Protein AF-0000000077528546 (afdb_homodimer)

Sequence (510 aa):
MSSSTVLITGANRGIGRGFAKTFLARPSTTVVVAVRDPEHPTSKALQDLPKADGSKLVTVQLDSTKPEHAAAAVEKLKSEHGISSLDIVIANAGIAQNGGRVREISIDNINLHHQVNAVAPVALFQASIDLLKASKTGNPIFVAISTLIGSIGSMEALTGFPATHSPYGGSKAELNYFVRRLHFEEEWLTSFVFHPGLVETDLAQGAVAGAGLKLSDIGAISVDTSVAGMVGTIDKATRETSGTFQNYDGTTLPWMSSSTVLITGANRGIGRGFAKTFLARPSTTVVVAVRDPEHPTSKALQDLPKADGSKLVTVQLDSTKPEHAAAAVEKLKSEHGISSLDIVIANAGIAQNGGRVREISIDNINLHHQVNAVAPVALFQASIDLLKASKTGNPIFVAISTLIGSIGSMEALTGFPATHSPYGGSKAELNYFVRRLHFEEEWLTSFVFHPGLVETDLAQGAVAGAGLKLSDIGAISVDTSVAGMVGTIDKATRETSGTFQNYDGTTLPW

InterPro domains:
  IPR002347 Short-chain dehydrogenase/reductase SDR [PF00106] (5-206)
  IPR002347 Short-chain dehydrogenase/reductase SDR [PR00081] (5-22)
  IPR002347 Short-chain dehydrogenase/reductase SDR [PR00081] (84-95)
  IPR002347 Short-chain dehydrogenase/reductase SDR [PR00081] (168-187)
  IPR002347 Short-chain dehydrogenase/reductase SDR [PR00081] (187-204)
  IPR036291 NAD(P)-binding domain superfamily [SSF51735] (4-255)
  IPR051468 Fungal Secondary Metabolite SDRs [PTHR43544] (1-255)

Organism: Fusarium solani (NCBI:txid169388)

Nearest PDB structures (foldseek):
  3rku-assembly1_D  TM=8.056E-01  e=1.935E-14  Saccharomyces cerevisiae
  5iz4-assembly1_A  TM=8.330E-01  e=5.254E-13  Paraburkholderia xenovorans LB400
  6i6v-assembly1_A  TM=8.090E-01  e=1.163E-12  Homo sapiens
  4dry-assembly1_A  TM=7.505E-01  e=3.093E-12  Sinorhizobium meliloti 1021
  5d2e-assembly1_A  TM=8.049E-01  e=1.645E-10  Bacillus velezensis FZB42

pLDDT: mean 93.97, std 9.14, range [49.72, 98.94]

Secondary structure (DSSP, 8-state):
---EEEEEESTTSHHHHHHHHHHHTSTTEEEEEEES-TTSHHHHGGGGS---TT-EEEEEE--TT-THHHHHHHHHHHHHH-----SEEEE------S-B-TTT--HHHHHHHIIIIIIHHHHHHHHHHHHHHT-SSS--EEEEE--GGG-GGGGGGGTTS-S--BTHHHHHHHHHHHHHHHHHH-TTSEEEEEE--SB-SHHHHHHHHTTT--GGGGT-B-HHHHHHHHHHHHHH--TTTTT-EEETTSPBPP-/---EEEEEESTTSHHHHHHHHHHHTSTTEEEEEEES-TTSHHHHGGGGS---TT-EEEEEE--TT-THHHHHHHHHHHHHH-----SEEEE------S-B-TTT--HHHHHHHIIIIIIHHHHHHHHHHHHHHT-SSS--EEEEE--GGG-GGGGGGGTTS-S--BTHHHHHHHHHHHHHHHHHH-TTSEEEEEE--SB-SHHHHHHHGGGT--GGGGT-B-HHHHHHHHHHHHHH--TTTTT-EEETTSPBPP-

Foldseek 3Di:
DDAAEEEAEPLLFFLNVLLLLVQQQDANYEYEYEYQDCPDPSNVCSQVRDGDHNYHYHYFYDDLLDLVRLLVRLVCCCPPVVQQAHQEYEAEWAAQADFDAPVDDDPVVLVSRLSRQAVNLVSNCVNRVRRQVVDPPQEREYEYEAAPLLFPVCVVVCVVPDRRSPPRNVSRVNNLVVQLVCLVVPVSYATHYEHLFQEPTPRSCNSCVVVPDDSVVVDHDYSNQSNVLQVVCVVVDDSVNGSFYAYSNGDTDHD/DDAAEEEAEPLLFFLNVLLLLVQQQDANYEYEYEYQDCPDPSNVCSQVRDGDHNYHYHYFYDDLLDLVRLLVRLVCCCPPVVQQAHQEYEAEWAAQADFDAPVDDDPVVLVSRLSRQAVSLVSNCVNRVRRQVVDPPQEREYEYEAAPLLFPVCVVVCVVPDRRSPPRNVSRVNNLVVQLVCLVVPVSYATHYEHLFQEPTPRSCNSCVVVPDDSVVVDHDYSNQSNVLQVVCVVVDDSVNGSFYAYSNGDTDHD

Radius of gyration: 23.84 Å; Cα contacts (8 Å, |Δi|>4): 1169; chains: 2; bounding box: 56×76×51 Å

Solvent-accessible surface area (backbone atoms only — not comparable to full-atom values): 25129 Å² total; per-residue (Å²): 127,81,69,43,30,36,40,32,28,40,24,52,46,55,58,26,30,38,46,52,46,59,51,21,55,34,59,28,14,40,36,34,34,25,24,66,48,63,82,39,68,51,40,50,53,56,74,70,50,67,60,25,66,76,24,47,79,45,79,41,54,33,40,49,85,39,56,68,29,32,44,52,33,46,50,42,35,38,75,73,66,68,44,69,45,27,36,34,37,37,39,46,43,63,71,59,70,87,45,21,47,78,74,69,47,53,67,67,55,40,50,51,30,32,37,26,40,24,46,22,46,52,34,38,47,48,41,38,45,68,26,31,70,52,26,85,79,78,58,21,35,44,37,35,60,49,40,65,70,20,15,60,63,46,46,78,80,45,67,88,47,76,66,45,47,29,39,40,18,29,17,27,21,21,26,52,33,53,40,32,49,42,28,77,73,34,78,78,41,29,17,27,36,29,19,53,65,55,39,71,30,74,58,50,48,60,63,30,55,86,66,74,52,57,58,73,79,68,68,39,41,50,39,66,58,27,39,53,32,40,52,54,45,59,76,66,56,42,72,87,48,28,46,38,40,29,34,19,85,64,48,78,48,70,57,128,82,69,43,29,37,40,31,28,40,22,53,46,58,59,26,29,38,47,52,48,57,50,19,56,33,59,30,14,40,35,34,34,25,25,66,48,63,80,40,69,52,39,51,52,54,74,69,50,67,62,26,64,75,24,48,79,44,79,40,53,32,39,47,84,39,56,69,30,32,45,52,34,46,49,43,35,37,76,73,66,68,44,68,44,26,36,33,37,36,38,45,44,63,70,61,73,88,46,23,46,78,77,67,47,52,68,69,54,40,50,51,29,31,36,27,38,24,47,21,48,50,35,39,47,48,41,40,46,67,26,33,71,51,25,84,80,79,59,20,33,44,37,36,61,48,39,66,71,21,16,58,62,44,47,78,79,44,68,87,47,78,67,42,47,32,39,40,20,28,16,26,23,21,26,50,32,53,39,33,50,41,28,76,74,34,78,77,41,27,17,28,36,28,19,52,66,54,38,71,32,72,59,48,47,61,66,29,56,86,69,74,53,57,58,70,80,69,68,38,40,50,40,65,57,25,38,52,30,39,50,54,46,59,76,66,54,42,73,86,49,28,46,38,40,29,35,19,83,64,47,77,50,70,58

Structure (mmCIF, N/CA/C/O backbone):
data_AF-0000000077528546-model_v1
#
loop_
_entity.id
_entity.type
_entity.pdbx_description
1 polymer 'Uncharacterized protein'
#
loop_
_atom_site.group_PDB
_atom_site.id
_atom_site.type_symbol
_atom_site.label_atom_id
_atom_site.label_alt_id
_atom_site.label_comp_id
_atom_site.label_asym_id
_atom_site.label_entity_id
_atom_site.label_seq_id
_atom_site.pdbx_PDB_ins_code
_atom_site.Cartn_x
_atom_site.Cartn_y
_atom_site.Cartn_z
_atom_site.occupancy
_atom_site.B_iso_or_equiv
_atom_site.auth_seq_id
_atom_site.auth_comp_id
_atom_site.auth_asym_id
_atom_site.auth_atom_id
_atom_site.pdbx_PDB_model_num
ATOM 1 N N . MET A 1 1 ? 5.281 34.781 22.188 1 49.81 1 MET A N 1
ATOM 2 C CA . MET A 1 1 ? 4.93 33.375 21.984 1 49.81 1 MET A CA 1
ATOM 3 C C . MET A 1 1 ? 5.367 32.875 20.609 1 49.81 1 MET A C 1
ATOM 5 O O . MET A 1 1 ? 5.359 33.656 19.641 1 49.81 1 MET A O 1
ATOM 9 N N . SER A 1 2 ? 6.137 31.797 20.516 1 72.62 2 SER A N 1
ATOM 10 C CA . SER A 1 2 ? 6.734 31.453 19.219 1 72.62 2 SER A CA 1
ATOM 11 C C . SER A 1 2 ? 5.668 31.078 18.203 1 72.62 2 SER A C 1
ATOM 13 O O . SER A 1 2 ? 4.66 30.453 18.547 1 72.62 2 SER A O 1
ATOM 15 N N . SER A 1 3 ? 5.645 31.688 17.062 1 88.75 3 SER A N 1
ATOM 16 C CA . SER A 1 3 ? 4.707 31.484 15.969 1 88.75 3 SER A CA 1
ATOM 17 C C . SER A 1 3 ? 4.828 30.062 15.391 1 88.75 3 SER A C 1
ATOM 19 O O . SER A 1 3 ? 5.902 29.469 15.422 1 88.75 3 SER A O 1
ATOM 21 N N . SER A 1 4 ? 3.693 29.469 15.25 1 95.62 4 SER A N 1
ATOM 22 C CA . SER A 1 4 ? 3.637 28.125 14.664 1 95.62 4 SER A CA 1
ATOM 23 C C . SER A 1 4 ? 2.902 28.141 13.328 1 95.62 4 SER A C 1
ATOM 25 O O . SER A 1 4 ? 1.98 28.938 13.133 1 95.62 4 SER A O 1
ATOM 27 N N . THR A 1 5 ? 3.359 27.406 12.359 1 98.56 5 THR A N 1
ATOM 28 C CA . THR A 1 5 ? 2.697 27.281 11.062 1 98.56 5 THR A CA 1
ATOM 29 C C . THR A 1 5 ? 2.314 25.828 10.805 1 98.56 5 THR A C 1
ATOM 31 O O . THR A 1 5 ? 3.166 24.938 10.844 1 98.56 5 THR A O 1
ATOM 34 N N . VAL A 1 6 ? 1.014 25.578 10.555 1 98.81 6 VAL A N 1
ATOM 35 C CA . VAL A 1 6 ? 0.459 24.25 10.328 1 98.81 6 VAL A CA 1
ATOM 36 C C . VAL A 1 6 ? -0.2 24.188 8.953 1 98.81 6 VAL A C 1
ATOM 38 O O . VAL A 1 6 ? -0.993 25.062 8.602 1 98.81 6 VAL A O 1
ATOM 41 N N . LEU A 1 7 ? 0.201 23.234 8.125 1 98.94 7 LEU A N 1
ATOM 42 C CA . LEU A 1 7 ? -0.455 22.984 6.848 1 98.94 7 LEU A CA 1
ATOM 43 C C . LEU A 1 7 ? -1.354 21.75 6.934 1 98.94 7 LEU A C 1
ATOM 45 O O . LEU A 1 7 ? -0.915 20.688 7.371 1 98.94 7 LEU A O 1
ATOM 49 N N . ILE A 1 8 ? -2.609 21.875 6.566 1 98.94 8 ILE A N 1
ATOM 50 C CA . ILE A 1 8 ? -3.598 20.797 6.625 1 98.94 8 ILE A CA 1
ATOM 51 C C . ILE A 1 8 ? -4.238 20.625 5.25 1 98.94 8 ILE A C 1
ATOM 53 O O . ILE A 1 8 ? -4.801 21.562 4.688 1 98.94 8 ILE A O 1
ATOM 57 N N . THR A 1 9 ? -4.141 19.422 4.68 1 98.81 9 THR A N 1
ATOM 58 C CA . THR A 1 9 ? -4.863 19.156 3.441 1 98.81 9 THR A CA 1
ATOM 59 C C . THR A 1 9 ? -6.277 18.672 3.734 1 98.81 9 THR A C 1
ATOM 61 O O . THR A 1 9 ? -6.527 18.062 4.777 1 98.81 9 THR A O 1
ATOM 64 N N . GLY A 1 10 ? -7.207 18.891 2.756 1 97.62 10 GLY A N 1
ATOM 65 C CA . GLY A 1 10 ? -8.586 18.469 2.957 1 97.62 10 GLY A CA 1
ATOM 66 C C . GLY A 1 10 ? -9.227 19.109 4.172 1 97.62 10 GLY A C 1
ATOM 67 O O . GLY A 1 10 ? -9.859 18.422 4.98 1 97.62 10 GLY A O 1
ATOM 68 N N . ALA A 1 11 ? -9.117 20.359 4.367 1 97.44 11 ALA A N 1
ATOM 69 C CA . ALA A 1 11 ? -9.406 21.031 5.633 1 97.44 11 ALA A CA 1
ATOM 70 C C . ALA A 1 11 ? -10.844 21.531 5.668 1 97.44 11 ALA A C 1
ATOM 72 O O . ALA A 1 11 ? -11.32 22.016 6.703 1 97.44 11 ALA A O 1
ATOM 73 N N . ASN A 1 12 ? -11.602 21.406 4.602 1 95.94 12 ASN A N 1
ATOM 74 C CA . ASN A 1 12 ? -12.852 22.156 4.512 1 95.94 12 ASN A CA 1
ATOM 75 C C . ASN A 1 12 ? -14.016 21.375 5.121 1 95.94 12 ASN A C 1
ATOM 77 O O . ASN A 1 12 ? -15.141 21.875 5.168 1 95.94 12 ASN A O 1
ATOM 81 N N . ARG A 1 13 ? -13.82 20.188 5.562 1 94.06 13 ARG A N 1
ATOM 82 C CA . ARG A 1 13 ? -14.875 19.422 6.227 1 94.06 13 ARG A CA 1
ATOM 83 C C . ARG A 1 13 ? -14.289 18.406 7.188 1 94.06 13 ARG A C 1
ATOM 85 O O . ARG A 1 13 ? -13.07 18.203 7.234 1 94.06 13 ARG A O 1
ATOM 92 N N . GLY A 1 14 ? -15.109 17.906 8.008 1 96.12 14 GLY A N 1
ATOM 93 C CA . GLY A 1 14 ? -14.781 16.766 8.844 1 96.12 14 GLY A CA 1
ATOM 94 C C . GLY A 1 14 ? -13.57 17 9.727 1 96.12 14 GLY A C 1
ATOM 95 O O . GLY A 1 14 ? -13.492 18.016 10.43 1 96.12 14 GLY A O 1
ATOM 96 N N . ILE A 1 15 ? -12.703 16.016 9.727 1 98.06 15 ILE A N 1
ATOM 97 C CA . ILE A 1 15 ? -11.523 15.992 10.594 1 98.06 15 ILE A CA 1
ATOM 98 C C . ILE A 1 15 ? -10.602 17.156 10.234 1 98.06 15 ILE A C 1
ATOM 100 O O . ILE A 1 15 ? -10.07 17.828 11.117 1 98.06 15 ILE A O 1
ATOM 104 N N . GLY A 1 16 ? -10.445 17.422 8.922 1 98.56 16 GLY A N 1
ATOM 105 C CA . GLY A 1 16 ? -9.609 18.531 8.484 1 98.56 16 GLY A CA 1
ATOM 106 C C . GLY A 1 16 ? -10.07 19.875 9.016 1 98.56 16 GLY A C 1
ATOM 107 O O . GLY A 1 16 ? -9.258 20.688 9.484 1 98.56 16 GLY A O 1
ATOM 108 N N . ARG A 1 17 ? -11.352 20.094 8.945 1 98.38 17 ARG A N 1
ATOM 109 C CA . ARG A 1 17 ? -11.922 21.328 9.492 1 98.38 17 ARG A CA 1
ATOM 110 C C . ARG A 1 17 ? -11.711 21.391 11 1 98.38 17 ARG A C 1
ATOM 112 O O . ARG A 1 17 ? -11.477 22.469 11.547 1 98.38 17 ARG A O 1
ATOM 119 N N . GLY A 1 18 ? -11.859 20.234 11.648 1 98.56 18 GLY A N 1
ATOM 120 C CA . GLY A 1 18 ? -11.602 20.172 13.078 1 98.56 18 GLY A CA 1
ATOM 121 C C . GLY A 1 18 ? -10.188 20.562 13.453 1 98.56 18 GLY A C 1
ATOM 122 O O . GLY A 1 18 ? -9.969 21.281 14.422 1 98.56 18 GLY A O 1
ATOM 123 N N . PHE A 1 19 ? -9.172 20.078 12.664 1 98.81 19 PHE A N 1
ATOM 124 C CA . PHE A 1 19 ? -7.789 20.484 12.883 1 98.81 19 PHE A CA 1
ATOM 125 C C . PHE A 1 19 ? -7.633 21.984 12.719 1 98.81 19 PHE A C 1
ATOM 127 O O . PHE A 1 19 ? -7.023 22.641 13.562 1 98.81 19 PHE A O 1
ATOM 134 N N . ALA A 1 20 ? -8.219 22.5 11.617 1 98.81 20 ALA A N 1
ATOM 135 C CA . ALA A 1 20 ? -8.109 23.938 11.352 1 98.81 20 ALA A CA 1
ATOM 136 C C . ALA A 1 20 ? -8.664 24.75 12.508 1 98.81 20 ALA A C 1
ATOM 138 O O . ALA A 1 20 ? -8 25.672 13.008 1 98.81 20 ALA A O 1
ATOM 139 N N . LYS A 1 21 ? -9.852 24.375 12.969 1 98.75 21 LYS A N 1
ATOM 140 C CA . LYS A 1 21 ? -10.5 25.047 14.086 1 98.75 21 LYS A CA 1
ATOM 141 C C . LYS A 1 21 ? -9.633 25.016 15.336 1 98.75 21 LYS A C 1
ATOM 143 O O . LYS A 1 21 ? -9.445 26.031 16 1 98.75 21 LYS A O 1
ATOM 148 N N . THR A 1 22 ? -9.109 23.875 15.633 1 98.75 22 THR A N 1
ATOM 149 C CA . THR A 1 22 ? -8.336 23.672 16.859 1 98.75 22 THR A CA 1
ATOM 150 C C . THR A 1 22 ? -7.047 24.484 16.828 1 98.75 22 THR A C 1
ATOM 152 O O . THR A 1 22 ? -6.715 25.156 17.797 1 98.75 22 THR A O 1
ATOM 155 N N . PHE A 1 23 ? -6.297 24.516 15.727 1 98.69 23 PHE A N 1
ATOM 156 C CA . PHE A 1 23 ? -5.016 25.203 15.656 1 98.69 23 PHE A CA 1
ATOM 157 C C . PHE A 1 23 ? -5.211 26.703 15.555 1 98.69 23 PHE A C 1
ATOM 159 O O . PHE A 1 23 ? -4.398 27.484 16.062 1 98.69 23 PHE A O 1
ATOM 166 N N . LEU A 1 24 ? -6.305 27.172 14.938 1 98.5 24 LEU A N 1
ATOM 167 C CA . LEU A 1 24 ? -6.59 28.594 14.828 1 98.5 24 LEU A CA 1
ATOM 168 C C . LEU A 1 24 ? -6.867 29.188 16.203 1 98.5 24 LEU A C 1
ATOM 170 O O . LEU A 1 24 ? -6.738 30.406 16.391 1 98.5 24 LEU A O 1
ATOM 174 N N . ALA A 1 25 ? -7.27 28.328 17.094 1 98.12 25 ALA A N 1
ATOM 175 C CA . ALA A 1 25 ? -7.609 28.781 18.438 1 98.12 25 ALA A CA 1
ATOM 176 C C . ALA A 1 25 ? -6.352 28.984 19.281 1 98.12 25 ALA A C 1
ATOM 178 O O . ALA A 1 25 ? -6.426 29.453 20.406 1 98.12 25 ALA A O 1
ATOM 179 N N . ARG A 1 26 ? -5.211 28.75 18.734 1 97.56 26 ARG A N 1
ATOM 180 C CA . ARG A 1 26 ? -3.93 28.984 19.406 1 97.56 26 ARG A CA 1
ATOM 181 C C . ARG A 1 26 ? -3.33 30.328 19 1 97.56 26 ARG A C 1
ATOM 183 O O . ARG A 1 26 ? -3.312 30.672 17.812 1 97.56 26 ARG A O 1
ATOM 190 N N . PRO A 1 27 ? -2.824 31.078 19.969 1 97.75 27 PRO A N 1
ATOM 191 C CA . PRO A 1 27 ? -2.268 32.375 19.609 1 97.75 27 PRO A CA 1
ATOM 192 C C . PRO A 1 27 ? -1.069 32.281 18.656 1 97.75 27 PRO A C 1
ATOM 194 O O . PRO A 1 27 ? -0.309 31.297 18.734 1 97.75 27 PRO A O 1
ATOM 197 N N . SER A 1 28 ? -0.937 33.219 17.797 1 97.25 28 SER A N 1
ATOM 198 C CA . SER A 1 28 ? 0.205 33.406 16.906 1 97.25 28 SER A CA 1
ATOM 199 C C . SER A 1 28 ? 0.433 32.188 16.047 1 97.25 28 SER A C 1
ATOM 201 O O . SER A 1 28 ? 1.573 31.75 15.859 1 97.25 28 SER A O 1
ATOM 203 N N . THR A 1 29 ? -0.675 31.531 15.609 1 98 29 THR A N 1
ATOM 204 C CA . THR A 1 29 ? -0.602 30.344 14.758 1 98 29 THR A CA 1
ATOM 205 C C . THR A 1 29 ? -1.09 30.672 13.344 1 98 29 THR A C 1
ATOM 207 O O . THR A 1 29 ? -2.168 31.25 13.172 1 98 29 THR A O 1
ATOM 210 N N . THR A 1 30 ? -0.242 30.406 12.352 1 98.44 30 THR A N 1
ATOM 211 C CA . THR A 1 30 ? -0.676 30.438 10.961 1 98.44 30 THR A CA 1
ATOM 212 C C . THR A 1 30 ? -1.157 29.062 10.508 1 98.44 30 THR A C 1
ATOM 214 O O . THR A 1 30 ? -0.394 28.094 10.531 1 98.44 30 THR A O 1
ATOM 217 N N . VAL A 1 31 ? -2.434 28.953 10.156 1 98.81 31 VAL A N 1
ATOM 218 C CA . VAL A 1 31 ? -3.008 27.703 9.656 1 98.81 31 VAL A CA 1
ATOM 219 C C . VAL A 1 31 ? -3.201 27.797 8.148 1 98.81 31 VAL A C 1
ATOM 221 O O . VAL A 1 31 ? -3.994 28.609 7.664 1 98.81 31 VAL A O 1
ATOM 224 N N . VAL A 1 32 ? -2.428 27.016 7.438 1 98.81 32 VAL A N 1
ATOM 225 C CA . VAL A 1 32 ? -2.588 26.891 5.996 1 98.81 32 VAL A CA 1
ATOM 226 C C . VAL A 1 32 ? -3.562 25.75 5.684 1 98.81 32 VAL A C 1
ATOM 228 O O . VAL A 1 32 ? -3.307 24.594 6.023 1 98.81 32 VAL A O 1
ATOM 231 N N . VAL A 1 33 ? -4.699 26.109 5.078 1 98.81 33 VAL A N 1
ATOM 232 C CA . VAL A 1 33 ? -5.664 25.109 4.656 1 98.81 33 VAL A CA 1
ATOM 233 C C . VAL A 1 33 ? -5.562 24.891 3.146 1 98.81 33 VAL A C 1
ATOM 235 O O . VAL A 1 33 ? -5.75 25.828 2.367 1 98.81 33 VAL A O 1
ATOM 238 N N . ALA A 1 34 ? -5.176 23.672 2.762 1 98.56 34 ALA A N 1
ATOM 239 C CA . ALA A 1 34 ? -5.141 23.266 1.359 1 98.56 34 ALA A CA 1
ATOM 240 C C . ALA A 1 34 ? -6.418 22.531 0.968 1 98.56 34 ALA A C 1
ATOM 242 O O . ALA A 1 34 ? -6.75 21.5 1.553 1 98.56 34 ALA A O 1
ATOM 243 N N . VAL A 1 35 ? -7.117 23.062 0.029 1 98.38 35 VAL A N 1
ATOM 244 C CA . VAL A 1 35 ? -8.422 22.547 -0.369 1 98.38 35 VAL A CA 1
ATOM 245 C C . VAL A 1 35 ? -8.484 22.422 -1.89 1 98.38 35 VAL A C 1
ATOM 247 O O . VAL A 1 35 ? -7.773 23.125 -2.609 1 98.38 35 VAL A O 1
ATOM 250 N N . ARG A 1 36 ? -9.273 21.484 -2.377 1 96.44 36 ARG A N 1
ATOM 251 C CA . ARG A 1 36 ? -9.391 21.219 -3.807 1 96.44 36 ARG A CA 1
ATOM 252 C C . ARG A 1 36 ? -9.953 22.422 -4.551 1 96.44 36 ARG A C 1
ATOM 254 O O . ARG A 1 36 ? -9.461 22.781 -5.625 1 96.44 36 ARG A O 1
ATOM 261 N N . ASP A 1 37 ? -10.977 23.047 -3.947 1 97.56 37 ASP A N 1
ATOM 262 C CA . ASP A 1 37 ? -11.648 24.219 -4.531 1 97.56 37 ASP A CA 1
ATOM 263 C C . ASP A 1 37 ? -11.789 25.328 -3.506 1 97.56 37 ASP A C 1
ATOM 265 O O . ASP A 1 37 ? -12.711 25.328 -2.693 1 97.56 37 ASP A O 1
ATOM 269 N N . PRO A 1 38 ? -10.938 26.328 -3.59 1 97.56 38 PRO A N 1
ATOM 270 C CA . PRO A 1 38 ? -10.984 27.438 -2.629 1 97.56 38 PRO A CA 1
ATOM 271 C C . PRO A 1 38 ? -12.297 28.219 -2.695 1 97.56 38 PRO A C 1
ATOM 273 O O . PRO A 1 38 ? -12.656 28.906 -1.737 1 97.56 38 PRO A O 1
ATOM 276 N N . GLU A 1 39 ? -13 28.031 -3.828 1 97.69 39 GLU A N 1
ATOM 277 C CA . GLU A 1 39 ? -14.227 28.812 -4.004 1 97.69 39 GLU A CA 1
ATOM 278 C C . GLU A 1 39 ? -15.445 28.047 -3.496 1 97.69 39 GLU A C 1
ATOM 280 O O . GLU A 1 39 ? -16.547 28.594 -3.4 1 97.69 39 GLU A O 1
ATOM 285 N N . HIS A 1 40 ? -15.258 26.781 -3.244 1 97.5 40 HIS A N 1
ATOM 286 C CA . HIS A 1 40 ? -16.375 26.016 -2.705 1 97.5 40 HIS A CA 1
ATOM 287 C C . HIS A 1 40 ? -16.891 26.609 -1.404 1 97.5 40 HIS A C 1
ATOM 289 O O . HIS A 1 40 ? -16.094 27.094 -0.581 1 97.5 40 HIS A O 1
ATOM 295 N N . PRO A 1 41 ? -18.219 26.516 -1.113 1 97.88 41 PRO A N 1
ATOM 296 C CA . PRO A 1 41 ? -18.797 27.125 0.089 1 97.88 41 PRO A CA 1
ATOM 297 C C . PRO A 1 41 ? -18.141 26.625 1.374 1 97.88 41 PRO A C 1
ATOM 299 O O . PRO A 1 41 ? -17.906 27.406 2.301 1 97.88 41 PRO A O 1
ATOM 302 N N . THR A 1 42 ? -17.812 25.375 1.437 1 97.19 42 THR A N 1
ATOM 303 C CA . THR A 1 42 ? -17.203 24.828 2.645 1 97.19 42 THR A CA 1
ATOM 304 C C . THR A 1 42 ? -15.781 25.344 2.824 1 97.19 42 THR A C 1
ATOM 306 O O . THR A 1 42 ? -15.273 25.406 3.947 1 97.19 42 THR A O 1
ATOM 309 N N . SER A 1 43 ? -15.109 25.609 1.738 1 98.12 43 SER A N 1
ATOM 310 C CA . SER A 1 43 ? -13.781 26.203 1.809 1 98.12 43 SER A CA 1
ATOM 311 C C . SER A 1 43 ? -13.844 27.656 2.299 1 98.12 43 SER A C 1
ATOM 313 O O . SER A 1 43 ? -13.07 28.047 3.168 1 98.12 43 SER A O 1
ATOM 315 N N . LYS A 1 44 ? -14.773 28.406 1.791 1 97.94 44 LYS A N 1
ATOM 316 C CA . LYS A 1 44 ? -14.953 29.812 2.189 1 97.94 44 LYS A CA 1
ATOM 317 C C . LYS A 1 44 ? -15.344 29.906 3.66 1 97.94 44 LYS A C 1
ATOM 319 O O . LYS A 1 44 ? -14.922 30.844 4.355 1 97.94 44 LYS A O 1
ATOM 324 N N . ALA A 1 45 ? -16.109 28.922 4.094 1 98.06 45 ALA A N 1
ATOM 325 C CA . ALA A 1 45 ? -16.625 28.922 5.465 1 98.06 45 ALA A CA 1
ATOM 326 C C . ALA A 1 45 ? -15.484 28.797 6.473 1 98.06 45 ALA A C 1
ATOM 328 O O . ALA A 1 45 ? -15.656 29.141 7.648 1 98.06 45 ALA A O 1
ATOM 329 N N . LEU A 1 46 ? -14.336 28.312 6.031 1 98.38 46 LEU A N 1
ATOM 330 C CA . LEU A 1 46 ? -13.18 28.203 6.918 1 98.38 46 LEU A CA 1
ATOM 331 C C . LEU A 1 46 ? -12.75 29.578 7.422 1 98.38 46 LEU A C 1
ATOM 333 O O . LEU A 1 46 ? -12.211 29.703 8.523 1 98.38 46 LEU A O 1
ATOM 337 N N . GLN A 1 47 ? -12.938 30.641 6.637 1 97.06 47 GLN A N 1
ATOM 338 C CA . GLN A 1 47 ? -12.539 31.984 6.992 1 97.06 47 GLN A CA 1
ATOM 339 C C . GLN A 1 47 ? -13.32 32.5 8.203 1 97.06 47 GLN A C 1
ATOM 341 O O . GLN A 1 47 ? -12.875 33.406 8.898 1 97.06 47 GLN A O 1
ATOM 346 N N . ASP A 1 48 ? -14.43 31.828 8.477 1 97.44 48 ASP A N 1
ATOM 347 C CA . ASP A 1 48 ? -15.312 32.281 9.555 1 97.44 48 ASP A CA 1
ATOM 348 C C . ASP A 1 48 ? -14.914 31.625 10.883 1 97.44 48 ASP A C 1
ATOM 350 O O . ASP A 1 48 ? -15.438 31.984 11.938 1 97.44 48 ASP A O 1
ATOM 354 N N . LEU A 1 49 ? -14 30.703 10.836 1 98.19 49 LEU A N 1
ATOM 355 C CA . LEU A 1 49 ? -13.562 30.078 12.07 1 98.19 49 LEU A CA 1
ATOM 356 C C . LEU A 1 49 ? -12.93 31.094 13.016 1 98.19 49 LEU A C 1
ATOM 358 O O . LEU A 1 49 ? -12.211 31.984 12.57 1 98.19 49 LEU A O 1
ATOM 362 N N . PRO A 1 50 ? -13.227 30.953 14.344 1 98.12 50 PRO A N 1
ATOM 363 C CA . PRO A 1 50 ? -12.586 31.859 15.297 1 98.12 50 PRO A CA 1
ATOM 364 C C . PRO A 1 50 ? -11.062 31.75 15.289 1 98.12 50 PRO A C 1
ATOM 366 O O . PRO A 1 50 ? -10.516 30.656 15.125 1 98.12 50 PRO A O 1
ATOM 369 N N . LYS A 1 51 ? -10.438 32.938 15.492 1 98.19 51 LYS A N 1
ATOM 370 C CA . LYS A 1 51 ? -8.977 33 15.516 1 98.19 51 LYS A CA 1
ATOM 371 C C . LYS A 1 51 ? -8.477 33.625 16.812 1 98.19 51 LYS A C 1
ATOM 373 O O . LYS A 1 51 ? -9.031 34.625 17.281 1 98.19 51 LYS A O 1
ATOM 378 N N . ALA A 1 52 ? -7.52 33 17.375 1 98.12 52 ALA A N 1
ATOM 379 C CA . ALA A 1 52 ? -6.867 33.562 18.547 1 98.12 52 ALA A CA 1
ATOM 380 C C . ALA A 1 52 ? -5.973 34.75 18.156 1 98.12 52 ALA A C 1
ATOM 382 O O . ALA A 1 52 ? -5.789 35.031 16.969 1 98.12 52 ALA A O 1
ATOM 383 N N . ASP A 1 53 ? -5.453 35.406 19.156 1 97.38 53 ASP A N 1
ATOM 384 C CA . ASP A 1 53 ? -4.637 36.594 18.922 1 97.38 53 ASP A CA 1
ATOM 385 C C . ASP A 1 53 ? -3.428 36.25 18.047 1 97.38 53 ASP A C 1
ATOM 387 O O . ASP A 1 53 ? -2.668 35.344 18.344 1 97.38 53 ASP A O 1
ATOM 391 N N . GLY A 1 54 ? -3.359 36.969 16.969 1 97 54 GLY A N 1
ATOM 392 C CA . GLY A 1 54 ? -2.189 36.844 16.109 1 97 54 GLY A CA 1
ATOM 393 C C . GLY A 1 54 ? -2.268 35.656 15.164 1 97 54 GLY A C 1
ATOM 394 O O . GLY A 1 54 ? -1.349 35.438 14.375 1 97 54 GLY A O 1
ATOM 395 N N . SER A 1 55 ? -3.383 34.906 15.281 1 97.88 55 SER A N 1
ATOM 396 C CA . SER A 1 55 ? -3.52 33.75 14.414 1 97.88 55 SER A CA 1
ATOM 397 C C . SER A 1 55 ? -4.211 34.094 13.102 1 97.88 55 SER A C 1
ATOM 399 O O . SER A 1 55 ? -5.016 35.031 13.062 1 97.88 55 SER A O 1
ATOM 401 N N . LYS A 1 56 ? -3.854 33.438 12 1 97.12 56 LYS A N 1
ATOM 402 C CA . LYS A 1 56 ? -4.441 33.75 10.695 1 97.12 56 LYS A CA 1
ATOM 403 C C . LYS A 1 56 ? -4.645 32.469 9.883 1 97.12 56 LYS A C 1
ATOM 405 O O . LYS A 1 56 ? -4.027 31.438 10.172 1 97.12 56 LYS A O 1
ATOM 410 N N . LEU A 1 57 ? -5.488 32.531 8.945 1 98.5 57 LEU A N 1
ATOM 411 C CA . LEU A 1 57 ? -5.809 31.453 8.031 1 98.5 57 LEU A CA 1
ATOM 412 C C . LEU A 1 57 ? -5.375 31.781 6.613 1 98.5 57 LEU A C 1
ATOM 414 O O . LEU A 1 57 ? -5.656 32.875 6.117 1 98.5 57 LEU A O 1
ATOM 418 N N . VAL A 1 58 ? -4.586 30.922 6.02 1 98.44 58 VAL A N 1
ATOM 419 C CA . VAL A 1 58 ? -4.164 31.031 4.625 1 98.44 58 VAL A CA 1
ATOM 420 C C . VAL A 1 58 ? -4.754 29.875 3.816 1 98.44 58 VAL A C 1
ATOM 422 O O . VAL A 1 58 ? -4.656 28.719 4.219 1 98.44 58 VAL A O 1
ATOM 425 N N . THR A 1 59 ? -5.434 30.172 2.715 1 98.31 59 THR A N 1
ATOM 426 C CA . THR A 1 59 ? -6.023 29.141 1.871 1 98.31 59 THR A CA 1
ATOM 427 C C . THR A 1 59 ? -5.207 28.953 0.594 1 98.31 59 THR A C 1
ATOM 429 O O . THR A 1 59 ? -4.84 29.938 -0.061 1 98.31 59 THR A O 1
ATOM 432 N N . VAL A 1 60 ? -4.883 27.719 0.267 1 98.12 60 VAL A N 1
ATOM 433 C CA . VAL A 1 60 ? -4.234 27.406 -1.002 1 98.12 60 VAL A CA 1
ATOM 434 C C . VAL A 1 60 ? -4.965 26.266 -1.692 1 98.12 60 VAL A C 1
ATOM 436 O O . VAL A 1 60 ? -5.625 25.453 -1.035 1 98.12 60 VAL A O 1
ATOM 439 N N . GLN A 1 61 ? -4.863 26.25 -3.018 1 98.31 61 GLN A N 1
ATOM 440 C CA . GLN A 1 61 ? -5.48 25.172 -3.791 1 98.31 61 GLN A CA 1
ATOM 441 C C . GLN A 1 61 ? -4.551 23.969 -3.885 1 98.31 61 GLN A C 1
ATOM 443 O O . GLN A 1 61 ? -3.367 24.109 -4.195 1 98.31 61 GLN A O 1
ATOM 448 N N . LEU A 1 62 ? -5.059 22.844 -3.578 1 98.25 62 LEU A N 1
ATOM 449 C CA . LEU A 1 62 ? -4.355 21.578 -3.738 1 98.25 62 LEU A CA 1
ATOM 450 C C . LEU A 1 62 ? -5.332 20.438 -4.004 1 98.25 62 LEU A C 1
ATOM 452 O O . LEU A 1 62 ? -6.164 20.109 -3.154 1 98.25 62 LEU A O 1
ATOM 456 N N . ASP A 1 63 ? -5.312 19.953 -5.191 1 97.62 63 ASP A N 1
ATOM 457 C CA . ASP A 1 63 ? -6.086 18.781 -5.586 1 97.62 63 ASP A CA 1
ATOM 458 C C . ASP A 1 63 ? -5.262 17.516 -5.438 1 97.62 63 ASP A C 1
ATOM 460 O O . ASP A 1 63 ? -4.336 17.266 -6.215 1 97.62 63 ASP A O 1
ATOM 464 N N . SER A 1 64 ? -5.641 16.641 -4.52 1 96.38 64 SER A N 1
ATOM 465 C CA . SER A 1 64 ? -4.867 15.453 -4.164 1 96.38 64 SER A CA 1
ATOM 466 C C . SER A 1 64 ? -4.871 14.43 -5.293 1 96.38 64 SER A C 1
ATOM 468 O O . SER A 1 64 ? -4.098 13.469 -5.27 1 96.38 64 SER A O 1
ATOM 470 N N . THR A 1 65 ? -5.711 14.602 -6.344 1 96.06 65 THR A N 1
ATOM 471 C CA . THR A 1 65 ? -5.668 13.711 -7.5 1 96.06 65 THR A CA 1
ATOM 472 C C . THR A 1 65 ? -4.566 14.133 -8.469 1 96.06 65 THR A C 1
ATOM 474 O O . THR A 1 65 ? -4.27 13.414 -9.43 1 96.06 65 THR A O 1
ATOM 477 N N . LYS A 1 66 ? -4.031 15.32 -8.219 1 96 66 LYS A N 1
ATOM 478 C CA . LYS A 1 66 ? -2.979 15.883 -9.055 1 96 66 LYS A CA 1
ATOM 479 C C . LYS A 1 66 ? -1.703 16.125 -8.25 1 96 66 LYS A C 1
ATOM 481 O O . LYS A 1 66 ? -1.55 17.172 -7.617 1 96 66 LYS A O 1
ATOM 486 N N . PRO A 1 67 ? -0.783 15.227 -8.43 1 89.69 67 PRO A N 1
ATOM 487 C CA . PRO A 1 67 ? 0.398 15.312 -7.57 1 89.69 67 PRO A CA 1
ATOM 488 C C . PRO A 1 67 ? 1.18 16.609 -7.77 1 89.69 67 PRO A C 1
ATOM 490 O O . PRO A 1 67 ? 1.814 17.094 -6.832 1 89.69 67 PRO A O 1
ATOM 493 N N . GLU A 1 68 ? 1.106 17.203 -8.914 1 92.5 68 GLU A N 1
ATOM 494 C CA . GLU A 1 68 ? 1.843 18.438 -9.211 1 92.5 68 GLU A CA 1
ATOM 495 C C . GLU A 1 68 ? 1.296 19.609 -8.414 1 92.5 68 GLU A C 1
ATOM 497 O O . GLU A 1 68 ? 1.977 20.625 -8.258 1 92.5 68 GLU A O 1
ATOM 502 N N . HIS A 1 69 ? 0.127 19.5 -7.879 1 96.31 69 HIS A N 1
ATOM 503 C CA . HIS A 1 69 ? -0.484 20.594 -7.121 1 96.31 69 HIS A CA 1
ATOM 504 C C . HIS A 1 69 ? 0.246 20.828 -5.805 1 96.31 69 HIS A C 1
ATOM 506 O O . HIS A 1 69 ? 0.24 21.938 -5.273 1 96.31 69 HIS A O 1
ATOM 512 N N . ALA A 1 70 ? 0.855 19.766 -5.227 1 97.94 70 ALA A N 1
ATOM 513 C CA . ALA A 1 70 ? 1.562 19.938 -3.959 1 97.94 70 ALA A CA 1
ATOM 514 C C . ALA A 1 70 ? 2.719 20.922 -4.102 1 97.94 70 ALA A C 1
ATOM 516 O O . ALA A 1 70 ? 2.84 21.859 -3.316 1 97.94 70 ALA A O 1
ATOM 517 N N . ALA A 1 71 ? 3.527 20.734 -5.133 1 97.62 71 ALA A N 1
ATOM 518 C CA . ALA A 1 71 ? 4.66 21.625 -5.375 1 97.62 71 ALA A CA 1
ATOM 519 C C . ALA A 1 71 ? 4.188 23.047 -5.664 1 97.62 71 ALA 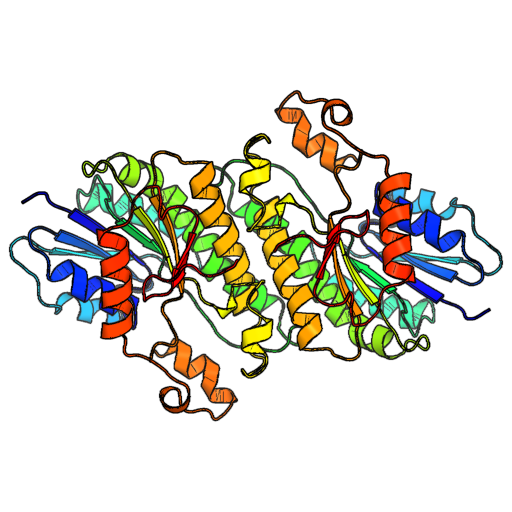A C 1
ATOM 521 O O . ALA A 1 71 ? 4.758 24 -5.152 1 97.62 71 ALA A O 1
ATOM 522 N N . ALA A 1 72 ? 3.16 23.172 -6.441 1 98.06 72 ALA A N 1
ATOM 523 C CA . ALA A 1 72 ? 2.611 24.484 -6.789 1 98.06 72 ALA A CA 1
ATOM 524 C C . ALA A 1 72 ? 2.068 25.188 -5.551 1 98.06 72 ALA A C 1
ATOM 526 O O . ALA A 1 72 ? 2.266 26.406 -5.387 1 98.06 72 ALA A O 1
ATOM 527 N N . ALA A 1 73 ? 1.367 24.438 -4.715 1 98.31 73 ALA A N 1
ATOM 528 C CA . ALA A 1 73 ? 0.799 25 -3.496 1 98.31 73 ALA A CA 1
ATOM 529 C C . ALA A 1 73 ? 1.895 25.516 -2.566 1 98.31 73 ALA A C 1
ATOM 531 O O . ALA A 1 73 ? 1.798 26.625 -2.033 1 98.31 73 ALA A O 1
ATOM 532 N N . VAL A 1 74 ? 2.965 24.734 -2.391 1 98.06 74 VAL A N 1
ATOM 533 C CA . VAL A 1 74 ? 4.059 25.109 -1.496 1 98.06 74 VAL A CA 1
ATOM 534 C C . VAL A 1 74 ? 4.801 26.312 -2.059 1 98.06 74 VAL A C 1
ATOM 536 O O . VAL A 1 74 ? 5.207 27.203 -1.309 1 98.06 74 VAL A O 1
ATOM 539 N N . GLU A 1 75 ? 4.922 26.312 -3.359 1 97.56 75 GLU A N 1
ATOM 540 C CA . GLU A 1 75 ? 5.551 27.469 -3.988 1 97.56 75 GLU A CA 1
ATOM 541 C C . GLU A 1 75 ? 4.734 28.734 -3.742 1 97.56 75 GLU A C 1
ATOM 543 O O . GLU A 1 75 ? 5.301 29.797 -3.514 1 97.56 75 GLU A O 1
ATOM 548 N N . LYS A 1 76 ? 3.471 28.641 -3.824 1 97.62 76 LYS A N 1
ATOM 549 C CA . LYS A 1 76 ? 2.592 29.781 -3.578 1 97.62 76 LYS A CA 1
ATOM 550 C C . LYS A 1 76 ? 2.688 30.234 -2.127 1 97.62 76 LYS A C 1
ATOM 552 O O . LYS A 1 76 ? 2.58 31.438 -1.844 1 97.62 76 LYS A O 1
ATOM 557 N N . LEU A 1 77 ? 2.842 29.281 -1.164 1 98.06 77 LEU A N 1
ATOM 558 C CA . LEU A 1 77 ? 3.021 29.641 0.236 1 98.06 77 LEU A CA 1
ATOM 559 C C . LEU A 1 77 ? 4.227 30.562 0.406 1 98.06 77 LEU A C 1
ATOM 561 O O . LEU A 1 77 ? 4.152 31.562 1.13 1 98.06 77 LEU A O 1
ATOM 565 N N . LYS A 1 78 ? 5.25 30.25 -0.313 1 97 78 LYS A N 1
ATOM 566 C CA . LYS A 1 78 ? 6.48 31.047 -0.23 1 97 78 LYS A CA 1
ATOM 567 C C . LYS A 1 78 ? 6.324 32.375 -0.931 1 97 78 LYS A C 1
ATOM 569 O O . LYS A 1 78 ? 6.547 33.438 -0.325 1 97 78 LYS A O 1
ATOM 574 N N . SER A 1 79 ? 5.844 32.406 -2.137 1 97.38 79 SER A N 1
ATOM 575 C CA . SER A 1 79 ? 5.906 33.562 -3.01 1 97.38 79 SER A CA 1
ATOM 576 C C . SER A 1 79 ? 4.777 34.531 -2.705 1 97.38 79 SER A C 1
ATOM 578 O O . SER A 1 79 ? 4.969 35.75 -2.762 1 97.38 79 SER A O 1
ATOM 580 N N . GLU A 1 80 ? 3.621 33.969 -2.312 1 97.25 80 GLU A N 1
ATOM 581 C CA . GLU A 1 80 ? 2.455 34.844 -2.189 1 97.25 80 GLU A CA 1
ATOM 582 C C . GLU A 1 80 ? 2.117 35.125 -0.724 1 97.25 80 GLU A C 1
ATOM 584 O O . GLU A 1 80 ? 1.52 36.125 -0.395 1 97.25 80 GLU A O 1
ATOM 589 N N . HIS A 1 81 ? 2.498 34.25 0.139 1 96.88 81 HIS A N 1
ATOM 590 C CA . HIS A 1 81 ? 2.021 34.375 1.51 1 96.88 81 HIS A CA 1
ATOM 591 C C . HIS A 1 81 ? 3.184 34.562 2.479 1 96.88 81 HIS A C 1
ATOM 593 O O . HIS A 1 81 ? 2.975 34.688 3.688 1 96.88 81 HIS A O 1
ATOM 599 N N . GLY A 1 82 ? 4.43 34.469 1.952 1 96.69 82 GLY A N 1
ATOM 600 C CA . GLY A 1 82 ? 5.609 34.75 2.76 1 96.69 82 GLY A CA 1
ATOM 601 C C . GLY A 1 82 ? 5.883 33.656 3.797 1 96.69 82 GLY A C 1
ATOM 602 O O . GLY A 1 82 ? 6.484 33.938 4.836 1 96.69 82 GLY A O 1
ATOM 603 N N . ILE A 1 83 ? 5.359 32.5 3.59 1 97.19 83 ILE A N 1
ATOM 604 C CA . ILE A 1 83 ? 5.594 31.406 4.508 1 97.19 83 ILE A CA 1
ATOM 605 C C . ILE A 1 83 ? 6.898 30.703 4.145 1 97.19 83 ILE A C 1
ATOM 607 O O . ILE A 1 83 ? 7.027 30.141 3.047 1 97.19 83 ILE A O 1
ATOM 611 N N . SER A 1 84 ? 7.789 30.703 5.07 1 95.94 84 SER A N 1
ATOM 612 C CA . SER A 1 84 ? 9.117 30.172 4.773 1 95.94 84 SER A CA 1
ATOM 613 C C . SER A 1 84 ? 9.43 28.938 5.613 1 95.94 84 SER A C 1
ATOM 615 O O . SER A 1 84 ? 10.492 28.328 5.465 1 95.94 84 SER A O 1
ATOM 617 N N . SER A 1 85 ? 8.547 28.672 6.52 1 98 85 SER A N 1
ATOM 618 C CA . SER A 1 85 ? 8.719 27.484 7.348 1 98 85 SER A CA 1
ATOM 619 C C . SER A 1 85 ? 7.375 26.844 7.688 1 98 85 SER A C 1
ATOM 621 O O . SER A 1 85 ? 6.348 27.531 7.707 1 98 85 SER A O 1
ATOM 623 N N . LEU A 1 86 ? 7.379 25.578 7.832 1 98.69 86 LEU A N 1
ATOM 624 C CA . LEU A 1 86 ? 6.273 24.797 8.359 1 98.69 86 LEU A CA 1
ATOM 625 C C . LEU A 1 86 ? 6.707 24 9.594 1 98.69 86 LEU A C 1
ATOM 627 O O . LEU A 1 86 ? 7.793 23.422 9.609 1 98.69 86 LEU A O 1
ATOM 631 N N . ASP A 1 87 ? 5.832 24.047 10.602 1 98.75 87 ASP A N 1
ATOM 632 C CA . ASP A 1 87 ? 6.133 23.312 11.828 1 98.75 87 ASP A CA 1
ATOM 633 C C . ASP A 1 87 ? 5.41 21.969 11.844 1 98.75 87 ASP A C 1
ATOM 635 O O . ASP A 1 87 ? 5.938 20.984 12.367 1 98.75 87 ASP A O 1
ATOM 639 N N . ILE A 1 88 ? 4.207 21.938 11.352 1 98.88 88 ILE A N 1
ATOM 640 C CA . ILE A 1 88 ? 3.377 20.75 11.281 1 98.88 88 ILE A CA 1
ATOM 641 C C . ILE A 1 88 ? 2.711 20.656 9.914 1 98.88 88 ILE A C 1
ATOM 643 O O . ILE A 1 88 ? 2.154 21.625 9.422 1 98.88 88 ILE A O 1
ATOM 647 N N . VAL A 1 89 ? 2.881 19.547 9.258 1 98.94 89 VAL A N 1
ATOM 648 C CA . VAL A 1 89 ? 2.131 19.219 8.055 1 98.94 89 VAL A CA 1
ATOM 649 C C . VAL A 1 89 ? 1.24 18 8.312 1 98.94 89 VAL A C 1
ATOM 651 O O . VAL A 1 89 ? 1.721 16.953 8.742 1 98.94 89 VAL A O 1
ATOM 654 N N . ILE A 1 90 ? -0.035 18.188 8.133 1 98.94 90 ILE A N 1
ATOM 655 C CA . ILE A 1 90 ? -1.018 17.125 8.32 1 98.94 90 ILE A CA 1
ATOM 656 C C . ILE A 1 90 ? -1.61 16.719 6.973 1 98.94 90 ILE A C 1
ATOM 658 O O . ILE A 1 90 ? -2.422 17.453 6.398 1 98.94 90 ILE A O 1
ATOM 662 N N . ALA A 1 91 ? -1.163 15.617 6.461 1 98.88 91 ALA A N 1
ATOM 663 C CA . ALA A 1 91 ? -1.796 15.008 5.297 1 98.88 91 ALA A CA 1
ATOM 664 C C . ALA A 1 91 ? -3.119 14.352 5.668 1 98.88 91 ALA A C 1
ATOM 666 O O . ALA A 1 91 ? -3.152 13.172 6.031 1 98.88 91 ALA A O 1
ATOM 667 N N . ASN A 1 92 ? -4.18 15.102 5.52 1 98.62 92 ASN A N 1
ATOM 668 C CA . ASN A 1 92 ? -5.496 14.688 5.992 1 98.62 92 ASN A CA 1
ATOM 669 C C . ASN A 1 92 ? -6.414 14.312 4.836 1 98.62 92 ASN A C 1
ATOM 671 O O . ASN A 1 92 ? -7.293 13.461 4.988 1 98.62 92 ASN A O 1
ATOM 675 N N . ALA A 1 93 ? -6.18 14.961 3.67 1 97.69 93 ALA A N 1
ATOM 676 C CA . ALA A 1 93 ? -7.035 14.688 2.518 1 97.69 93 ALA A CA 1
ATOM 677 C C . ALA A 1 93 ? -7.023 13.203 2.164 1 97.69 93 ALA A C 1
ATOM 679 O O . ALA A 1 93 ? -5.969 12.562 2.195 1 97.69 93 ALA A O 1
ATOM 680 N N . GLY A 1 94 ? -8.141 12.656 1.933 1 96.12 94 GLY A N 1
ATOM 681 C CA . GLY A 1 94 ? -8.273 11.258 1.558 1 96.12 94 GLY A CA 1
ATOM 682 C C . GLY A 1 94 ? -9.664 10.906 1.058 1 96.12 94 GLY A C 1
ATOM 683 O O . GLY A 1 94 ? -10.578 11.727 1.126 1 96.12 94 GLY A O 1
ATOM 684 N N . ILE A 1 95 ? -9.781 9.766 0.512 1 94.75 95 ILE A N 1
ATOM 685 C CA . ILE A 1 95 ? -11.07 9.289 0.031 1 94.75 95 ILE A CA 1
ATOM 686 C C . ILE A 1 95 ? -11.297 7.852 0.489 1 94.75 95 ILE A C 1
ATOM 688 O O . ILE A 1 95 ? -10.344 7.133 0.798 1 94.75 95 ILE A O 1
ATOM 692 N N . ALA A 1 96 ? -12.484 7.473 0.647 1 93.12 96 ALA A N 1
ATOM 693 C CA . ALA A 1 96 ? -13 6.121 0.858 1 93.12 96 ALA A CA 1
ATOM 694 C C . ALA A 1 96 ? -14.336 5.926 0.141 1 93.12 96 ALA A C 1
ATOM 696 O O . ALA A 1 96 ? -15.398 6.062 0.748 1 93.12 96 ALA A O 1
ATOM 697 N N . GLN A 1 97 ? -14.273 5.688 -1.122 1 90.88 97 GLN A N 1
ATOM 698 C CA . GLN A 1 97 ? -15.516 5.637 -1.884 1 90.88 97 GLN A CA 1
ATOM 699 C C . GLN A 1 97 ? -15.602 4.363 -2.717 1 90.88 97 GLN A C 1
ATOM 701 O O . GLN A 1 97 ? -14.578 3.787 -3.09 1 90.88 97 GLN A O 1
ATOM 706 N N . ASN A 1 98 ? -16.844 3.902 -2.92 1 90.31 98 ASN A N 1
ATOM 707 C CA . ASN A 1 98 ? -17.141 2.777 -3.801 1 90.31 98 ASN A CA 1
ATOM 708 C C . ASN A 1 98 ? -16.312 1.547 -3.432 1 90.31 98 ASN A C 1
ATOM 710 O O . ASN A 1 98 ? -15.68 0.939 -4.293 1 90.31 98 ASN A O 1
ATOM 714 N N . GLY A 1 99 ? -16.375 1.25 -2.135 1 89 99 GLY A N 1
ATOM 715 C CA . GLY A 1 99 ? -15.68 0.074 -1.634 1 89 99 GLY A CA 1
ATOM 716 C C . GLY A 1 99 ? -16.375 -1.226 -1.979 1 89 99 GLY A C 1
ATOM 717 O O . GLY A 1 99 ? -17.531 -1.216 -2.432 1 89 99 GLY A O 1
ATOM 718 N N . GLY A 1 100 ? -15.656 -2.34 -1.871 1 90.19 100 GLY A N 1
ATOM 719 C CA . GLY A 1 100 ? -16.141 -3.689 -2.121 1 90.19 100 GLY A CA 1
ATOM 720 C C . GLY A 1 100 ? -15.109 -4.758 -1.788 1 90.19 100 GLY A C 1
ATOM 721 O O . GLY A 1 100 ? -14.016 -4.449 -1.319 1 90.19 100 GLY A O 1
ATOM 722 N N . ARG A 1 101 ? -15.609 -5.992 -2.047 1 95 101 ARG A N 1
ATOM 723 C CA . ARG A 1 101 ? -14.672 -7.105 -1.925 1 95 101 ARG A CA 1
ATOM 724 C C . ARG A 1 101 ? -13.578 -7.016 -2.982 1 95 101 ARG A C 1
ATOM 726 O O . ARG A 1 101 ? -13.766 -6.402 -4.031 1 95 101 ARG A O 1
ATOM 733 N N . VAL A 1 102 ? -12.422 -7.586 -2.629 1 96.75 102 VAL A N 1
ATOM 734 C CA . VAL A 1 102 ? -11.289 -7.562 -3.547 1 96.75 102 VAL A CA 1
ATOM 735 C C . VAL A 1 102 ? -11.695 -8.148 -4.895 1 96.75 102 VAL A C 1
ATOM 737 O O . VAL A 1 102 ? -11.297 -7.648 -5.945 1 96.75 102 VAL A O 1
ATOM 740 N N . ARG A 1 103 ? -12.594 -9.117 -4.945 1 96.69 103 ARG A N 1
ATOM 741 C CA . ARG A 1 103 ? -12.984 -9.82 -6.164 1 96.69 103 ARG A CA 1
ATOM 742 C C . ARG A 1 103 ? -13.805 -8.914 -7.078 1 96.69 103 ARG A C 1
ATOM 744 O O . ARG A 1 103 ? -14.008 -9.227 -8.25 1 96.69 103 ARG A O 1
ATOM 751 N N . GLU A 1 104 ? -14.266 -7.773 -6.574 1 95 104 GLU A N 1
ATOM 752 C CA . GLU A 1 104 ? -15.234 -7.031 -7.371 1 95 104 GLU A CA 1
ATOM 753 C C . GLU A 1 104 ? -14.805 -5.578 -7.559 1 95 104 GLU A C 1
ATOM 755 O O . GLU A 1 104 ? -15.406 -4.844 -8.344 1 95 104 GLU A O 1
ATOM 760 N N . ILE A 1 105 ? -13.82 -5.117 -6.809 1 95.38 105 ILE A N 1
ATOM 761 C CA . ILE A 1 105 ? -13.43 -3.715 -6.906 1 95.38 105 ILE A CA 1
ATOM 762 C C . ILE A 1 105 ? -12.797 -3.447 -8.266 1 95.38 105 ILE A C 1
ATOM 764 O O . ILE A 1 105 ? -12.094 -4.309 -8.812 1 95.38 105 ILE A O 1
ATOM 768 N N . SER A 1 106 ? -13.078 -2.275 -8.836 1 96.88 106 SER A N 1
ATOM 769 C CA . SER A 1 106 ? -12.531 -1.94 -10.148 1 96.88 106 SER A CA 1
ATOM 770 C C . SER A 1 106 ? -11.086 -1.468 -10.039 1 96.88 106 SER A C 1
ATOM 772 O O . SER A 1 106 ? -10.703 -0.85 -9.047 1 96.88 106 SER A O 1
ATOM 774 N N . ILE A 1 107 ? -10.328 -1.695 -11.055 1 97.56 107 ILE A N 1
ATOM 775 C CA . ILE A 1 107 ? -8.945 -1.249 -11.133 1 97.56 107 ILE A CA 1
ATOM 776 C C . ILE A 1 107 ? -8.883 0.275 -11.07 1 97.56 107 ILE A C 1
ATOM 778 O O . ILE A 1 107 ? -8.023 0.842 -10.398 1 97.56 107 ILE A O 1
ATOM 782 N N . ASP A 1 108 ? -9.836 0.889 -11.727 1 97.44 108 ASP A N 1
ATOM 783 C CA . ASP A 1 108 ? -9.906 2.348 -11.703 1 97.44 108 ASP A CA 1
ATOM 784 C C . ASP A 1 108 ? -10.055 2.869 -10.281 1 97.44 108 ASP A C 1
ATOM 786 O O . ASP A 1 108 ? -9.445 3.875 -9.914 1 97.44 108 ASP A O 1
ATOM 790 N N . ASN A 1 109 ? -10.875 2.227 -9.523 1 97.19 109 ASN A N 1
ATOM 791 C CA . ASN A 1 109 ? -11.086 2.666 -8.148 1 97.19 109 ASN A CA 1
ATOM 792 C C . ASN A 1 109 ? -9.852 2.408 -7.281 1 97.19 109 ASN A C 1
ATOM 794 O O . ASN A 1 109 ? -9.531 3.205 -6.398 1 97.19 109 ASN A O 1
ATOM 798 N N . ILE A 1 110 ? -9.133 1.282 -7.473 1 98.38 110 ILE A N 1
ATOM 799 C CA . ILE A 1 110 ? -7.863 1.026 -6.793 1 98.38 110 ILE A CA 1
ATOM 800 C C . ILE A 1 110 ? -6.883 2.158 -7.09 1 98.38 110 ILE A C 1
ATOM 802 O O . ILE A 1 110 ? -6.27 2.711 -6.176 1 98.38 110 ILE A O 1
ATOM 806 N N . ASN A 1 111 ? -6.809 2.502 -8.359 1 98.19 111 ASN A N 1
ATOM 807 C CA . ASN A 1 111 ? -5.879 3.539 -8.797 1 98.19 111 ASN A CA 1
ATOM 808 C C . ASN A 1 111 ? -6.238 4.898 -8.203 1 98.19 111 ASN A C 1
ATOM 810 O O . ASN A 1 111 ? -5.355 5.656 -7.797 1 98.19 111 ASN A O 1
ATOM 814 N N . LEU A 1 112 ? -7.48 5.164 -8.188 1 98 112 LEU A N 1
ATOM 815 C CA . LEU A 1 112 ? -7.934 6.438 -7.637 1 98 112 LEU A CA 1
ATOM 816 C C . LEU A 1 112 ? -7.547 6.562 -6.168 1 98 112 LEU A C 1
ATOM 818 O O . LEU A 1 112 ? -7.008 7.59 -5.75 1 98 112 LEU A O 1
ATOM 822 N N . HIS A 1 113 ? -7.77 5.566 -5.34 1 97.88 113 HIS A N 1
ATOM 823 C CA . HIS A 1 113 ? -7.43 5.594 -3.922 1 97.88 113 HIS A CA 1
ATOM 824 C C . HIS A 1 113 ? -5.918 5.668 -3.723 1 97.88 113 HIS A C 1
ATOM 826 O O . HIS A 1 113 ? -5.441 6.367 -2.826 1 97.88 113 HIS A O 1
ATOM 832 N N . HIS A 1 114 ? -5.211 4.918 -4.555 1 98.56 114 HIS A N 1
ATOM 833 C CA . HIS A 1 114 ? -3.754 4.992 -4.531 1 98.56 114 HIS A CA 1
ATOM 834 C C . HIS A 1 114 ? -3.271 6.426 -4.734 1 98.56 114 HIS A C 1
ATOM 836 O O . HIS A 1 114 ? -2.42 6.91 -3.986 1 98.56 114 HIS A O 1
ATOM 842 N N . GLN A 1 115 ? -3.818 7.082 -5.703 1 98.62 115 GLN A N 1
ATOM 843 C CA . GLN A 1 115 ? -3.396 8.438 -6.051 1 98.62 115 GLN A CA 1
ATOM 844 C C . GLN A 1 115 ? -3.682 9.406 -4.91 1 98.62 115 GLN A C 1
ATOM 846 O O . GLN A 1 115 ? -2.811 10.195 -4.523 1 98.62 115 GLN A O 1
ATOM 851 N N . VAL A 1 116 ? -4.781 9.312 -4.352 1 98.38 116 VAL A N 1
ATOM 852 C CA . VAL A 1 116 ? -5.23 10.32 -3.395 1 98.38 116 VAL A CA 1
ATOM 853 C C . VAL A 1 116 ? -4.684 10 -2.006 1 98.38 116 VAL A C 1
ATOM 855 O O . VAL A 1 116 ? -4.211 10.883 -1.293 1 98.38 116 VAL A O 1
ATOM 858 N N . ASN A 1 117 ? -4.723 8.727 -1.638 1 98.38 117 ASN A N 1
ATOM 859 C CA . ASN A 1 117 ? -4.453 8.367 -0.248 1 98.38 117 ASN A CA 1
ATOM 860 C C . ASN A 1 117 ? -2.973 8.086 -0.017 1 98.38 117 ASN A C 1
ATOM 862 O O . ASN A 1 117 ? -2.488 8.18 1.112 1 98.38 117 ASN A O 1
ATOM 866 N N . ALA A 1 118 ? -2.254 7.703 -1.053 1 98.75 118 ALA A N 1
ATOM 867 C CA . ALA A 1 118 ? -0.86 7.316 -0.849 1 98.75 118 ALA A CA 1
ATOM 868 C C . ALA A 1 118 ? 0.084 8.266 -1.58 1 98.75 118 ALA A C 1
ATOM 870 O O . ALA A 1 118 ? 0.978 8.859 -0.967 1 98.75 118 ALA A O 1
ATOM 871 N N . VAL A 1 119 ? -0.166 8.516 -2.826 1 98.75 119 VAL A N 1
ATOM 872 C CA . VAL A 1 119 ? 0.739 9.312 -3.648 1 98.75 119 VAL A CA 1
ATOM 873 C C . VAL A 1 119 ? 0.694 10.766 -3.199 1 98.75 119 VAL A C 1
ATOM 875 O O . VAL A 1 119 ? 1.735 11.414 -3.066 1 98.75 119 VAL A O 1
ATOM 878 N N . ALA A 1 120 ? -0.481 11.258 -2.967 1 98.75 120 ALA A N 1
ATOM 879 C CA . ALA A 1 120 ? -0.647 12.672 -2.646 1 98.75 120 ALA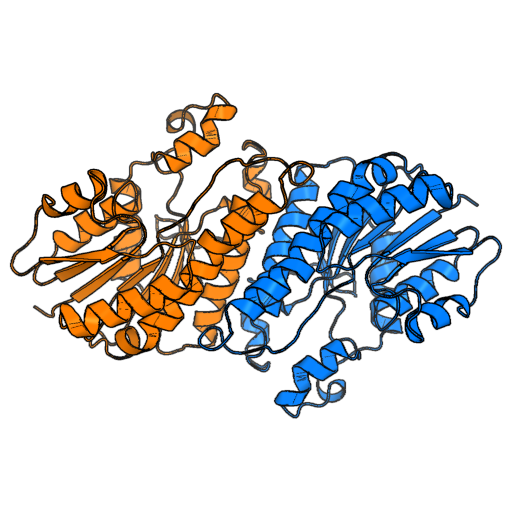 A CA 1
ATOM 880 C C . ALA A 1 120 ? 0.098 13.039 -1.365 1 98.75 120 ALA A C 1
ATOM 882 O O . ALA A 1 120 ? 0.817 14.039 -1.32 1 98.75 120 ALA A O 1
ATOM 883 N N . PRO A 1 121 ? 0.003 12.234 -0.318 1 98.81 121 PRO A N 1
ATOM 884 C CA . PRO A 1 121 ? 0.786 12.539 0.881 1 98.81 121 PRO A CA 1
ATOM 885 C C . PRO A 1 121 ? 2.291 12.516 0.626 1 98.81 121 PRO A C 1
ATOM 887 O O . PRO A 1 121 ? 3.033 13.32 1.19 1 98.81 121 PRO A O 1
ATOM 890 N N . VAL A 1 122 ? 2.797 11.578 -0.196 1 98.69 122 VAL A N 1
ATOM 891 C CA . VAL A 1 122 ? 4.215 11.531 -0.544 1 98.69 122 VAL A CA 1
ATOM 892 C C . VAL A 1 122 ? 4.613 12.812 -1.265 1 98.69 122 VAL A C 1
ATOM 894 O O . VAL A 1 122 ? 5.621 13.438 -0.922 1 98.69 122 VAL A O 1
ATOM 897 N N . ALA A 1 123 ? 3.785 13.203 -2.223 1 98.69 123 ALA A N 1
ATOM 898 C CA . ALA A 1 123 ? 4.047 14.43 -2.967 1 98.69 123 ALA A CA 1
ATOM 899 C C . ALA A 1 123 ? 4.043 15.641 -2.043 1 98.69 123 ALA A C 1
ATOM 901 O O . ALA A 1 123 ? 4.859 16.547 -2.201 1 98.69 123 ALA A O 1
ATOM 902 N N . LEU A 1 124 ? 3.137 15.641 -1.114 1 98.81 124 LEU A N 1
ATOM 903 C CA . LEU A 1 124 ? 3.047 16.734 -0.15 1 98.81 124 LEU A CA 1
ATOM 904 C C . LEU A 1 124 ? 4.324 16.828 0.681 1 98.81 124 LEU A C 1
ATOM 906 O O . LEU A 1 124 ? 4.848 17.922 0.894 1 98.81 124 LEU A O 1
ATOM 910 N N . PHE A 1 125 ? 4.82 15.711 1.17 1 98.88 125 PHE A N 1
ATOM 911 C CA . PHE A 1 125 ? 6.07 15.703 1.926 1 98.88 125 PHE A CA 1
ATOM 912 C C . PHE A 1 125 ? 7.219 16.234 1.08 1 98.88 125 PHE A C 1
ATOM 914 O O . PHE A 1 125 ? 7.957 17.125 1.519 1 98.88 125 PHE A O 1
ATOM 921 N N . GLN A 1 126 ? 7.312 15.711 -0.152 1 98.69 126 GLN A N 1
ATOM 922 C CA . GLN A 1 126 ? 8.391 16.125 -1.045 1 98.69 126 GLN A CA 1
ATOM 923 C C . GLN A 1 126 ? 8.352 17.625 -1.292 1 98.69 126 GLN A C 1
ATOM 925 O O . GLN A 1 126 ? 9.391 18.281 -1.309 1 98.69 126 GLN A O 1
ATOM 930 N N . ALA A 1 127 ? 7.172 18.141 -1.409 1 98.56 127 ALA A N 1
ATOM 931 C CA . ALA A 1 127 ? 7.008 19.562 -1.693 1 98.56 127 ALA A CA 1
ATOM 932 C C . ALA A 1 127 ? 7.328 20.406 -0.463 1 98.56 127 ALA A C 1
ATOM 934 O O . ALA A 1 127 ? 7.781 21.547 -0.586 1 98.56 127 ALA A O 1
ATOM 935 N N . SER A 1 128 ? 7.117 19.859 0.74 1 98.62 128 SER A N 1
ATOM 936 C CA . SER A 1 128 ? 7.164 20.688 1.946 1 98.62 128 SER A CA 1
ATOM 937 C C . SER A 1 128 ? 8.477 20.484 2.699 1 98.62 128 SER A C 1
ATOM 939 O O . SER A 1 128 ? 8.703 21.094 3.742 1 98.62 128 SER A O 1
ATOM 941 N N . ILE A 1 129 ? 9.352 19.609 2.174 1 98.5 129 ILE A N 1
ATOM 942 C CA . ILE A 1 129 ? 10.539 19.172 2.898 1 98.5 129 ILE A CA 1
ATOM 943 C C . ILE A 1 129 ? 11.367 20.391 3.311 1 98.5 129 ILE A C 1
ATOM 945 O O . ILE A 1 129 ? 11.797 20.484 4.465 1 98.5 129 ILE A O 1
ATOM 949 N N . ASP A 1 130 ? 11.609 21.328 2.422 1 98.12 130 ASP A N 1
ATOM 950 C CA . ASP A 1 130 ? 12.461 22.469 2.723 1 98.12 130 ASP A CA 1
ATOM 951 C C . ASP A 1 130 ? 11.828 23.359 3.781 1 98.12 130 ASP A C 1
ATOM 953 O O . ASP A 1 130 ? 12.516 23.906 4.648 1 98.12 130 ASP A O 1
ATOM 957 N N . LEU A 1 131 ? 10.547 23.547 3.719 1 98.69 131 LEU A N 1
ATOM 958 C CA . LEU A 1 131 ? 9.844 24.359 4.703 1 98.69 131 LEU A CA 1
ATOM 959 C C . LEU A 1 131 ? 9.836 23.688 6.066 1 98.69 131 LEU A C 1
ATOM 961 O O . LEU A 1 131 ? 9.891 24.359 7.102 1 98.69 131 LEU A O 1
ATOM 965 N N . LEU A 1 132 ? 9.695 22.375 6.082 1 98.81 132 LEU A N 1
ATOM 966 C CA . LEU A 1 132 ? 9.758 21.625 7.336 1 98.81 132 LEU A CA 1
ATOM 967 C C . LEU A 1 132 ? 11.148 21.734 7.961 1 98.81 132 LEU A C 1
ATOM 969 O O . LEU A 1 132 ? 11.273 21.938 9.172 1 98.81 132 LEU A O 1
ATOM 973 N N . LYS A 1 133 ? 12.172 21.641 7.164 1 98.38 133 LYS A N 1
ATOM 974 C CA . LYS A 1 133 ? 13.539 21.75 7.656 1 98.38 133 LYS A CA 1
ATOM 975 C C . LYS A 1 133 ? 13.82 23.156 8.211 1 98.38 133 LYS A C 1
ATOM 977 O O . LYS A 1 133 ? 14.695 23.312 9.062 1 98.38 133 LYS A O 1
ATOM 982 N N . ALA A 1 134 ? 13.102 24.125 7.723 1 98.12 134 ALA A N 1
ATOM 983 C CA . ALA A 1 134 ? 13.297 25.5 8.133 1 98.12 134 ALA A CA 1
ATOM 984 C C . ALA A 1 134 ? 12.586 25.797 9.445 1 98.12 134 ALA A C 1
ATOM 986 O O . ALA A 1 134 ? 12.734 26.875 10.016 1 98.12 134 ALA A O 1
ATOM 987 N N . SER A 1 135 ? 11.797 24.812 9.969 1 97.75 135 SER A N 1
ATOM 988 C CA . SER A 1 135 ? 11.102 25.016 11.234 1 97.75 135 SER A CA 1
ATOM 989 C C . SER A 1 135 ? 12.078 25.375 12.352 1 97.75 135 SER A C 1
ATOM 991 O O . SER A 1 135 ? 13.18 24.844 12.414 1 97.75 135 SER A O 1
ATOM 993 N N . LYS A 1 136 ? 11.633 26.234 13.219 1 94.25 136 LYS A N 1
ATOM 994 C CA . LYS A 1 136 ? 12.492 26.656 14.32 1 94.25 136 LYS A CA 1
ATOM 995 C C . LYS A 1 136 ? 12.109 25.953 15.617 1 94.25 136 LYS A C 1
ATOM 997 O O . LYS A 1 136 ? 12.672 26.234 16.672 1 94.25 136 LYS A O 1
ATOM 1002 N N . THR A 1 137 ? 11.133 25.047 15.5 1 93.12 137 THR A N 1
ATOM 1003 C CA . THR A 1 137 ? 10.672 24.344 16.688 1 93.12 137 THR A CA 1
ATOM 1004 C C . THR A 1 137 ? 11.703 23.297 17.125 1 93.12 137 THR A C 1
ATOM 1006 O O . THR A 1 137 ? 11.695 22.844 18.266 1 93.12 137 THR A O 1
ATOM 1009 N N . GLY A 1 138 ? 12.609 22.891 16.188 1 92.5 138 GLY A N 1
ATOM 1010 C CA . GLY A 1 138 ? 13.539 21.797 16.453 1 92.5 138 GLY A CA 1
ATOM 1011 C C . GLY A 1 138 ? 12.891 20.438 16.344 1 92.5 138 GLY A C 1
ATOM 1012 O O . GLY A 1 138 ? 13.562 19.406 16.484 1 92.5 138 GLY A O 1
ATOM 1013 N N . ASN A 1 139 ? 11.57 20.422 16.125 1 97 139 ASN A N 1
ATOM 1014 C CA . ASN A 1 139 ? 10.82 19.172 15.984 1 97 139 ASN A CA 1
ATOM 1015 C C . ASN A 1 139 ? 9.703 19.297 14.953 1 97 139 ASN A C 1
ATOM 1017 O O . ASN A 1 139 ? 8.523 19.188 15.281 1 97 139 ASN A O 1
ATOM 1021 N N . PRO A 1 140 ? 10.094 19.562 13.664 1 98.44 140 PRO A N 1
ATOM 1022 C CA . PRO A 1 140 ? 9.039 19.562 12.641 1 98.44 140 PRO A CA 1
ATOM 1023 C C . PRO A 1 140 ? 8.312 18.234 12.531 1 98.44 140 PRO A C 1
ATOM 1025 O O . PRO A 1 140 ? 8.93 17.172 12.711 1 98.44 140 PRO A O 1
ATOM 1028 N N . ILE A 1 141 ? 6.992 18.297 12.289 1 98.88 141 ILE A N 1
ATOM 1029 C CA . ILE A 1 141 ? 6.145 17.109 12.336 1 98.88 141 ILE A CA 1
ATOM 1030 C C . ILE A 1 141 ? 5.418 16.938 11.008 1 98.88 141 ILE A C 1
ATOM 1032 O O . ILE A 1 141 ? 4.867 17.906 10.461 1 98.88 141 ILE A O 1
ATOM 1036 N N . PHE A 1 142 ? 5.531 15.766 10.414 1 98.94 142 PHE A N 1
ATOM 1037 C CA . PHE A 1 142 ? 4.703 15.336 9.289 1 98.94 142 PHE A CA 1
ATOM 1038 C C . PHE A 1 142 ? 3.814 14.164 9.695 1 98.94 142 PHE A C 1
ATOM 1040 O O . PHE A 1 142 ? 4.309 13.07 9.984 1 98.94 142 PHE A O 1
ATOM 1047 N N . VAL A 1 143 ? 2.482 14.375 9.68 1 98.81 143 VAL A N 1
ATOM 1048 C CA . VAL A 1 143 ? 1.564 13.305 10.062 1 98.81 143 VAL A CA 1
ATOM 1049 C C . VAL A 1 143 ? 0.545 13.078 8.953 1 98.81 143 VAL A C 1
ATOM 1051 O O . VAL A 1 143 ? 0.155 14.016 8.258 1 98.81 143 VAL A O 1
ATOM 1054 N N . ALA A 1 144 ? 0.239 11.844 8.766 1 98.88 144 ALA A N 1
ATOM 1055 C CA . ALA A 1 144 ? -0.813 11.492 7.816 1 98.88 144 ALA A CA 1
ATOM 1056 C C . ALA A 1 144 ? -1.982 10.812 8.523 1 98.88 144 ALA A C 1
ATOM 1058 O O . ALA A 1 144 ? -1.785 10.047 9.469 1 98.88 144 ALA A O 1
ATOM 1059 N N . ILE A 1 145 ? -3.182 11.125 8.039 1 98.75 145 ILE A N 1
ATOM 1060 C CA . ILE A 1 145 ? -4.371 10.469 8.562 1 98.75 145 ILE A CA 1
ATOM 1061 C C . ILE A 1 145 ? -4.609 9.156 7.816 1 98.75 145 ILE A C 1
ATOM 1063 O O . ILE A 1 145 ? -4.938 9.164 6.625 1 98.75 145 ILE A O 1
ATOM 1067 N N . SER A 1 146 ? -4.375 8.117 8.492 1 98.25 146 SER A N 1
ATOM 1068 C CA . SER A 1 146 ? -4.648 6.762 8.008 1 98.25 146 SER A CA 1
ATOM 1069 C C . SER A 1 146 ? -5.938 6.215 8.609 1 98.25 146 SER A C 1
ATOM 1071 O O . SER A 1 146 ? -6.949 6.918 8.68 1 98.25 146 SER A O 1
ATOM 1073 N N . THR A 1 147 ? -6.012 5.008 8.852 1 96.19 147 THR A N 1
ATOM 1074 C CA . THR A 1 147 ? -7.176 4.305 9.383 1 96.19 147 THR A CA 1
ATOM 1075 C C . THR A 1 147 ? -6.781 2.922 9.898 1 96.19 147 THR A C 1
ATOM 1077 O O . THR A 1 147 ? -5.84 2.311 9.383 1 96.19 147 THR A O 1
ATOM 1080 N N . LEU A 1 148 ? -7.531 2.477 10.875 1 94.25 148 LEU A N 1
ATOM 1081 C CA . LEU A 1 148 ? -7.363 1.1 11.328 1 94.25 148 LEU A CA 1
ATOM 1082 C C . LEU A 1 148 ? -7.574 0.119 10.18 1 94.25 148 LEU A C 1
ATOM 1084 O O . LEU A 1 148 ? -6.941 -0.938 10.141 1 94.25 148 LEU A O 1
ATOM 1088 N N . ILE A 1 149 ? -8.391 0.446 9.234 1 94 149 ILE A N 1
ATOM 1089 C CA . ILE A 1 149 ? -8.695 -0.383 8.07 1 94 149 ILE A CA 1
ATOM 1090 C C . ILE A 1 149 ? -7.434 -0.577 7.234 1 94 149 ILE A C 1
ATOM 1092 O O . ILE A 1 149 ? -7.332 -1.541 6.469 1 94 149 ILE A O 1
ATOM 1096 N N . GLY A 1 150 ? -6.434 0.321 7.352 1 96.31 150 GLY A N 1
ATOM 1097 C CA . GLY A 1 150 ? -5.176 0.22 6.625 1 96.31 150 GLY A CA 1
ATOM 1098 C C . GLY A 1 150 ? -4.121 -0.581 7.371 1 96.31 150 GLY A C 1
ATOM 1099 O O . GLY A 1 150 ? -2.986 -0.706 6.906 1 96.31 150 GLY A O 1
ATOM 1100 N N . SER A 1 151 ? -4.496 -1.072 8.609 1 96.94 151 SER A N 1
ATOM 1101 C CA . SER A 1 151 ? -3.623 -1.957 9.375 1 96.94 151 SER A CA 1
ATOM 1102 C C . SER A 1 151 ? -3.766 -3.404 8.922 1 96.94 151 SER A C 1
ATOM 1104 O O . SER A 1 151 ? -4.805 -4.031 9.141 1 96.94 151 SER A O 1
ATOM 1106 N N . ILE A 1 152 ? -2.713 -3.955 8.336 1 97.88 152 ILE A N 1
ATOM 1107 C CA . ILE A 1 152 ? -2.754 -5.328 7.848 1 97.88 152 ILE A CA 1
ATOM 1108 C C . ILE A 1 152 ? -2.861 -6.297 9.023 1 97.88 152 ILE A C 1
ATOM 1110 O O . ILE A 1 152 ? -3.582 -7.293 8.953 1 97.88 152 ILE A O 1
ATOM 1114 N N . GLY A 1 153 ? -2.217 -5.934 10.109 1 96.38 153 GLY A N 1
ATOM 1115 C CA . GLY A 1 153 ? -2.166 -6.777 11.289 1 96.38 153 GLY A CA 1
ATOM 1116 C C . GLY A 1 153 ? -3.451 -6.754 12.094 1 96.38 153 GLY A C 1
ATOM 1117 O O . GLY A 1 153 ? -3.656 -7.598 12.977 1 96.38 153 GLY A O 1
ATOM 1118 N N . SER A 1 154 ? -4.371 -5.855 11.781 1 94.12 154 SER A N 1
ATOM 1119 C CA . SER A 1 154 ? -5.57 -5.707 12.594 1 94.12 154 SER A CA 1
ATOM 1120 C C . SER A 1 154 ? -6.805 -6.227 11.859 1 94.12 154 SER A C 1
ATOM 1122 O O . SER A 1 154 ? -7.926 -6.102 12.352 1 94.12 154 SER A O 1
ATOM 1124 N N . MET A 1 155 ? -6.633 -6.879 10.758 1 93.62 155 MET A N 1
ATOM 1125 C CA . MET A 1 155 ? -7.766 -7.238 9.914 1 93.62 155 MET A CA 1
ATOM 1126 C C . MET A 1 155 ? -8.695 -8.211 10.633 1 93.62 155 MET A C 1
ATOM 1128 O O . MET A 1 155 ? -9.906 -8.18 10.422 1 93.62 155 MET A O 1
ATOM 1132 N N . GLU A 1 156 ? -8.062 -9.031 11.438 1 90.81 156 GLU A N 1
ATOM 1133 C CA . GLU A 1 156 ? -8.891 -10.008 12.141 1 90.81 156 GLU A CA 1
ATOM 1134 C C . GLU A 1 156 ? -9.938 -9.328 13.016 1 90.81 156 GLU A C 1
ATOM 1136 O O . GLU A 1 156 ? -11.062 -9.812 13.148 1 90.81 156 GLU A O 1
ATOM 1141 N N . ALA A 1 157 ? -9.57 -8.195 13.555 1 85.38 157 ALA A N 1
ATOM 1142 C CA . ALA A 1 157 ? -10.453 -7.473 14.469 1 85.38 157 ALA A CA 1
ATOM 1143 C C . ALA A 1 157 ? -11.586 -6.789 13.711 1 85.38 157 ALA A C 1
ATOM 1145 O O . ALA A 1 157 ? -12.578 -6.375 14.312 1 85.38 157 ALA A O 1
ATOM 1146 N N . LEU A 1 158 ? -11.469 -6.738 12.422 1 83.62 158 LEU A N 1
ATOM 1147 C CA . LEU A 1 158 ? -12.438 -6 11.617 1 83.62 158 LEU A CA 1
ATOM 1148 C C . LEU A 1 158 ? -13.367 -6.949 10.867 1 83.62 158 LEU A C 1
ATOM 1150 O O . LEU A 1 158 ? -14.188 -6.512 10.062 1 83.62 158 LEU A O 1
ATOM 1154 N N . THR A 1 159 ? -13.227 -8.227 11.023 1 79.5 159 THR A N 1
ATOM 1155 C CA . THR A 1 159 ? -14.016 -9.227 10.305 1 79.5 159 THR A CA 1
ATOM 1156 C C . THR A 1 159 ? -15.508 -9.016 10.547 1 79.5 159 THR A C 1
ATOM 1158 O O . THR A 1 159 ? -16.328 -9.398 9.711 1 79.5 159 THR A O 1
ATOM 1161 N N . GLY A 1 160 ? -15.891 -8.281 11.555 1 70.12 160 GLY A N 1
ATOM 1162 C CA . GLY A 1 160 ? -17.297 -8.039 11.836 1 70.12 160 GLY A CA 1
ATOM 1163 C C . GLY A 1 160 ? -17.844 -6.805 11.141 1 70.12 160 GLY A C 1
ATOM 1164 O O . GLY A 1 160 ? -19.047 -6.547 11.172 1 70.12 160 GLY A O 1
ATOM 1165 N N . PHE A 1 161 ? -16.922 -6.148 10.375 1 72.81 161 PHE A N 1
ATOM 1166 C CA . PHE A 1 161 ? -17.312 -4.945 9.656 1 72.81 161 PHE A CA 1
ATOM 1167 C C . PHE A 1 161 ? -17.625 -5.262 8.195 1 72.81 161 PHE A C 1
ATOM 1169 O O . PHE A 1 161 ? -17.172 -6.277 7.668 1 72.81 161 PHE A O 1
A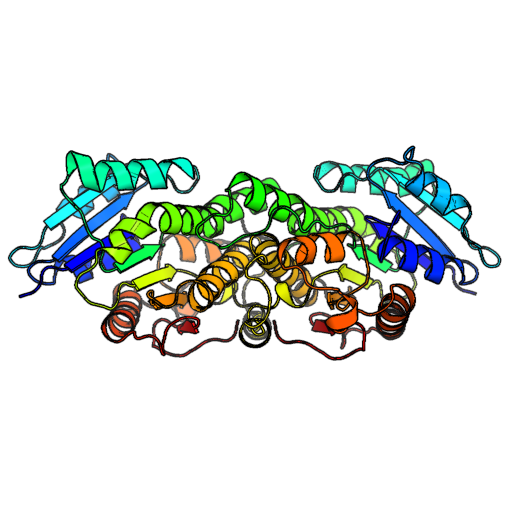TOM 1176 N N . PRO A 1 162 ? -18.516 -4.43 7.613 1 70.31 162 PRO A N 1
ATOM 1177 C CA . PRO A 1 162 ? -18.812 -4.688 6.207 1 70.31 162 PRO A CA 1
ATOM 1178 C C . PRO A 1 162 ? -17.562 -4.805 5.344 1 70.31 162 PRO A C 1
ATOM 1180 O O . PRO A 1 162 ? -16.578 -4.109 5.59 1 70.31 162 PRO A O 1
ATOM 1183 N N . ALA A 1 163 ? -17.734 -5.73 4.426 1 70.38 163 ALA A N 1
ATOM 1184 C CA . ALA A 1 163 ? -16.609 -6.012 3.547 1 70.38 163 ALA A CA 1
ATOM 1185 C C . ALA A 1 163 ? -16.422 -4.898 2.52 1 70.38 163 ALA A C 1
ATOM 1187 O O . ALA A 1 163 ? -16.469 -5.145 1.312 1 70.38 163 ALA A O 1
ATOM 1188 N N . THR A 1 164 ? -16.312 -3.684 2.889 1 75.62 164 THR A N 1
ATOM 1189 C CA . THR A 1 164 ? -16.188 -2.568 1.958 1 75.62 164 THR A CA 1
ATOM 1190 C C . THR A 1 164 ? -14.898 -1.796 2.197 1 75.62 164 THR A C 1
ATOM 1192 O O . THR A 1 164 ? -14.852 -0.58 2.002 1 75.62 164 THR A O 1
ATOM 1195 N N . HIS A 1 165 ? -13.922 -2.658 2.504 1 82.88 165 HIS A N 1
ATOM 1196 C CA . HIS A 1 165 ? -12.727 -1.943 2.945 1 82.88 165 HIS A CA 1
ATOM 1197 C C . HIS A 1 165 ? -11.773 -1.694 1.784 1 82.88 165 HIS A C 1
ATOM 1199 O O . HIS A 1 165 ? -10.93 -0.801 1.853 1 82.88 165 HIS A O 1
ATOM 1205 N N . SER A 1 166 ? -12.016 -2.598 0.705 1 85.25 166 SER A N 1
ATOM 1206 C CA . SER A 1 166 ? -11.188 -2.379 -0.477 1 85.25 166 SER A CA 1
ATOM 1207 C C . SER A 1 166 ? -11.906 -1.504 -1.499 1 85.25 166 SER A C 1
ATOM 1209 O O . SER A 1 166 ? -13.117 -1.631 -1.69 1 85.25 166 SER A O 1
ATOM 1211 N N . PRO A 1 167 ? -10.984 -0.436 -2.064 1 94.62 167 PRO A N 1
ATOM 1212 C CA . PRO A 1 167 ? -9.531 -0.273 -2.156 1 94.62 167 PRO A CA 1
ATOM 1213 C C . PRO A 1 167 ? -8.969 0.652 -1.078 1 94.62 167 PRO A C 1
ATOM 1215 O O . PRO A 1 167 ? -7.75 0.772 -0.935 1 94.62 167 PRO A O 1
ATOM 1218 N N . TYR A 1 168 ? -9.867 1.18 -0.219 1 95.19 168 TYR A N 1
ATOM 1219 C CA . TYR A 1 168 ? -9.508 2.168 0.793 1 95.19 168 TYR A CA 1
ATOM 1220 C C . TYR A 1 168 ? -8.391 1.651 1.691 1 95.19 168 TYR A C 1
ATOM 1222 O O . TYR A 1 168 ? -7.34 2.281 1.807 1 95.19 168 TYR A O 1
ATOM 1230 N N . GLY A 1 169 ? -8.523 0.434 2.248 1 96.31 169 GLY A N 1
ATOM 1231 C CA . GLY A 1 169 ? -7.543 -0.148 3.152 1 96.31 169 GLY A CA 1
ATOM 1232 C C . GLY A 1 169 ? -6.188 -0.356 2.508 1 96.31 169 GLY A C 1
ATOM 1233 O O . GLY A 1 169 ? -5.156 -0.047 3.109 1 96.31 169 GLY A O 1
ATOM 1234 N N . GLY A 1 170 ? -6.176 -0.866 1.281 1 98.06 170 GLY A N 1
ATOM 1235 C CA . GLY A 1 170 ? -4.922 -1.08 0.576 1 98.06 170 GLY A CA 1
ATOM 1236 C C . GLY A 1 170 ? -4.129 0.197 0.362 1 98.06 170 GLY A C 1
ATOM 1237 O O . GLY A 1 170 ? -2.916 0.224 0.568 1 98.06 170 GLY A O 1
ATOM 1238 N N . SER A 1 171 ? -4.824 1.265 -0.05 1 98.56 171 SER A N 1
ATOM 1239 C CA . SER A 1 171 ? -4.16 2.545 -0.281 1 98.56 171 SER A CA 1
ATOM 1240 C C . SER A 1 171 ? -3.584 3.109 1.013 1 98.56 171 SER A C 1
ATOM 1242 O O . SER A 1 171 ? -2.518 3.729 1.006 1 98.56 171 SER A O 1
ATOM 1244 N N . LYS A 1 172 ? -4.285 2.898 2.105 1 98.62 172 LYS A N 1
ATOM 1245 C CA . LYS A 1 172 ? -3.826 3.426 3.387 1 98.62 172 LYS A CA 1
ATOM 1246 C C . LYS A 1 172 ? -2.701 2.572 3.963 1 98.62 172 LYS A C 1
ATOM 1248 O O . LYS A 1 172 ? -1.813 3.084 4.648 1 98.62 172 LYS A O 1
ATOM 1253 N N . ALA A 1 173 ? -2.676 1.261 3.65 1 98.75 173 ALA A N 1
ATOM 1254 C CA . ALA A 1 173 ? -1.519 0.44 4 1 98.75 173 ALA A CA 1
ATOM 1255 C C . ALA A 1 173 ? -0.261 0.933 3.289 1 98.75 173 ALA A C 1
ATOM 1257 O O . ALA A 1 173 ? 0.819 0.973 3.881 1 98.75 173 ALA A O 1
ATOM 1258 N N . GLU A 1 174 ? -0.422 1.265 2.029 1 98.88 174 GLU A N 1
ATOM 1259 C CA . GLU A 1 174 ? 0.685 1.834 1.268 1 98.88 174 GLU A CA 1
ATOM 1260 C C . GLU A 1 174 ? 1.142 3.162 1.867 1 98.88 174 GLU A C 1
ATOM 1262 O O . GLU A 1 174 ? 2.342 3.404 2.01 1 98.88 174 GLU A O 1
ATOM 1267 N N . LEU A 1 175 ? 0.21 3.992 2.248 1 98.88 175 LEU A N 1
ATOM 1268 C CA . LEU A 1 175 ? 0.504 5.238 2.945 1 98.88 175 LEU A CA 1
ATOM 1269 C C . LEU A 1 175 ? 1.312 4.977 4.211 1 98.88 175 LEU A C 1
ATOM 1271 O O . LEU A 1 175 ? 2.324 5.637 4.457 1 98.88 175 LEU A O 1
ATOM 1275 N N . ASN A 1 176 ? 0.822 4.02 5.023 1 98.88 176 ASN A N 1
ATOM 1276 C CA . ASN A 1 176 ? 1.507 3.658 6.262 1 98.88 176 ASN A CA 1
ATOM 1277 C C . ASN A 1 176 ? 2.973 3.314 6.008 1 98.88 176 ASN A C 1
ATOM 1279 O O . ASN A 1 176 ? 3.85 3.715 6.777 1 98.88 176 ASN A O 1
ATOM 1283 N N . TYR A 1 177 ? 3.207 2.611 4.93 1 98.69 177 TYR A N 1
ATOM 1284 C CA . TYR A 1 177 ? 4.574 2.229 4.59 1 98.69 177 TYR A CA 1
ATOM 1285 C C . TYR A 1 177 ? 5.441 3.457 4.348 1 98.69 177 TYR A C 1
ATOM 1287 O O . TYR A 1 177 ? 6.52 3.59 4.934 1 98.69 177 TYR A O 1
ATOM 1295 N N . PHE A 1 178 ? 5 4.34 3.514 1 98.62 178 PHE A N 1
ATOM 1296 C CA . PHE A 1 178 ? 5.801 5.492 3.117 1 98.62 178 PHE A CA 1
ATOM 1297 C C . PHE A 1 178 ? 6.086 6.391 4.312 1 98.62 178 PHE A C 1
ATOM 1299 O O . PHE A 1 178 ? 7.211 6.863 4.488 1 98.62 178 PHE A O 1
ATOM 1306 N N . VAL A 1 179 ? 5.102 6.59 5.141 1 98.75 179 VAL A N 1
ATOM 1307 C CA . VAL A 1 179 ? 5.297 7.508 6.258 1 98.75 179 VAL A CA 1
ATOM 1308 C C . VAL A 1 179 ? 6.246 6.887 7.277 1 98.75 179 VAL A C 1
ATOM 1310 O O . VAL A 1 179 ? 7.098 7.578 7.844 1 98.75 179 VAL A O 1
ATOM 1313 N N . ARG A 1 180 ? 6.055 5.582 7.547 1 98.06 180 ARG A N 1
ATOM 1314 C CA . ARG A 1 180 ? 7.016 4.965 8.453 1 98.06 180 ARG A CA 1
ATOM 1315 C C . ARG A 1 180 ? 8.422 5.012 7.875 1 98.06 180 ARG A C 1
ATOM 1317 O O . ARG A 1 180 ? 9.398 5.195 8.609 1 98.06 180 ARG A O 1
ATOM 1324 N N . ARG A 1 181 ? 8.523 4.785 6.613 1 96.75 181 ARG A N 1
ATOM 1325 C CA . ARG A 1 181 ? 9.836 4.84 5.969 1 96.75 181 ARG A CA 1
ATOM 1326 C C . ARG A 1 181 ? 10.5 6.188 6.203 1 96.75 181 ARG A C 1
ATOM 1328 O O . ARG A 1 181 ? 11.719 6.262 6.402 1 96.75 181 ARG A O 1
ATOM 1335 N N . LEU A 1 182 ? 9.758 7.277 6.195 1 97.12 182 LEU A N 1
ATOM 1336 C CA . LEU A 1 182 ? 10.289 8.609 6.48 1 97.12 182 LEU A CA 1
ATOM 1337 C C . LEU A 1 182 ? 11.016 8.625 7.82 1 97.12 182 LEU A C 1
ATOM 1339 O O . LEU A 1 182 ? 12.039 9.297 7.969 1 97.12 182 LEU A O 1
ATOM 1343 N N . HIS A 1 183 ? 10.453 7.941 8.789 1 96.81 183 HIS A N 1
ATOM 1344 C CA . HIS A 1 183 ? 11.047 7.902 10.117 1 96.81 183 HIS A CA 1
ATOM 13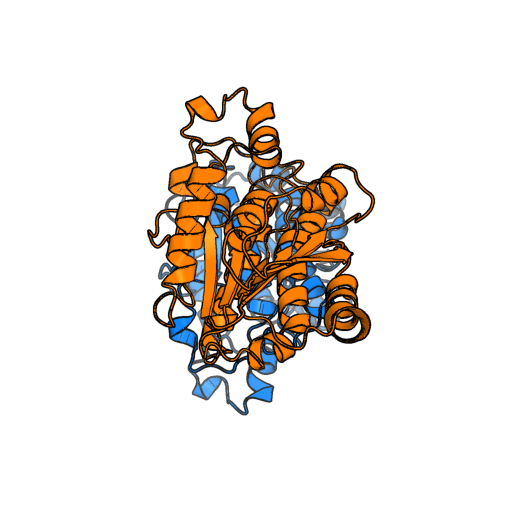45 C C . HIS A 1 183 ? 12.5 7.43 10.055 1 96.81 183 HIS A C 1
ATOM 1347 O O . HIS A 1 183 ? 13.367 7.996 10.719 1 96.81 183 HIS A O 1
ATOM 1353 N N . PHE A 1 184 ? 12.742 6.445 9.258 1 95 184 PHE A N 1
ATOM 1354 C CA . PHE A 1 184 ? 14.078 5.871 9.195 1 95 184 PHE A CA 1
ATOM 1355 C C . PHE A 1 184 ? 14.977 6.699 8.281 1 95 184 PHE A C 1
ATOM 1357 O O . PHE A 1 184 ? 16.188 6.762 8.492 1 95 184 PHE A O 1
ATOM 1364 N N . GLU A 1 185 ? 14.391 7.375 7.336 1 94.75 185 GLU A N 1
ATOM 1365 C CA . GLU A 1 185 ? 15.188 8.086 6.34 1 94.75 185 GLU A CA 1
ATOM 1366 C C . GLU A 1 185 ? 15.477 9.516 6.789 1 94.75 185 GLU A C 1
ATOM 1368 O O . GLU A 1 185 ? 16.484 10.109 6.383 1 94.75 185 GLU A O 1
ATOM 1373 N N . GLU A 1 186 ? 14.539 10.086 7.48 1 96.25 186 GLU A N 1
ATOM 1374 C CA . GLU A 1 186 ? 14.609 11.484 7.883 1 96.25 186 GLU A CA 1
ATOM 1375 C C . GLU A 1 186 ? 14.68 11.625 9.398 1 96.25 186 GLU A C 1
ATOM 1377 O O . GLU A 1 186 ? 13.68 11.953 10.047 1 96.25 186 GLU A O 1
ATOM 1382 N N . GLU A 1 187 ? 15.844 11.594 9.961 1 95.06 187 GLU A N 1
ATOM 1383 C CA . GLU A 1 187 ? 16.016 11.578 11.406 1 95.06 187 GLU A CA 1
ATOM 1384 C C . GLU A 1 187 ? 15.664 12.938 12.016 1 95.06 187 GLU A C 1
ATOM 1386 O O . GLU A 1 187 ? 15.375 13.031 13.211 1 95.06 187 GLU A O 1
ATOM 1391 N N . TRP A 1 188 ? 15.688 13.977 11.195 1 97.62 188 TRP A N 1
ATOM 1392 C CA . TRP A 1 188 ? 15.398 15.336 11.648 1 97.62 188 TRP A CA 1
ATOM 1393 C C . TRP A 1 188 ? 13.898 15.562 11.773 1 97.62 188 TRP A C 1
ATOM 1395 O O . TRP A 1 188 ? 13.461 16.578 12.328 1 97.62 188 TRP A O 1
ATOM 1405 N N . LEU A 1 189 ? 13.094 14.617 11.336 1 98.62 189 LEU A N 1
ATOM 1406 C CA . LEU A 1 189 ? 11.648 14.766 11.195 1 98.62 189 LEU A CA 1
ATOM 1407 C C . LEU A 1 189 ? 10.914 13.797 12.117 1 98.62 189 LEU A C 1
ATOM 1409 O O . LEU A 1 189 ? 11.297 12.625 12.227 1 98.62 189 LEU A O 1
ATOM 1413 N N . THR A 1 190 ? 9.922 14.273 12.859 1 98.81 190 THR A N 1
ATOM 1414 C CA . THR A 1 190 ? 8.945 13.398 13.492 1 98.81 190 THR A CA 1
ATOM 1415 C C . THR A 1 190 ? 7.801 13.078 12.539 1 98.81 190 THR A C 1
ATOM 1417 O O . THR A 1 190 ? 7.074 13.977 12.109 1 98.81 190 THR A O 1
ATOM 1420 N N . SER A 1 191 ? 7.699 11.836 12.117 1 98.81 191 SER A N 1
ATOM 1421 C CA . SER A 1 191 ? 6.672 11.422 11.172 1 98.81 191 SER A CA 1
ATOM 1422 C C . SER A 1 191 ? 5.926 10.188 11.672 1 98.81 191 SER A C 1
ATOM 1424 O O . SER A 1 191 ? 6.535 9.258 12.195 1 98.81 191 SER A O 1
ATOM 1426 N N . PHE A 1 192 ? 4.633 10.195 11.594 1 98.81 192 PHE A N 1
ATOM 1427 C CA . PHE A 1 192 ? 3.814 9.055 11.992 1 98.81 192 PHE A CA 1
ATOM 1428 C C . PHE A 1 192 ? 2.418 9.156 11.391 1 98.81 192 PHE A C 1
ATOM 1430 O O . PHE A 1 192 ? 2.123 10.102 10.648 1 98.81 192 PHE A O 1
ATOM 1437 N N . VAL A 1 193 ? 1.604 8.078 11.57 1 98.88 193 VAL A N 1
ATOM 1438 C CA . VAL A 1 193 ? 0.254 8.062 11.016 1 98.88 193 VAL A CA 1
ATOM 1439 C C . VAL A 1 193 ? -0.763 7.898 12.148 1 98.88 193 VAL A C 1
ATOM 1441 O O . VAL A 1 193 ? -0.436 7.383 13.219 1 98.88 193 VAL A O 1
ATOM 1444 N N . PHE A 1 194 ? -2.066 8.406 11.875 1 98.56 194 PHE A N 1
ATOM 1445 C CA . PHE A 1 194 ? -3.15 8.289 12.844 1 98.56 194 PHE A CA 1
ATOM 1446 C C . PHE A 1 194 ? -4.27 7.406 12.305 1 98.56 194 PHE A C 1
ATOM 1448 O O . PHE A 1 194 ? -4.621 7.496 11.125 1 98.56 194 PHE A O 1
ATOM 1455 N N . HIS A 1 195 ? -4.789 6.633 13.109 1 98 195 HIS A N 1
ATOM 1456 C CA . HIS A 1 195 ? -6.195 6.254 13.039 1 98 195 HIS A CA 1
ATOM 1457 C C . HIS A 1 195 ? -7.07 7.238 13.812 1 98 195 HIS A C 1
ATOM 1459 O O . HIS A 1 195 ? -6.977 7.32 15.039 1 98 195 HIS A O 1
ATOM 1465 N N . PRO A 1 196 ? -7.855 7.973 13.125 1 97.69 196 PRO A N 1
ATOM 1466 C CA . PRO A 1 196 ? -8.602 9.031 13.805 1 97.69 196 PRO A CA 1
ATOM 1467 C C . PRO A 1 196 ? -9.766 8.492 14.641 1 97.69 196 PRO A C 1
ATOM 1469 O O . PRO A 1 196 ? -10.367 9.234 15.414 1 97.69 196 PRO A O 1
ATOM 1472 N N . GLY A 1 197 ? -10.047 7.184 14.539 1 93.25 197 GLY A N 1
ATOM 1473 C CA . GLY A 1 197 ? -11.266 6.621 15.094 1 93.25 197 GLY A CA 1
ATOM 1474 C C . GLY A 1 197 ? -12.406 6.559 14.094 1 93.25 197 GLY A C 1
ATOM 1475 O O . GLY A 1 197 ? -12.242 6.949 12.93 1 93.25 197 GLY A O 1
ATOM 1476 N N . LEU A 1 198 ? -13.461 5.879 14.469 1 88.12 198 LEU A N 1
ATOM 1477 C CA . LEU A 1 198 ? -14.688 5.945 13.68 1 88.12 198 LEU A CA 1
ATOM 1478 C C . LEU A 1 198 ? -15.398 7.273 13.898 1 88.12 198 LEU A C 1
ATOM 1480 O O . LEU A 1 198 ? -16.219 7.402 14.812 1 88.12 198 LEU A O 1
ATOM 1484 N N . VAL A 1 199 ? -15.047 8.219 13.047 1 90.5 199 VAL A N 1
ATOM 1485 C CA . VAL A 1 199 ? -15.477 9.594 13.266 1 90.5 199 VAL A CA 1
ATOM 1486 C C . VAL A 1 199 ? -16.75 9.875 12.469 1 90.5 199 VAL A C 1
ATOM 1488 O O . VAL A 1 199 ? -16.859 9.469 11.312 1 90.5 199 VAL A O 1
ATOM 1491 N N . GLU A 1 200 ? -17.625 10.531 13.07 1 85.25 200 GLU A N 1
ATOM 1492 C CA . GLU A 1 200 ? -18.859 10.945 12.391 1 85.25 200 GLU A CA 1
ATOM 1493 C C . GLU A 1 200 ? -18.562 11.992 11.32 1 85.25 200 GLU A C 1
ATOM 1495 O O . GLU A 1 200 ? -18.547 13.195 11.609 1 85.25 200 GLU A O 1
ATOM 1500 N N . THR A 1 201 ? -18.281 11.523 10.117 1 84.12 201 THR A N 1
ATOM 1501 C CA . THR A 1 201 ? -18.031 12.359 8.945 1 84.12 201 THR A CA 1
ATOM 1502 C C . THR A 1 201 ? -18.797 11.844 7.738 1 84.12 201 THR A C 1
ATOM 1504 O O . THR A 1 201 ? -19.375 10.75 7.777 1 84.12 201 THR A O 1
ATOM 1507 N N . ASP A 1 202 ? -18.844 12.672 6.742 1 74.56 202 ASP A N 1
ATOM 1508 C CA . ASP A 1 202 ? -19.438 12.242 5.484 1 74.56 202 ASP A CA 1
ATOM 1509 C C . ASP A 1 202 ? -18.719 11.008 4.934 1 74.56 202 ASP A C 1
ATOM 1511 O O . ASP A 1 202 ? -19.3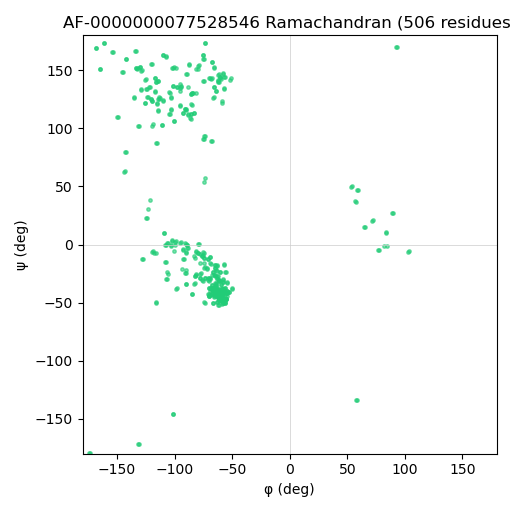59 10.109 4.387 1 74.56 202 ASP A O 1
ATOM 1515 N N . LEU A 1 203 ? -17.531 10.938 5.176 1 73.12 203 LEU A N 1
ATOM 1516 C CA . LEU A 1 203 ? -16.734 9.805 4.707 1 73.12 203 LEU A CA 1
ATOM 1517 C C . LEU A 1 203 ? -17.156 8.516 5.398 1 73.12 203 LEU A C 1
ATOM 1519 O O . LEU A 1 203 ? -17.375 7.5 4.738 1 73.12 203 LEU A O 1
ATOM 1523 N N . ALA A 1 204 ? -17.234 8.547 6.676 1 76.31 204 ALA A N 1
ATOM 1524 C CA . ALA A 1 204 ? -17.625 7.363 7.441 1 76.31 204 ALA A CA 1
ATOM 1525 C C . ALA A 1 204 ? -19.047 6.941 7.125 1 76.31 204 ALA A C 1
ATOM 1527 O O . ALA A 1 204 ? -19.344 5.75 7.031 1 76.31 204 ALA A O 1
ATOM 1528 N N . GLN A 1 205 ? -19.844 7.992 6.973 1 72.56 205 GLN A N 1
ATOM 1529 C CA . GLN A 1 205 ? -21.234 7.703 6.641 1 72.56 205 GLN A CA 1
ATOM 1530 C C . GLN A 1 205 ? -21.344 6.969 5.309 1 72.56 205 GLN A C 1
ATOM 1532 O O . GLN A 1 205 ? -22.125 6.027 5.172 1 72.56 205 GLN A O 1
ATOM 1537 N N . GLY A 1 206 ? -20.594 7.434 4.438 1 69.38 206 GLY A N 1
ATOM 1538 C CA . GLY A 1 206 ? -20.578 6.785 3.137 1 69.38 206 GLY A CA 1
ATOM 1539 C C . GLY A 1 206 ? -20.078 5.355 3.189 1 69.38 206 GLY A C 1
ATOM 1540 O O . GLY A 1 206 ? -20.578 4.488 2.471 1 69.38 206 GLY A O 1
ATOM 1541 N N . ALA A 1 207 ? -19.25 5.066 4.113 1 67.5 207 ALA A N 1
ATOM 1542 C CA . ALA A 1 207 ? -18.609 3.756 4.234 1 67.5 207 ALA A CA 1
ATOM 1543 C C . ALA A 1 207 ? -19.578 2.74 4.852 1 67.5 207 ALA A C 1
ATOM 1545 O O . ALA A 1 207 ? -19.484 1.545 4.559 1 67.5 207 ALA A O 1
ATOM 1546 N N . VAL A 1 208 ? -20.578 3.221 5.648 1 66.69 208 VAL A N 1
ATOM 1547 C CA . VAL A 1 208 ? -21.453 2.297 6.352 1 66.69 208 VAL A CA 1
ATOM 1548 C C . VAL A 1 208 ? -22.844 2.307 5.699 1 66.69 208 VAL A C 1
ATOM 1550 O O . VAL A 1 208 ? -23.703 1.498 6.051 1 66.69 208 VAL A O 1
ATOM 1553 N N . ALA A 1 209 ? -23.078 3.277 4.918 1 63.41 209 ALA A N 1
ATOM 1554 C CA . ALA A 1 209 ? -24.391 3.42 4.312 1 63.41 209 ALA A CA 1
ATOM 1555 C C . ALA A 1 209 ? -24.844 2.113 3.658 1 63.41 209 ALA A C 1
ATOM 1557 O O . ALA A 1 209 ? -26 1.717 3.781 1 63.41 209 ALA A O 1
ATOM 1558 N N . GLY A 1 210 ? -24.016 1.413 3.064 1 58 210 GLY A N 1
ATOM 1559 C CA . GLY A 1 210 ? -24.406 0.195 2.373 1 58 210 GLY A CA 1
ATOM 1560 C C . GLY A 1 210 ? -24.703 -0.958 3.312 1 58 210 GLY A C 1
ATOM 1561 O O . GLY A 1 210 ? -25.375 -1.914 2.938 1 58 210 GLY A O 1
ATOM 1562 N N . ALA A 1 211 ? -24.25 -0.779 4.531 1 60.75 211 ALA A N 1
ATOM 1563 C CA . ALA A 1 211 ? -24.391 -1.895 5.461 1 60.75 211 ALA A CA 1
ATOM 1564 C C . ALA A 1 211 ? -25.594 -1.684 6.379 1 60.75 211 ALA A C 1
ATOM 1566 O O . ALA A 1 211 ? -25.906 -2.541 7.207 1 60.75 211 ALA A O 1
ATOM 1567 N N . GLY A 1 212 ? -26.297 -0.609 6.168 1 63.12 212 GLY A N 1
ATOM 1568 C CA . GLY A 1 212 ? -27.453 -0.336 7.004 1 63.12 212 GLY A CA 1
ATOM 1569 C C . GLY A 1 212 ? -27.094 -0.068 8.453 1 63.12 212 GLY A C 1
ATOM 1570 O O . GLY A 1 212 ? -27.953 -0.167 9.336 1 63.12 212 GLY A O 1
ATOM 1571 N N . LEU A 1 213 ? -25.891 0.173 8.664 1 66.25 213 LEU A N 1
ATOM 1572 C CA . LEU A 1 213 ? -25.453 0.413 10.031 1 66.25 213 LEU A CA 1
ATOM 1573 C C . LEU A 1 213 ? -25.422 1.906 10.336 1 66.25 213 LEU A C 1
ATOM 1575 O O . LEU A 1 213 ? -25.141 2.721 9.453 1 66.25 213 LEU A O 1
ATOM 1579 N N . LYS A 1 214 ? -26 2.184 11.562 1 67.12 214 LYS A N 1
ATOM 1580 C CA . LYS A 1 214 ? -25.828 3.543 12.07 1 67.12 214 LYS A CA 1
ATOM 1581 C C . LYS A 1 214 ? -24.5 3.701 12.797 1 67.12 214 LYS A C 1
ATOM 1583 O O . LYS A 1 214 ? -24.156 2.883 13.648 1 67.12 214 LYS A O 1
ATOM 1588 N N . LEU A 1 215 ? -23.656 4.812 12.453 1 72.69 215 LEU A N 1
ATOM 1589 C CA . LEU A 1 215 ? -22.328 5.043 13.023 1 72.69 215 LEU A CA 1
ATOM 1590 C C . LEU A 1 215 ? -22.391 5.074 14.547 1 72.69 215 LEU A C 1
ATOM 1592 O O . LEU A 1 215 ? -21.5 4.555 15.219 1 72.69 215 LEU A O 1
ATOM 1596 N N . SER A 1 216 ? -23.391 5.691 15.031 1 68.75 216 SER A N 1
ATOM 1597 C CA . SER A 1 216 ? -23.531 5.801 16.484 1 68.75 216 SER A CA 1
ATOM 1598 C C . SER A 1 216 ? -23.656 4.426 17.125 1 68.75 216 SER A C 1
ATOM 1600 O O . SER A 1 216 ? -23.203 4.223 18.25 1 68.75 216 SER A O 1
ATOM 1602 N N . ASP A 1 217 ? -24.203 3.584 16.375 1 69.25 217 ASP A N 1
ATOM 1603 C CA . ASP A 1 217 ? -24.453 2.248 16.906 1 69.25 217 ASP A CA 1
ATOM 1604 C C . ASP A 1 217 ? -23.188 1.411 16.922 1 69.25 217 ASP A C 1
ATOM 1606 O O . ASP A 1 217 ? -23.125 0.377 17.594 1 69.25 217 ASP A O 1
ATOM 1610 N N . ILE A 1 218 ? -22.266 2.074 16.297 1 71.38 218 ILE A N 1
ATOM 1611 C CA . ILE A 1 218 ? -21.094 1.223 16.188 1 71.38 218 ILE A CA 1
ATOM 1612 C C . ILE A 1 218 ? -19.875 1.94 16.781 1 71.38 218 ILE A C 1
ATOM 1614 O O . ILE A 1 218 ? -18.75 1.71 16.344 1 71.38 218 ILE A O 1
ATOM 1618 N N . GLY A 1 219 ? -20.094 2.934 17.688 1 78.81 219 GLY A N 1
ATOM 1619 C CA . GLY A 1 219 ? -19 3.479 18.484 1 78.81 219 GLY A CA 1
ATOM 1620 C C . GLY A 1 219 ? -18.297 4.641 17.812 1 78.81 219 GLY A C 1
ATOM 1621 O O . GLY A 1 219 ? -17.109 4.875 18.047 1 78.81 219 GLY A O 1
ATOM 1622 N N . ALA A 1 220 ? -19.094 5.293 16.984 1 87.56 220 ALA A N 1
ATOM 1623 C CA . ALA A 1 220 ? -18.516 6.465 16.328 1 87.56 220 ALA A CA 1
ATOM 1624 C C . ALA A 1 220 ? -18.281 7.59 17.328 1 87.56 220 ALA A C 1
ATOM 1626 O O . ALA A 1 220 ? -19.047 7.75 18.281 1 87.56 220 ALA A O 1
ATOM 1627 N N . ILE A 1 221 ? -17.203 8.336 17.156 1 92.88 221 ILE A N 1
ATOM 1628 C CA . ILE A 1 221 ? -16.875 9.477 18.016 1 92.88 221 ILE A CA 1
ATOM 1629 C C . ILE A 1 221 ? -17.062 10.773 17.219 1 92.88 221 ILE A C 1
ATOM 1631 O O . ILE A 1 221 ? -17.172 10.75 15.992 1 92.88 221 ILE A O 1
ATOM 1635 N N . SER A 1 222 ? -17.141 11.883 18 1 94.44 222 SER A N 1
ATOM 1636 C CA . SER A 1 222 ? -17.281 13.18 17.344 1 94.44 222 SER A CA 1
ATOM 1637 C C . SER A 1 222 ? -15.969 13.633 16.719 1 94.44 222 SER A C 1
ATOM 1639 O O . SER A 1 222 ? -14.891 13.18 17.125 1 94.44 222 SER A O 1
ATOM 1641 N N . VAL A 1 223 ? -16.094 14.523 15.789 1 96.69 223 VAL A N 1
ATOM 1642 C CA . VAL A 1 223 ? -14.922 15.148 15.188 1 96.69 223 VAL A CA 1
ATOM 1643 C C . VAL A 1 223 ? -14.078 15.82 16.266 1 96.69 223 VAL A C 1
ATOM 1645 O O . VAL A 1 223 ? -12.852 15.672 16.297 1 96.69 223 VAL A O 1
ATOM 1648 N N . ASP A 1 224 ? -14.742 16.5 17.219 1 97.31 224 ASP A N 1
ATOM 1649 C CA . ASP A 1 224 ? -14.047 17.219 18.281 1 97.31 224 ASP A CA 1
ATOM 1650 C C . ASP A 1 224 ? -13.234 16.266 19.141 1 97.31 224 ASP A C 1
ATOM 1652 O O . ASP A 1 224 ? -12.086 16.562 19.5 1 97.31 224 ASP A O 1
ATOM 1656 N N . THR A 1 225 ? -13.812 15.133 19.484 1 97.25 225 THR A N 1
ATOM 1657 C CA . THR A 1 225 ? -13.125 14.133 20.297 1 97.25 225 THR A CA 1
ATOM 1658 C C . THR A 1 225 ? -11.898 13.594 19.562 1 97.25 225 THR A C 1
ATOM 1660 O O . THR A 1 225 ? -10.812 13.516 20.125 1 97.25 225 THR A O 1
ATOM 1663 N N . SER A 1 226 ? -12.062 13.203 18.312 1 98.06 226 SER A N 1
ATOM 1664 C CA . SER A 1 226 ? -10.984 12.672 17.5 1 98.06 226 SER A CA 1
ATOM 1665 C C . SER A 1 226 ? -9.844 13.68 17.375 1 98.06 226 SER A C 1
ATOM 1667 O O . SER A 1 226 ? -8.695 13.359 17.688 1 98.06 226 SER A O 1
ATOM 1669 N N . VAL A 1 227 ? -10.172 14.898 17 1 98.69 227 VAL A N 1
ATOM 1670 C CA . VAL A 1 227 ? -9.172 15.93 16.734 1 98.69 227 VAL A CA 1
ATOM 1671 C C . VAL A 1 227 ? -8.461 16.328 18.016 1 98.69 227 VAL A C 1
ATOM 1673 O O . VAL A 1 227 ? -7.246 16.531 18.031 1 98.69 227 VAL A O 1
ATOM 1676 N N . ALA A 1 228 ? -9.219 16.422 19.141 1 98.44 228 ALA A N 1
ATOM 1677 C CA . ALA A 1 228 ? -8.602 16.75 20.422 1 98.44 228 ALA A CA 1
ATOM 1678 C C . ALA A 1 228 ? -7.547 15.711 20.797 1 98.44 228 ALA A C 1
ATOM 1680 O O . ALA A 1 228 ? -6.457 16.062 21.266 1 98.44 228 ALA A O 1
ATOM 1681 N N . GLY A 1 229 ? -7.902 14.422 20.641 1 98.56 229 GLY A N 1
ATOM 1682 C CA . GLY A 1 229 ? -6.949 13.359 20.906 1 98.56 229 GLY A CA 1
ATOM 1683 C C . GLY A 1 229 ? -5.719 13.422 20.031 1 98.56 229 GLY A C 1
ATOM 1684 O O . GLY A 1 229 ? -4.59 13.344 20.516 1 98.56 229 GLY A O 1
ATOM 1685 N N . MET A 1 230 ? -5.898 13.625 18.734 1 98.75 230 MET A N 1
ATOM 1686 C CA . MET A 1 230 ? -4.793 13.641 17.781 1 98.75 230 MET A CA 1
ATOM 1687 C C . MET A 1 230 ? -3.893 14.852 18.016 1 98.75 230 MET A C 1
ATOM 1689 O O . MET A 1 230 ? -2.666 14.734 17.984 1 98.75 230 MET A O 1
ATOM 1693 N N . VAL A 1 231 ? -4.512 16.031 18.266 1 98.75 231 VAL A N 1
ATOM 1694 C CA . VAL A 1 231 ? -3.721 17.234 18.531 1 98.75 231 VAL A CA 1
ATOM 1695 C C . VAL A 1 231 ? -2.936 17.062 19.828 1 98.75 231 VAL A C 1
ATOM 1697 O O . VAL A 1 231 ? -1.787 17.5 19.938 1 98.75 231 VAL A O 1
ATOM 1700 N N . GLY A 1 232 ? -3.586 16.406 20.859 1 98.5 232 GLY A N 1
ATOM 1701 C CA . GLY A 1 232 ? -2.854 16.094 22.078 1 98.5 232 GLY A CA 1
ATOM 1702 C C . GLY A 1 232 ? -1.598 15.273 21.812 1 98.5 232 GLY A C 1
ATOM 1703 O O . GLY A 1 232 ? -0.544 15.555 22.391 1 98.5 232 GLY A O 1
ATOM 1704 N N . THR A 1 233 ? -1.688 14.281 20.969 1 98.5 233 THR A N 1
ATOM 1705 C CA . THR A 1 233 ? -0.539 13.461 20.594 1 98.5 233 THR A CA 1
ATOM 1706 C C . THR A 1 233 ? 0.483 14.281 19.812 1 98.5 233 THR A C 1
ATOM 1708 O O . THR A 1 233 ? 1.687 14.18 20.062 1 98.5 233 THR A O 1
ATOM 1711 N N . ILE A 1 234 ? 0.015 15.133 18.859 1 98.5 234 ILE A N 1
ATOM 1712 C CA . ILE A 1 234 ? 0.896 15.961 18.047 1 98.5 234 ILE A CA 1
ATOM 1713 C C . ILE A 1 234 ? 1.694 16.906 18.938 1 98.5 234 ILE A C 1
ATOM 1715 O O . ILE A 1 234 ? 2.908 17.047 18.781 1 98.5 234 ILE A O 1
ATOM 1719 N N . ASP A 1 235 ? 1.075 17.469 19.953 1 97.75 235 ASP A N 1
ATOM 1720 C CA . ASP A 1 235 ? 1.697 18.453 20.844 1 97.75 235 ASP A CA 1
ATOM 1721 C C . ASP A 1 235 ? 2.812 17.797 21.672 1 97.75 235 ASP A C 1
ATOM 1723 O O . ASP A 1 235 ? 3.773 18.469 22.047 1 97.75 235 ASP A O 1
ATOM 1727 N N . LYS A 1 236 ? 2.676 16.516 21.859 1 97.69 236 LYS A N 1
ATOM 1728 C CA . LYS A 1 236 ? 3.635 15.836 22.734 1 97.69 236 LYS A CA 1
ATOM 1729 C C . LYS A 1 236 ? 4.578 14.953 21.906 1 97.69 236 LYS A C 1
ATOM 1731 O O . LYS A 1 236 ? 5.465 14.305 22.469 1 97.69 236 LYS A O 1
ATOM 1736 N N . ALA A 1 237 ? 4.387 14.945 20.609 1 98.12 237 ALA A N 1
ATOM 1737 C CA . ALA A 1 237 ? 5.121 14.008 19.75 1 98.12 237 ALA A CA 1
ATOM 1738 C C . ALA A 1 237 ? 6.613 14.328 19.75 1 98.12 237 ALA A C 1
ATOM 1740 O O . ALA A 1 237 ? 7.004 15.5 19.703 1 98.12 237 ALA A O 1
ATOM 1741 N N . THR A 1 238 ? 7.406 13.336 19.859 1 97.12 238 THR A N 1
ATOM 1742 C CA . THR A 1 238 ? 8.859 13.367 19.75 1 97.12 238 THR A CA 1
ATOM 1743 C C . THR A 1 238 ? 9.352 12.266 18.812 1 97.12 238 THR A C 1
ATOM 1745 O O . THR A 1 238 ? 8.547 11.602 18.141 1 97.12 238 THR A O 1
ATOM 1748 N N . ARG A 1 239 ? 10.625 12.117 18.797 1 96.94 239 ARG A N 1
ATOM 1749 C CA . ARG A 1 239 ? 11.211 11.055 18 1 96.94 239 ARG A CA 1
ATOM 1750 C C . ARG A 1 239 ? 10.719 9.688 18.469 1 96.94 239 ARG A C 1
ATOM 1752 O O . ARG A 1 239 ? 10.641 8.742 17.672 1 96.94 239 ARG A O 1
ATOM 1759 N N . GLU A 1 240 ? 10.281 9.586 19.703 1 96.75 240 GLU A N 1
ATOM 1760 C CA . GLU A 1 240 ? 9.758 8.336 20.234 1 96.75 240 GLU A CA 1
ATOM 1761 C C . GLU A 1 240 ? 8.406 7.992 19.609 1 96.75 240 GLU A C 1
ATOM 1763 O O . GLU A 1 240 ? 8.078 6.816 19.438 1 96.75 240 GLU A O 1
ATOM 1768 N N . THR A 1 241 ? 7.629 9.008 19.203 1 98.12 241 THR A N 1
ATOM 1769 C CA . THR A 1 241 ? 6.34 8.828 18.547 1 98.12 241 THR A CA 1
ATOM 1770 C C . THR A 1 241 ? 6.535 8.539 17.062 1 98.12 241 THR A C 1
ATOM 1772 O O . THR A 1 241 ? 5.707 7.875 16.438 1 98.12 241 THR A O 1
ATOM 1775 N N . SER A 1 242 ? 7.688 9.031 16.547 1 98.5 242 SER A N 1
ATOM 1776 C CA . SER A 1 242 ? 7.941 8.922 15.109 1 98.5 242 SER A CA 1
ATOM 1777 C C . SER A 1 242 ? 7.988 7.465 14.664 1 98.5 242 SER A C 1
ATOM 1779 O O . SER A 1 242 ? 8.461 6.598 15.398 1 98.5 242 SER A O 1
ATOM 1781 N N . GLY A 1 243 ? 7.43 7.184 13.547 1 98.12 243 GLY A N 1
ATOM 1782 C CA . GLY A 1 243 ? 7.469 5.852 12.953 1 98.12 243 GLY A CA 1
ATOM 1783 C C . GLY A 1 243 ? 6.398 4.926 13.508 1 98.12 243 GLY A C 1
ATOM 1784 O O . GLY A 1 243 ? 6.449 3.713 13.289 1 98.12 243 GLY A O 1
ATOM 1785 N N . THR A 1 244 ? 5.457 5.508 14.258 1 98.62 244 THR A N 1
ATOM 1786 C CA . THR A 1 244 ? 4.441 4.66 14.875 1 98.62 244 THR A CA 1
ATOM 1787 C C . THR A 1 244 ? 3.096 4.84 14.18 1 98.62 244 THR A C 1
ATOM 1789 O O . THR A 1 244 ? 2.924 5.758 13.375 1 98.62 244 THR A O 1
ATOM 1792 N N . PHE A 1 245 ? 2.234 3.896 14.375 1 98.81 245 PHE A N 1
ATOM 1793 C CA . PHE A 1 245 ? 0.821 3.945 14.016 1 98.81 245 PHE A CA 1
ATOM 1794 C C . PHE A 1 245 ? -0.037 4.266 15.234 1 98.81 245 PHE A C 1
ATOM 1796 O O . PHE A 1 245 ? -0.31 3.391 16.062 1 98.81 245 PHE A O 1
ATOM 1803 N N . GLN A 1 246 ? -0.564 5.566 15.273 1 98.69 246 GLN A N 1
ATOM 1804 C CA . GLN A 1 246 ? -1.22 6.055 16.484 1 98.69 246 GLN A CA 1
ATOM 1805 C C . GLN A 1 246 ? -2.738 6.012 16.344 1 98.69 246 GLN A C 1
ATOM 1807 O O . GLN A 1 246 ? -3.279 6.359 15.289 1 98.69 246 GLN A O 1
ATOM 1812 N N . ASN A 1 247 ? -3.385 5.566 17.359 1 97.94 247 ASN A N 1
ATOM 1813 C CA . ASN A 1 247 ? -4.816 5.809 17.516 1 97.94 247 ASN A CA 1
ATOM 1814 C C . ASN A 1 247 ? -5.094 7.215 18.031 1 97.94 247 ASN A C 1
ATOM 1816 O O . ASN A 1 247 ? -4.266 7.797 18.734 1 97.94 247 ASN A O 1
ATOM 1820 N N . TYR A 1 248 ? -6.246 7.727 17.75 1 97.44 248 TYR A N 1
ATOM 1821 C CA . TYR A 1 248 ? -6.562 9.094 18.156 1 97.44 248 TYR A CA 1
ATOM 1822 C C . TYR A 1 248 ? -6.387 9.266 19.656 1 97.44 248 TYR A C 1
ATOM 1824 O O . TYR A 1 248 ? -6.129 10.375 20.125 1 97.44 248 TYR A O 1
ATOM 1832 N N . ASP A 1 249 ? -6.473 8.188 20.391 1 95.44 249 ASP A N 1
ATOM 1833 C CA . ASP A 1 249 ? -6.453 8.281 21.844 1 95.44 249 ASP A CA 1
ATOM 1834 C C . ASP A 1 249 ? -5.039 8.062 22.391 1 95.44 249 ASP A C 1
ATOM 1836 O O . ASP A 1 249 ? -4.844 7.957 23.609 1 95.44 249 ASP A O 1
ATOM 1840 N N . GLY A 1 250 ? -4.113 7.863 21.531 1 94.81 250 GLY A N 1
ATOM 1841 C CA . GLY A 1 250 ? -2.721 7.793 21.938 1 94.81 250 GLY A CA 1
ATOM 1842 C C . GLY A 1 250 ? -2.182 6.375 21.984 1 94.81 250 GLY A C 1
ATOM 1843 O O . GLY A 1 250 ? -0.979 6.168 22.141 1 94.81 250 GLY A O 1
ATOM 1844 N N . THR A 1 251 ? -3.053 5.438 21.766 1 96.31 251 THR A N 1
ATOM 1845 C CA . THR A 1 251 ? -2.594 4.055 21.734 1 96.31 251 THR A CA 1
ATOM 1846 C C . THR A 1 251 ? -1.86 3.758 20.422 1 96.31 251 THR A C 1
ATOM 1848 O O . THR A 1 251 ? -2.25 4.246 19.359 1 96.31 251 THR A O 1
ATOM 1851 N N . THR A 1 252 ? -0.757 2.961 20.562 1 97.38 252 THR A N 1
ATOM 1852 C CA . THR A 1 252 ? -0.037 2.545 19.359 1 97.38 252 THR A CA 1
ATOM 1853 C C . THR A 1 252 ? -0.674 1.3 18.75 1 97.38 252 THR A C 1
ATOM 1855 O O . THR A 1 252 ? -0.968 0.336 19.469 1 97.38 252 THR A O 1
ATOM 1858 N N . LEU A 1 253 ? -0.932 1.321 17.484 1 97.38 253 LEU A N 1
ATOM 1859 C CA . LEU A 1 253 ? -1.601 0.244 16.766 1 97.38 253 LEU A CA 1
ATOM 1860 C C . LEU A 1 253 ? -0.596 -0.591 15.984 1 97.38 253 LEU A C 1
ATOM 1862 O O . LEU A 1 253 ? 0.478 -0.102 15.625 1 97.38 253 LEU A O 1
ATOM 1866 N N . PRO A 1 254 ? -0.917 -1.86 15.773 1 96.5 254 PRO A N 1
ATOM 1867 C CA . PRO A 1 254 ? -0.074 -2.65 14.875 1 96.5 254 PRO A CA 1
ATOM 1868 C C . PRO A 1 254 ? -0.166 -2.188 13.422 1 96.5 254 PRO A C 1
ATOM 1870 O O . PRO A 1 254 ? -1.139 -1.533 13.039 1 96.5 254 PRO A O 1
ATOM 1873 N N . TRP A 1 255 ? 0.858 -2.512 12.695 1 97.5 255 TRP A N 1
ATOM 1874 C CA . TRP A 1 255 ? 0.85 -2.199 11.266 1 97.5 255 TRP A CA 1
ATOM 1875 C C . TRP A 1 255 ? -0.049 -3.166 10.5 1 97.5 255 TRP A C 1
ATOM 1877 O O . TRP A 1 255 ? -0.063 -4.367 10.789 1 97.5 255 TRP A O 1
ATOM 1887 N N . MET B 1 1 ? -2.916 -40.5 -10.898 1 49.72 1 MET B N 1
ATOM 1888 C CA . MET B 1 1 ? -2.453 -39.375 -10.062 1 49.72 1 MET B CA 1
ATOM 1889 C C . MET B 1 1 ? -3.199 -38.094 -10.398 1 49.72 1 MET B C 1
ATOM 1891 O O . MET B 1 1 ? -3.592 -37.875 -11.547 1 49.72 1 MET B O 1
ATOM 1895 N N . SER B 1 2 ? -3.797 -37.406 -9.43 1 72.69 2 SER B N 1
ATOM 1896 C CA . SER B 1 2 ? -4.695 -36.312 -9.773 1 72.69 2 SER B CA 1
ATOM 1897 C C . SER B 1 2 ? -3.936 -35.156 -10.43 1 72.69 2 SER B C 1
ATOM 1899 O O . SER B 1 2 ? -2.795 -34.875 -10.07 1 72.69 2 SER B O 1
ATOM 1901 N N . SER B 1 3 ? -4.336 -34.719 -11.57 1 88.88 3 SER B N 1
ATOM 1902 C CA . SER B 1 3 ? -3.75 -33.656 -12.367 1 88.88 3 SER B CA 1
ATOM 1903 C C . SER B 1 3 ? -3.844 -32.312 -11.641 1 88.88 3 SER B C 1
ATOM 1905 O O . SER B 1 3 ? -4.766 -32.062 -10.859 1 88.88 3 SER B O 1
ATOM 1907 N N . SER B 1 4 ? -2.732 -31.641 -11.617 1 95.75 4 SER B N 1
ATOM 1908 C CA . SER B 1 4 ? -2.674 -30.312 -11.008 1 95.75 4 SER B CA 1
ATOM 1909 C C . SER B 1 4 ? -2.381 -29.25 -12.047 1 95.75 4 SER B C 1
ATOM 1911 O O . SER B 1 4 ? -1.677 -29.5 -13.031 1 95.75 4 SER B O 1
ATOM 1913 N N . THR B 1 5 ? -2.998 -28.109 -11.953 1 98.62 5 THR B N 1
ATOM 1914 C CA . THR B 1 5 ? -2.738 -26.969 -12.836 1 98.62 5 THR B CA 1
ATOM 1915 C C . THR B 1 5 ? -2.258 -25.766 -12.039 1 98.62 5 THR B C 1
ATOM 1917 O O . THR B 1 5 ? -2.928 -25.328 -11.102 1 98.62 5 THR B O 1
ATOM 1920 N N . VAL B 1 6 ? -1.066 -25.25 -12.398 1 98.81 6 VAL B N 1
ATOM 1921 C CA . VAL B 1 6 ? -0.428 -24.125 -11.719 1 98.81 6 VAL B CA 1
ATOM 1922 C C . VAL B 1 6 ? -0.208 -22.984 -12.711 1 98.81 6 VAL B C 1
ATOM 1924 O O . VAL B 1 6 ? 0.316 -23.188 -13.805 1 98.81 6 VAL B O 1
ATOM 1927 N N . LEU B 1 7 ? -0.703 -21.797 -12.383 1 98.94 7 LEU B N 1
ATOM 1928 C CA . LEU B 1 7 ? -0.43 -20.594 -13.164 1 98.94 7 LEU B CA 1
ATOM 1929 C C . LEU B 1 7 ? 0.614 -19.719 -12.477 1 98.94 7 LEU B C 1
ATOM 1931 O O . LEU B 1 7 ? 0.478 -19.391 -11.289 1 98.94 7 LEU B O 1
ATOM 1935 N N . ILE B 1 8 ? 1.672 -19.359 -13.164 1 98.88 8 ILE B N 1
ATOM 1936 C CA . ILE B 1 8 ? 2.771 -18.562 -12.633 1 98.88 8 ILE B CA 1
ATOM 1937 C C . ILE B 1 8 ? 2.99 -17.344 -13.523 1 98.88 8 ILE B C 1
ATOM 1939 O O . ILE B 1 8 ? 3.223 -17.469 -14.727 1 98.88 8 ILE B O 1
ATOM 1943 N N . THR B 1 9 ? 2.9 -16.141 -12.961 1 98.81 9 THR B N 1
ATOM 1944 C CA . THR B 1 9 ? 3.248 -14.953 -13.734 1 98.81 9 THR B CA 1
ATOM 1945 C C . THR B 1 9 ? 4.738 -14.648 -13.617 1 98.81 9 THR B C 1
ATOM 1947 O O . THR B 1 9 ? 5.371 -14.984 -12.617 1 98.81 9 THR B O 1
ATOM 1950 N N . GLY B 1 10 ? 5.289 -13.945 -14.641 1 97.5 10 GLY B N 1
ATOM 1951 C CA . GLY B 1 10 ? 6.707 -13.625 -14.633 1 97.5 10 GLY B CA 1
ATOM 1952 C C . GLY B 1 10 ? 7.594 -14.852 -14.555 1 97.5 10 GLY B C 1
ATOM 1953 O O . GLY B 1 10 ? 8.523 -14.906 -13.75 1 97.5 10 GLY B O 1
ATOM 1954 N N . ALA B 1 11 ? 7.371 -15.844 -15.312 1 97.31 11 ALA B N 1
ATOM 1955 C CA . ALA B 1 11 ? 7.934 -17.172 -15.133 1 97.31 11 ALA B CA 1
ATOM 1956 C C . ALA B 1 11 ? 9.227 -17.344 -15.922 1 97.31 11 ALA B C 1
ATOM 1958 O O . ALA B 1 11 ? 9.922 -18.359 -15.781 1 97.31 11 ALA B O 1
ATOM 1959 N N . ASN B 1 12 ? 9.633 -16.375 -16.703 1 95.75 12 ASN B N 1
ATOM 1960 C CA . ASN B 1 12 ? 10.688 -16.625 -17.672 1 95.75 12 ASN B CA 1
ATOM 1961 C C . ASN B 1 12 ? 12.078 -16.391 -17.078 1 95.75 12 ASN B C 1
ATOM 1963 O O . ASN B 1 12 ? 13.086 -16.594 -17.75 1 95.75 12 ASN B O 1
ATOM 1967 N N . ARG B 1 13 ? 12.18 -15.961 -15.875 1 93.75 13 ARG B N 1
ATOM 1968 C CA . ARG B 1 13 ? 13.477 -15.805 -15.234 1 93.75 13 ARG B CA 1
ATOM 1969 C C . ARG B 1 13 ? 13.352 -15.914 -13.719 1 93.75 13 ARG B C 1
ATOM 1971 O O . ARG B 1 13 ? 12.242 -15.992 -13.18 1 93.75 13 ARG B O 1
ATOM 1978 N N . GLY B 1 14 ? 14.445 -16.078 -13.102 1 95.88 14 GLY B N 1
ATOM 1979 C CA . GLY B 1 14 ? 14.539 -15.984 -11.648 1 95.88 14 GLY B CA 1
ATOM 1980 C C . GLY B 1 14 ? 13.633 -16.969 -10.922 1 95.88 14 GLY B C 1
ATOM 1981 O O . GLY B 1 14 ? 13.633 -18.156 -11.219 1 95.88 14 GLY B O 1
ATOM 1982 N N . ILE B 1 15 ? 12.945 -16.438 -9.938 1 97.94 15 ILE B N 1
ATOM 1983 C CA . ILE B 1 15 ? 12.102 -17.219 -9.047 1 97.94 15 ILE B CA 1
ATOM 1984 C C . ILE B 1 15 ? 10.961 -17.844 -9.844 1 97.94 15 ILE B C 1
ATOM 1986 O O . ILE B 1 15 ? 10.633 -19.016 -9.648 1 97.94 15 ILE B O 1
ATOM 1990 N N . GLY B 1 16 ? 10.375 -17.094 -10.789 1 98.5 16 GLY B N 1
ATOM 1991 C CA . GLY B 1 16 ? 9.312 -17.625 -11.625 1 98.5 16 GLY B CA 1
ATOM 1992 C C . GLY B 1 16 ? 9.727 -18.828 -12.43 1 98.5 16 GLY B C 1
ATOM 1993 O O . GLY B 1 16 ? 8.984 -19.828 -12.492 1 98.5 16 GLY B O 1
ATOM 1994 N N . ARG B 1 17 ? 10.883 -18.734 -13.023 1 98.31 17 ARG B N 1
ATOM 1995 C CA . ARG B 1 17 ? 11.414 -19.875 -13.766 1 98.31 17 ARG B CA 1
ATOM 1996 C C . ARG B 1 17 ? 11.656 -21.062 -12.844 1 98.31 17 ARG B C 1
ATOM 1998 O O . ARG B 1 17 ? 11.445 -22.219 -13.234 1 98.31 17 ARG B O 1
ATOM 2005 N N . GLY B 1 18 ? 12.148 -20.766 -11.641 1 98.56 18 GLY B N 1
ATOM 2006 C CA . GLY B 1 18 ? 12.336 -21.797 -10.641 1 98.56 18 GLY B CA 1
ATOM 2007 C C . GLY B 1 18 ? 11.055 -22.531 -10.289 1 98.56 18 GLY B C 1
ATOM 2008 O O . GLY B 1 18 ? 11.039 -23.766 -10.172 1 98.56 18 GLY B O 1
ATOM 2009 N N . PHE B 1 19 ? 9.938 -21.781 -10.102 1 98.81 19 PHE B N 1
ATOM 2010 C CA . PHE B 1 19 ? 8.633 -22.391 -9.852 1 98.81 19 PHE B CA 1
ATOM 2011 C C . PHE B 1 19 ? 8.234 -23.281 -11.016 1 98.81 19 PHE B C 1
ATOM 2013 O O . PHE B 1 19 ? 7.82 -24.422 -10.812 1 98.81 19 PHE B O 1
ATOM 2020 N N . ALA B 1 20 ? 8.383 -22.734 -12.242 1 98.81 20 ALA B N 1
ATOM 2021 C CA . ALA B 1 20 ? 8 -23.5 -13.43 1 98.81 20 ALA B CA 1
ATOM 2022 C C . ALA B 1 20 ? 8.758 -24.812 -13.492 1 98.81 20 ALA B C 1
ATOM 2024 O O . ALA B 1 20 ? 8.156 -25.875 -13.672 1 98.81 20 ALA B O 1
ATOM 2025 N N . LYS B 1 21 ? 10.078 -24.75 -13.289 1 98.69 21 LYS B N 1
ATOM 2026 C CA . LYS B 1 21 ? 10.93 -25.922 -13.305 1 98.69 21 LYS B CA 1
ATOM 2027 C C . LYS B 1 21 ? 10.484 -26.938 -12.258 1 98.69 21 LYS B C 1
ATOM 2029 O O . LYS B 1 21 ? 10.367 -28.141 -12.555 1 98.69 21 LYS B O 1
ATOM 2034 N N . THR B 1 22 ? 10.242 -26.484 -11.094 1 98.75 22 THR B N 1
ATOM 2035 C CA . THR B 1 22 ? 9.898 -27.344 -9.969 1 98.75 22 THR B CA 1
ATOM 2036 C C . THR B 1 22 ? 8.562 -28.031 -10.203 1 98.75 22 THR B C 1
ATOM 2038 O O . THR B 1 22 ? 8.438 -29.25 -10.023 1 98.75 22 THR B O 1
ATOM 2041 N N . PHE B 1 23 ? 7.52 -27.359 -10.664 1 98.69 23 PHE B N 1
ATOM 2042 C CA . PHE B 1 23 ? 6.191 -27.922 -10.828 1 98.69 23 PHE B CA 1
ATOM 2043 C C . PHE B 1 23 ? 6.141 -28.828 -12.062 1 98.69 23 PHE B C 1
ATOM 2045 O O . PHE B 1 23 ? 5.422 -29.828 -12.078 1 98.69 23 PHE B O 1
ATOM 2052 N N . LEU B 1 24 ? 6.93 -28.516 -13.102 1 98.5 24 LEU B N 1
ATOM 2053 C CA . LEU B 1 24 ? 6.969 -29.359 -14.297 1 98.5 24 LEU B CA 1
ATOM 2054 C C . LEU B 1 24 ? 7.562 -30.719 -13.992 1 98.5 24 LEU B C 1
ATOM 2056 O O . LEU B 1 24 ? 7.332 -31.688 -14.734 1 98.5 24 LEU B O 1
ATOM 2060 N N . ALA B 1 25 ? 8.336 -30.75 -12.945 1 98.12 25 ALA B N 1
ATOM 2061 C CA . ALA B 1 25 ? 8.992 -31.984 -12.562 1 98.12 25 ALA B CA 1
ATOM 2062 C C . ALA B 1 25 ? 8.031 -32.906 -11.828 1 98.12 25 ALA B C 1
ATOM 2064 O O . ALA B 1 25 ? 8.375 -34.062 -11.516 1 98.12 25 ALA B O 1
ATOM 2065 N N . ARG B 1 26 ? 6.82 -32.531 -11.633 1 97.62 26 ARG B N 1
ATOM 2066 C CA . ARG B 1 26 ? 5.777 -33.344 -11.016 1 97.62 26 ARG B CA 1
ATOM 2067 C C . ARG B 1 26 ? 4.906 -34 -12.07 1 97.62 26 ARG B C 1
ATOM 2069 O O . ARG B 1 26 ? 4.492 -33.375 -13.039 1 97.62 26 ARG B O 1
ATOM 2076 N N . PRO B 1 27 ? 4.621 -35.281 -11.883 1 97.75 27 PRO B N 1
ATOM 2077 C CA . PRO B 1 27 ? 3.807 -35.969 -12.898 1 97.75 27 PRO B CA 1
ATOM 2078 C C . PRO B 1 27 ? 2.408 -35.344 -13.031 1 97.75 27 PRO B C 1
ATOM 2080 O O . PRO B 1 27 ? 1.846 -34.875 -12.047 1 97.75 27 PRO B O 1
ATOM 2083 N N . SER B 1 28 ? 1.891 -35.375 -14.219 1 97.25 28 SER B N 1
ATOM 2084 C CA . SER B 1 28 ? 0.522 -35 -14.555 1 97.25 28 SER B CA 1
ATOM 2085 C C . SER B 1 28 ? 0.22 -33.562 -14.102 1 97.25 28 SER B C 1
ATOM 2087 O O . SER B 1 28 ? -0.85 -33.312 -13.547 1 97.25 28 SER B O 1
ATOM 2089 N N . THR B 1 29 ? 1.218 -32.688 -14.227 1 98 29 THR B N 1
ATOM 2090 C CA . THR B 1 29 ? 1.057 -31.281 -13.852 1 98 29 THR B CA 1
ATOM 2091 C C . THR B 1 29 ? 1.052 -30.375 -15.086 1 98 29 THR B C 1
ATOM 2093 O O . THR B 1 29 ? 1.937 -30.484 -15.938 1 98 29 THR B O 1
ATOM 2096 N N . THR B 1 30 ? -0.01 -29.594 -15.234 1 98.44 30 THR B N 1
ATOM 2097 C CA . THR B 1 30 ? -0.02 -28.516 -16.234 1 98.44 30 THR B CA 1
ATOM 2098 C C . THR B 1 30 ? 0.487 -27.219 -15.633 1 98.44 30 THR B C 1
ATOM 2100 O O . THR B 1 30 ? -0.092 -26.703 -14.68 1 98.44 30 THR B O 1
ATOM 2103 N N . VAL B 1 31 ? 1.603 -26.719 -16.156 1 98.81 31 VAL B N 1
ATOM 2104 C CA . VAL B 1 31 ? 2.164 -25.438 -15.711 1 98.81 31 VAL B CA 1
ATOM 2105 C C . VAL B 1 31 ? 1.882 -24.359 -16.75 1 98.81 31 VAL B C 1
ATOM 2107 O O . VAL B 1 31 ? 2.373 -24.438 -17.891 1 98.81 31 VAL B O 1
ATOM 2110 N N . VAL B 1 32 ? 1.05 -23.422 -16.375 1 98.81 32 VAL B N 1
ATOM 2111 C CA . VAL B 1 32 ? 0.788 -22.25 -17.203 1 98.81 32 VAL B CA 1
ATOM 2112 C C . VAL B 1 32 ? 1.77 -21.141 -16.844 1 98.81 32 VAL B C 1
ATOM 2114 O O . VAL B 1 32 ? 1.793 -20.656 -15.703 1 98.81 32 VAL B O 1
ATOM 2117 N N . VAL B 1 33 ? 2.609 -20.766 -17.812 1 98.81 33 VAL B N 1
ATOM 2118 C CA . VAL B 1 33 ? 3.535 -19.641 -17.609 1 98.81 33 VAL B CA 1
ATOM 2119 C C . VAL B 1 33 ? 3.018 -18.406 -18.328 1 98.81 33 VAL B C 1
ATOM 2121 O O . VAL B 1 33 ? 2.83 -18.422 -19.547 1 98.81 33 VAL B O 1
ATOM 2124 N N . ALA B 1 34 ? 2.705 -17.375 -17.562 1 98.56 34 ALA B N 1
ATOM 2125 C CA . ALA B 1 34 ? 2.309 -16.078 -18.094 1 98.56 34 ALA B CA 1
ATOM 2126 C C . ALA B 1 34 ? 3.502 -15.133 -18.172 1 98.56 34 ALA B C 1
ATOM 2128 O O . ALA B 1 34 ? 4.133 -14.836 -17.156 1 98.56 34 ALA B O 1
ATOM 2129 N N . VAL B 1 35 ? 3.805 -14.703 -19.344 1 98.31 35 VAL B N 1
ATOM 2130 C CA . VAL B 1 35 ? 4.988 -13.883 -19.594 1 98.31 35 VAL B CA 1
ATOM 2131 C C . VAL B 1 35 ? 4.613 -12.672 -20.438 1 98.31 35 VAL B C 1
ATOM 2133 O O . VAL B 1 35 ? 3.629 -12.703 -21.188 1 98.31 35 VAL B O 1
ATOM 2136 N N . ARG B 1 36 ? 5.344 -11.602 -20.281 1 96.38 36 ARG B N 1
ATOM 2137 C CA . ARG B 1 36 ? 5.066 -10.352 -20.984 1 96.38 36 ARG B CA 1
ATOM 2138 C C . ARG B 1 36 ? 5.203 -10.523 -22.484 1 96.38 36 ARG B C 1
ATOM 2140 O O . ARG B 1 36 ? 4.367 -10.031 -23.25 1 96.38 36 ARG B O 1
ATOM 2147 N N . ASP B 1 37 ? 6.273 -11.234 -22.906 1 97.5 37 ASP B N 1
ATOM 2148 C CA . ASP B 1 37 ? 6.57 -11.477 -24.312 1 97.5 37 ASP B CA 1
ATOM 2149 C C . ASP B 1 37 ? 6.855 -12.961 -24.562 1 97.5 37 ASP B C 1
ATOM 2151 O O . ASP B 1 37 ? 7.977 -13.422 -24.344 1 97.5 37 ASP B O 1
ATOM 2155 N N . PRO B 1 38 ? 5.887 -13.68 -25.094 1 97.56 38 PRO B N 1
ATOM 2156 C CA . PRO B 1 38 ? 6.074 -15.109 -25.328 1 97.56 38 PRO B CA 1
ATOM 2157 C C . PRO B 1 38 ? 7.184 -15.398 -26.344 1 97.56 38 PRO B C 1
ATOM 2159 O O . PRO B 1 38 ? 7.715 -16.516 -26.391 1 97.56 38 PRO B O 1
ATOM 2162 N N . GLU B 1 39 ? 7.531 -14.344 -27.109 1 97.69 39 GLU B N 1
ATOM 2163 C CA . GLU B 1 39 ? 8.531 -14.555 -28.141 1 97.69 39 GLU B CA 1
ATOM 2164 C C . GLU B 1 39 ? 9.938 -14.258 -27.641 1 97.69 39 GLU B C 1
ATOM 2166 O O . GLU B 1 39 ? 10.922 -14.547 -28.312 1 97.69 39 GLU B O 1
ATOM 2171 N N . HIS B 1 40 ? 10.016 -13.641 -26.516 1 97.44 40 HIS B N 1
ATOM 2172 C CA . HIS B 1 40 ? 11.336 -13.367 -25.953 1 97.44 40 HIS B CA 1
ATOM 2173 C C . HIS B 1 40 ? 12.125 -14.664 -25.766 1 97.44 40 HIS B C 1
ATOM 2175 O O . HIS B 1 40 ? 11.562 -15.688 -25.375 1 97.44 40 HIS B O 1
ATOM 2181 N N . PRO B 1 41 ? 13.484 -14.625 -25.906 1 97.81 41 PRO B N 1
ATOM 2182 C CA . PRO B 1 41 ? 14.297 -15.836 -25.797 1 97.81 41 PRO B CA 1
ATOM 2183 C C . PRO B 1 41 ? 14.141 -16.531 -24.453 1 97.81 41 PRO B C 1
ATOM 2185 O O . PRO B 1 41 ? 14.086 -17.766 -24.391 1 97.81 41 PRO B O 1
ATOM 2188 N N . THR B 1 42 ? 14.016 -15.797 -23.391 1 97.12 42 THR B N 1
ATOM 2189 C CA . THR B 1 42 ? 13.883 -16.406 -22.078 1 97.12 42 THR B CA 1
ATOM 2190 C C . THR B 1 42 ? 12.523 -17.078 -21.922 1 97.12 42 THR B C 1
ATOM 2192 O O . THR B 1 42 ? 12.375 -18.031 -21.141 1 97.12 42 THR B O 1
ATOM 2195 N N . SER B 1 43 ? 11.523 -16.562 -22.578 1 98.12 43 SER B N 1
ATOM 2196 C CA . SER B 1 43 ? 10.211 -17.188 -22.578 1 98.12 43 SER B CA 1
ATOM 2197 C C . SER B 1 43 ? 10.219 -18.484 -23.359 1 98.12 43 SER B C 1
ATOM 2199 O O . SER B 1 43 ? 9.695 -19.5 -22.906 1 98.12 43 SER B O 1
ATOM 2201 N N . LYS B 1 44 ? 10.836 -18.5 -24.516 1 97.94 44 LYS B N 1
ATOM 2202 C CA . LYS B 1 44 ? 10.93 -19.688 -25.344 1 97.94 44 LYS B CA 1
ATOM 2203 C C . LYS B 1 44 ? 11.734 -20.781 -24.656 1 97.94 44 LYS B C 1
ATOM 2205 O O . LYS B 1 44 ? 11.414 -21.969 -24.781 1 97.94 44 LYS B O 1
ATOM 2210 N N . ALA B 1 45 ? 12.719 -20.328 -23.906 1 98 45 ALA B N 1
ATOM 2211 C CA . ALA B 1 45 ? 13.617 -21.281 -23.234 1 98 45 ALA B CA 1
ATOM 2212 C C . ALA B 1 45 ? 12.859 -22.094 -22.188 1 98 45 ALA B C 1
ATOM 2214 O O . ALA B 1 45 ? 13.32 -23.156 -21.766 1 98 45 ALA B O 1
ATOM 2215 N N . LEU B 1 46 ? 11.703 -21.609 -21.734 1 98.31 46 LEU B N 1
ATOM 2216 C CA . LEU B 1 46 ? 10.898 -22.344 -20.781 1 98.31 46 LEU B CA 1
ATOM 2217 C C . LEU B 1 46 ? 10.453 -23.688 -21.359 1 98.31 46 LEU B C 1
ATOM 2219 O O . LEU B 1 46 ? 10.25 -24.656 -20.609 1 98.31 46 LEU B O 1
ATOM 2223 N N . GLN B 1 47 ? 10.258 -23.781 -22.672 1 97 47 GLN B N 1
ATOM 2224 C CA . GLN B 1 47 ? 9.797 -24.984 -23.328 1 97 47 GLN B CA 1
ATOM 2225 C C . GLN B 1 47 ? 10.828 -26.109 -23.203 1 97 47 GLN B C 1
ATOM 2227 O O . GLN B 1 47 ? 10.484 -27.297 -23.328 1 97 47 GLN B O 1
ATOM 2232 N N . ASP B 1 48 ? 12.039 -25.734 -22.875 1 97.38 48 ASP B N 1
ATOM 2233 C CA . ASP B 1 48 ? 13.133 -26.703 -22.812 1 97.38 48 ASP B CA 1
ATOM 2234 C C . ASP B 1 48 ? 13.242 -27.297 -21.406 1 97.38 48 ASP B C 1
ATOM 2236 O O . ASP B 1 48 ? 14 -28.25 -21.203 1 97.38 48 ASP B O 1
ATOM 2240 N N . LEU B 1 49 ? 12.484 -26.781 -20.5 1 98.12 49 LEU B N 1
ATOM 2241 C CA . LEU B 1 49 ? 12.531 -27.328 -19.141 1 98.12 49 LEU B CA 1
ATOM 2242 C C . LEU B 1 49 ? 12.078 -28.797 -19.141 1 98.12 49 LEU B C 1
ATOM 2244 O O . LEU B 1 49 ? 11.141 -29.156 -19.844 1 98.12 49 LEU B O 1
ATOM 2248 N N . PRO B 1 50 ? 12.781 -29.641 -18.297 1 98.12 50 PRO B N 1
ATOM 2249 C CA . PRO B 1 50 ? 12.344 -31.031 -18.203 1 98.12 50 PRO B CA 1
ATOM 2250 C C . PRO B 1 50 ? 10.914 -31.172 -17.688 1 98.12 50 PRO B C 1
ATOM 2252 O O . PRO B 1 50 ? 10.5 -30.391 -16.812 1 98.12 50 PRO B O 1
ATOM 2255 N N . LYS B 1 51 ? 10.211 -32.188 -18.25 1 98.19 51 LYS B N 1
ATOM 2256 C CA . LYS B 1 51 ? 8.836 -32.438 -17.859 1 98.19 51 LYS B CA 1
ATOM 2257 C C . LYS B 1 51 ? 8.672 -33.875 -17.375 1 98.19 51 LYS B C 1
ATOM 2259 O O . LYS B 1 51 ? 9.188 -34.812 -18 1 98.19 51 LYS B O 1
ATOM 2264 N N . ALA B 1 52 ? 8.016 -34 -16.281 1 98.12 52 ALA B N 1
ATOM 2265 C CA . ALA B 1 52 ? 7.672 -35.344 -15.805 1 98.12 52 ALA B CA 1
ATOM 2266 C C . ALA B 1 52 ? 6.551 -35.938 -16.641 1 98.12 52 ALA B C 1
ATOM 2268 O O . ALA B 1 52 ? 5.984 -35.281 -17.5 1 98.12 52 ALA B O 1
ATOM 2269 N N . ASP B 1 53 ? 6.266 -37.188 -16.375 1 97.31 53 ASP B N 1
ATOM 2270 C CA . ASP B 1 53 ? 5.262 -37.906 -17.141 1 97.31 53 ASP B CA 1
ATOM 2271 C C . ASP B 1 53 ? 3.902 -37.219 -17.062 1 97.31 53 ASP B C 1
ATOM 2273 O O . ASP B 1 53 ? 3.402 -36.938 -15.977 1 97.31 53 ASP B O 1
ATOM 2277 N N . GLY B 1 54 ? 3.412 -36.875 -18.219 1 97 54 GLY B N 1
ATOM 2278 C CA . GLY B 1 54 ? 2.068 -36.344 -18.297 1 97 54 GLY B CA 1
ATOM 2279 C C . GLY B 1 54 ? 2.02 -34.844 -18.016 1 97 54 GLY B C 1
ATOM 2280 O O . GLY B 1 54 ? 0.946 -34.25 -18.031 1 97 54 GLY B O 1
ATOM 2281 N N . SER B 1 55 ? 3.213 -34.281 -17.719 1 97.88 55 SER B N 1
ATOM 2282 C CA . SER B 1 55 ? 3.242 -32.844 -17.438 1 97.88 55 SER B CA 1
ATOM 2283 C C . SER B 1 55 ? 3.455 -32.031 -18.703 1 97.88 55 SER B C 1
ATOM 2285 O O . SER B 1 55 ? 4.074 -32.5 -19.656 1 97.88 55 SER B O 1
ATOM 2287 N N . LYS B 1 56 ? 2.879 -30.844 -18.781 1 97.06 56 LYS B N 1
ATOM 2288 C CA . LYS B 1 56 ? 3.004 -29.984 -19.969 1 97.06 56 LYS B CA 1
ATOM 2289 C C . LYS B 1 56 ? 3.131 -28.516 -19.562 1 97.06 56 LYS B C 1
ATOM 2291 O O . LYS B 1 56 ? 2.775 -28.141 -18.453 1 97.06 56 LYS B O 1
ATOM 2296 N N . LEU B 1 57 ? 3.635 -27.766 -20.453 1 98.5 57 LEU B N 1
ATOM 2297 C CA . LEU B 1 57 ? 3.812 -26.328 -20.297 1 98.5 57 LEU B CA 1
ATOM 2298 C C . LEU B 1 57 ? 2.936 -25.562 -21.281 1 98.5 57 LEU B C 1
ATOM 2300 O O . LEU B 1 57 ? 2.906 -25.875 -22.469 1 98.5 57 LEU B O 1
ATOM 2304 N N . VAL B 1 58 ? 2.127 -24.656 -20.766 1 98.38 58 VAL B N 1
ATOM 2305 C CA . VAL B 1 58 ? 1.297 -23.75 -21.547 1 98.38 58 VAL B CA 1
ATOM 2306 C C . VAL B 1 58 ? 1.773 -22.312 -21.375 1 98.38 58 VAL B C 1
ATOM 2308 O O . VAL B 1 58 ? 1.965 -21.859 -20.234 1 98.38 58 VAL B O 1
ATOM 2311 N N . THR B 1 59 ? 2.049 -21.609 -22.453 1 98.31 59 THR B N 1
ATOM 2312 C CA . THR B 1 59 ? 2.494 -20.219 -22.391 1 98.31 59 THR B CA 1
ATOM 2313 C C . THR B 1 59 ? 1.37 -19.266 -22.781 1 98.31 59 THR B C 1
ATOM 2315 O O . THR B 1 59 ? 0.69 -19.484 -23.781 1 98.31 59 THR B O 1
ATOM 2318 N N . VAL B 1 60 ? 1.142 -18.266 -21.969 1 98.12 60 VAL B N 1
ATOM 2319 C CA . VAL B 1 60 ? 0.192 -17.203 -22.312 1 98.12 60 VAL B CA 1
ATOM 2320 C C . VAL B 1 60 ? 0.836 -15.844 -22.109 1 98.12 60 VAL B C 1
ATOM 2322 O O . VAL B 1 60 ? 1.764 -15.703 -21.312 1 98.12 60 VAL B O 1
ATOM 2325 N N . GLN B 1 61 ? 0.338 -14.875 -22.875 1 98.25 61 GLN B N 1
ATOM 2326 C CA . GLN B 1 61 ? 0.836 -13.508 -22.734 1 98.25 61 GLN B CA 1
ATOM 2327 C C . GLN B 1 61 ? 0.097 -12.766 -21.625 1 98.25 61 GLN B C 1
ATOM 2329 O O . GLN B 1 61 ? -1.134 -12.789 -21.562 1 98.25 61 GLN B O 1
ATOM 2334 N N . LEU B 1 62 ? 0.826 -12.18 -20.75 1 98.25 62 LEU B N 1
ATOM 2335 C CA . LEU B 1 62 ? 0.283 -11.32 -19.703 1 98.25 62 LEU B CA 1
ATOM 2336 C C . LEU B 1 62 ? 1.283 -10.234 -19.328 1 98.25 62 LEU B C 1
ATOM 2338 O O . LEU B 1 62 ? 2.367 -10.531 -18.812 1 98.25 62 LEU B O 1
ATOM 2342 N N . ASP B 1 63 ? 0.972 -9.039 -19.688 1 97.56 63 ASP B N 1
ATOM 2343 C CA . ASP B 1 63 ? 1.745 -7.863 -19.297 1 97.56 63 ASP B CA 1
ATOM 2344 C C . ASP B 1 63 ? 1.188 -7.238 -18.016 1 97.56 63 ASP B C 1
ATOM 2346 O O . ASP B 1 63 ? 0.112 -6.637 -18.031 1 97.56 63 ASP B O 1
ATOM 2350 N N . SER B 1 64 ? 1.935 -7.289 -16.938 1 96.31 64 SER B N 1
ATOM 2351 C CA . SER B 1 64 ? 1.473 -6.871 -15.609 1 96.31 64 SER B CA 1
ATOM 2352 C C . SER B 1 64 ? 1.278 -5.363 -15.547 1 96.31 64 SER B C 1
ATOM 2354 O O . SER B 1 64 ? 0.688 -4.848 -14.594 1 96.31 64 SER B O 1
ATOM 2356 N N . THR B 1 65 ? 1.742 -4.582 -16.562 1 96 65 THR B N 1
ATOM 2357 C CA . THR B 1 65 ? 1.482 -3.146 -16.578 1 96 65 THR B CA 1
ATOM 2358 C C . THR B 1 65 ? 0.098 -2.859 -17.156 1 96 65 THR B C 1
ATOM 2360 O O . THR B 1 65 ? -0.371 -1.719 -17.125 1 96 65 THR B O 1
ATOM 2363 N N . LYS B 1 66 ? -0.499 -3.906 -17.719 1 96 66 LYS B N 1
ATOM 2364 C CA . LYS B 1 66 ? -1.822 -3.803 -18.328 1 96 66 LYS B CA 1
ATOM 2365 C C . LYS B 1 66 ? -2.82 -4.723 -17.625 1 96 66 LYS B C 1
ATOM 2367 O O . LYS B 1 66 ? -2.916 -5.906 -17.953 1 96 66 LYS B O 1
ATOM 2372 N N . PRO B 1 67 ? -3.627 -4.121 -16.828 1 89.31 67 PRO B N 1
ATOM 2373 C CA . PRO B 1 67 ? -4.504 -4.973 -16.016 1 89.31 67 PRO B CA 1
ATOM 2374 C C . PRO B 1 67 ? -5.473 -5.793 -16.859 1 89.31 67 PRO B C 1
ATOM 2376 O O . PRO B 1 67 ? -5.859 -6.898 -16.469 1 89.31 67 PRO B O 1
ATOM 2379 N N . GLU B 1 68 ? -5.82 -5.336 -18.016 1 92.38 68 GLU B N 1
ATOM 2380 C CA . GLU B 1 68 ? -6.773 -6.031 -18.875 1 92.38 68 GLU B CA 1
ATOM 2381 C C . GLU B 1 68 ? -6.18 -7.328 -19.422 1 92.38 68 GLU B C 1
ATOM 2383 O O . GLU B 1 68 ? -6.91 -8.211 -19.859 1 92.38 68 GLU B O 1
ATOM 2388 N N . HIS B 1 69 ? -4.898 -7.5 -19.359 1 96.25 69 HIS B N 1
ATOM 2389 C CA . HIS B 1 69 ? -4.242 -8.695 -19.875 1 96.25 69 HIS B CA 1
ATOM 2390 C C . HIS B 1 69 ? -4.566 -9.914 -19.031 1 96.25 69 HIS B C 1
ATOM 2392 O O . HIS B 1 69 ? -4.551 -11.047 -19.531 1 96.25 69 HIS B O 1
ATOM 2398 N N . ALA B 1 70 ? -4.828 -9.734 -17.719 1 97.88 70 ALA B N 1
ATOM 2399 C CA . ALA B 1 70 ? -5.141 -10.875 -16.875 1 97.88 70 ALA B CA 1
ATOM 2400 C C . ALA B 1 70 ? -6.41 -11.578 -17.344 1 97.88 70 ALA B C 1
ATOM 2402 O O . ALA B 1 70 ? -6.418 -12.797 -17.516 1 97.88 70 ALA B O 1
ATOM 2403 N N . ALA B 1 71 ? -7.457 -10.797 -17.578 1 97.56 71 ALA B N 1
ATOM 2404 C CA . ALA B 1 71 ? -8.719 -11.359 -18.047 1 97.56 71 ALA B CA 1
ATOM 2405 C C . ALA B 1 71 ? -8.555 -12.023 -19.422 1 97.56 71 ALA B C 1
ATOM 2407 O O . ALA B 1 71 ? -9.078 -13.117 -19.641 1 97.56 71 ALA B O 1
ATOM 2408 N N . ALA B 1 72 ? -7.836 -11.398 -20.297 1 98 72 ALA B N 1
ATOM 2409 C CA . ALA B 1 72 ? -7.602 -11.938 -21.625 1 98 72 ALA B CA 1
ATOM 2410 C C . ALA B 1 72 ? -6.816 -13.242 -21.562 1 98 72 ALA B C 1
ATOM 2412 O O . ALA B 1 72 ? -7.117 -14.188 -22.297 1 98 72 ALA B O 1
ATOM 2413 N N . ALA B 1 73 ? -5.805 -13.266 -20.703 1 98.25 73 ALA B N 1
ATOM 2414 C CA . ALA B 1 73 ? -4.984 -14.461 -20.547 1 98.25 73 ALA B CA 1
ATOM 2415 C C . ALA B 1 73 ? -5.812 -15.641 -20.031 1 98.25 73 ALA B C 1
ATOM 2417 O O . ALA B 1 73 ? -5.715 -16.75 -20.562 1 98.25 73 ALA B O 1
ATOM 2418 N N . VAL B 1 74 ? -6.664 -15.398 -19.047 1 98 74 VAL B N 1
ATOM 2419 C CA . VAL B 1 74 ? -7.484 -16.453 -18.438 1 98 74 VAL B CA 1
ATOM 2420 C C . VAL B 1 74 ? -8.516 -16.938 -19.453 1 98 74 VAL B C 1
ATOM 2422 O O . VAL B 1 74 ? -8.797 -18.141 -19.531 1 98 74 VAL B O 1
ATOM 2425 N N . GLU B 1 75 ? -9.016 -15.984 -20.203 1 97.5 75 GLU B N 1
ATOM 2426 C CA . GLU B 1 75 ? -9.953 -16.375 -21.25 1 97.5 75 GLU B CA 1
ATOM 2427 C C . GLU B 1 75 ? -9.281 -17.281 -22.281 1 97.5 75 GLU B C 1
ATOM 2429 O O . GLU B 1 75 ? -9.891 -18.234 -22.75 1 97.5 75 GLU B O 1
ATOM 2434 N N . LYS B 1 76 ? -8.102 -16.984 -22.641 1 97.62 76 LYS B N 1
ATOM 2435 C CA . LYS B 1 76 ? -7.352 -17.812 -23.594 1 97.62 76 LYS B CA 1
ATOM 2436 C C . LYS B 1 76 ? -7.074 -19.203 -23.016 1 97.62 76 LYS B C 1
ATOM 2438 O O . LYS B 1 76 ? -7.051 -20.188 -23.766 1 97.62 76 LYS B O 1
ATOM 2443 N N . LEU B 1 77 ? -6.805 -19.297 -21.688 1 98.06 77 LEU B N 1
ATOM 2444 C CA . LEU B 1 77 ? -6.605 -20.594 -21.047 1 98.06 77 LEU B CA 1
ATOM 2445 C C . LEU B 1 77 ? -7.82 -21.5 -21.266 1 98.06 77 LEU B C 1
ATOM 2447 O O . LEU B 1 77 ? -7.672 -22.688 -21.594 1 98.06 77 LEU B O 1
ATOM 2451 N N . LYS B 1 78 ? -8.961 -20.906 -21.172 1 96.88 78 LYS B N 1
ATOM 2452 C CA . LYS B 1 78 ? -10.203 -21.641 -21.328 1 96.88 78 LYS B CA 1
ATOM 2453 C C . LYS B 1 78 ? -10.453 -22 -22.797 1 96.88 78 LYS B C 1
ATOM 2455 O O . LYS B 1 78 ? -10.617 -23.172 -23.141 1 96.88 78 LYS B O 1
ATOM 2460 N N . SER B 1 79 ? -10.359 -21.047 -23.672 1 97.25 79 SER B N 1
ATOM 2461 C CA . SER B 1 79 ? -10.836 -21.188 -25.047 1 97.25 79 SER B CA 1
ATOM 2462 C C . SER B 1 79 ? -9.812 -21.891 -25.922 1 97.25 79 SER B C 1
ATOM 2464 O O . SER B 1 79 ? -10.172 -22.688 -26.797 1 97.25 79 SER B O 1
ATOM 2466 N N . GLU B 1 80 ? -8.523 -21.656 -25.609 1 97.12 80 GLU B N 1
ATOM 2467 C CA . GLU B 1 80 ? -7.496 -22.156 -26.531 1 97.12 80 GLU B CA 1
ATOM 2468 C C . GLU B 1 80 ? -6.777 -23.359 -25.938 1 97.12 80 GLU B C 1
ATOM 2470 O O . GLU B 1 80 ? -6.254 -24.203 -26.672 1 97.12 80 GLU B O 1
ATOM 2475 N N . HIS B 1 81 ? -6.777 -23.484 -24.656 1 96.75 81 HIS B N 1
ATOM 2476 C CA . HIS B 1 81 ? -5.938 -24.516 -24.062 1 96.75 81 HIS B CA 1
ATOM 2477 C C . HIS B 1 81 ? -6.77 -25.516 -23.281 1 96.75 81 HIS B C 1
ATOM 2479 O O . HIS B 1 81 ? -6.227 -26.453 -22.688 1 96.75 81 HIS B O 1
ATOM 2485 N N . GLY B 1 82 ? -8.086 -25.234 -23.141 1 96.69 82 GLY B N 1
ATOM 2486 C CA . GLY B 1 82 ? -8.992 -26.172 -22.516 1 96.69 82 GLY B CA 1
ATOM 2487 C C . GLY B 1 82 ? -8.797 -26.266 -21.016 1 96.69 82 GLY B C 1
ATOM 2488 O O . GLY B 1 82 ? -9.094 -27.297 -20.406 1 96.69 82 GLY B O 1
ATOM 2489 N N . ILE B 1 83 ? -8.211 -25.281 -20.438 1 97.19 83 ILE B N 1
ATOM 2490 C CA . ILE B 1 83 ? -8 -25.266 -19 1 97.19 83 ILE B CA 1
ATOM 2491 C C . ILE B 1 83 ? -9.25 -24.703 -18.312 1 97.19 83 ILE B C 1
ATOM 2493 O O . ILE B 1 83 ? -9.625 -23.547 -18.531 1 97.19 83 ILE B O 1
ATOM 2497 N N . SER B 1 84 ? -9.805 -25.5 -17.469 1 95.88 84 SER B N 1
ATOM 2498 C CA . SER B 1 84 ? -11.078 -25.125 -16.875 1 95.88 84 SER B CA 1
ATOM 2499 C C . SER B 1 84 ? -10.953 -24.969 -15.359 1 95.88 84 SER B C 1
ATOM 2501 O O . SER B 1 84 ? -11.914 -24.609 -14.68 1 95.88 84 SER B O 1
ATOM 2503 N N . SER B 1 85 ? -9.805 -25.344 -14.875 1 98 85 SER B N 1
ATOM 2504 C CA . SER B 1 85 ? -9.555 -25.188 -13.445 1 98 85 SER B CA 1
ATOM 2505 C C . SER B 1 85 ? -8.102 -24.844 -13.172 1 98 85 SER B C 1
ATOM 2507 O O . SER B 1 85 ? -7.219 -25.172 -13.969 1 98 85 SER B O 1
ATOM 2509 N N . LEU B 1 86 ? -7.895 -24.109 -12.156 1 98.69 86 LEU B N 1
ATOM 2510 C CA . LEU B 1 86 ? -6.582 -23.812 -11.586 1 98.69 86 LEU B CA 1
ATOM 2511 C C . LEU B 1 86 ? -6.52 -24.266 -10.125 1 98.69 86 LEU B C 1
ATOM 2513 O O . LEU B 1 86 ? -7.461 -24.047 -9.359 1 98.69 86 LEU B O 1
ATOM 2517 N N . ASP B 1 87 ? -5.406 -24.906 -9.805 1 98.75 87 ASP B N 1
ATOM 2518 C CA . ASP B 1 87 ? -5.227 -25.375 -8.43 1 98.75 87 ASP B CA 1
ATOM 2519 C C . ASP B 1 87 ? -4.352 -24.406 -7.641 1 98.75 87 ASP B C 1
ATOM 2521 O O . ASP B 1 87 ? -4.555 -24.203 -6.438 1 98.75 87 ASP B O 1
ATOM 2525 N N . ILE B 1 88 ? -3.355 -23.859 -8.273 1 98.88 88 ILE B N 1
ATOM 2526 C CA . ILE B 1 88 ? -2.424 -22.906 -7.68 1 98.88 88 ILE B CA 1
ATOM 2527 C C . ILE B 1 88 ? -2.189 -21.75 -8.641 1 98.88 88 ILE B C 1
ATOM 2529 O O . ILE B 1 88 ? -1.945 -21.953 -9.828 1 98.88 88 ILE B O 1
ATOM 2533 N N . VAL B 1 89 ? -2.387 -20.547 -8.164 1 98.94 89 VAL B N 1
ATOM 2534 C CA . VAL B 1 89 ? -1.99 -19.344 -8.883 1 98.94 89 VAL B CA 1
ATOM 2535 C C . VAL B 1 89 ? -0.902 -18.609 -8.094 1 98.94 89 VAL B C 1
ATOM 2537 O O . VAL B 1 89 ? -1.084 -18.297 -6.914 1 98.94 89 VAL B O 1
ATOM 2540 N N . ILE B 1 90 ? 0.217 -18.422 -8.719 1 98.94 90 ILE B N 1
ATOM 2541 C CA . ILE B 1 90 ? 1.347 -17.719 -8.117 1 98.94 90 ILE B CA 1
ATOM 2542 C C . ILE B 1 90 ? 1.562 -16.391 -8.82 1 98.94 90 ILE B C 1
ATOM 2544 O O . ILE B 1 90 ? 2.057 -16.344 -9.945 1 98.94 90 ILE B O 1
ATOM 2548 N N . ALA B 1 91 ? 1.138 -15.336 -8.18 1 98.88 91 ALA B N 1
ATOM 2549 C CA . ALA B 1 91 ? 1.468 -13.984 -8.633 1 98.88 91 ALA B CA 1
ATOM 2550 C C . ALA B 1 91 ? 2.92 -13.641 -8.312 1 98.88 91 ALA B C 1
ATOM 2552 O O . ALA B 1 91 ? 3.219 -13.117 -7.238 1 98.88 91 ALA B O 1
ATOM 2553 N N . ASN B 1 92 ? 3.775 -13.898 -9.281 1 98.56 92 ASN B N 1
ATOM 2554 C CA . ASN B 1 92 ? 5.219 -13.789 -9.078 1 98.56 92 ASN B CA 1
ATOM 2555 C C . ASN B 1 92 ? 5.789 -12.562 -9.773 1 98.56 92 ASN B C 1
ATOM 2557 O O . ASN B 1 92 ? 6.781 -11.992 -9.32 1 98.56 92 ASN B O 1
ATOM 2561 N N . ALA B 1 93 ? 5.125 -12.156 -10.891 1 97.56 93 ALA B N 1
ATOM 2562 C CA . ALA B 1 93 ? 5.625 -11.008 -11.641 1 97.56 93 ALA B CA 1
ATOM 2563 C C . ALA B 1 93 ? 5.711 -9.766 -10.75 1 97.56 93 ALA B C 1
ATOM 2565 O O . ALA B 1 93 ? 4.812 -9.508 -9.945 1 97.56 93 ALA B O 1
ATOM 2566 N N . GLY B 1 94 ? 6.77 -9.086 -10.828 1 96 94 GLY B N 1
ATOM 2567 C CA . GLY B 1 94 ? 6.977 -7.867 -10.062 1 96 94 GLY B CA 1
ATOM 2568 C C . GLY B 1 94 ? 8.188 -7.078 -10.508 1 96 94 GLY B C 1
ATOM 2569 O O . GLY B 1 94 ? 8.961 -7.543 -11.344 1 96 94 GLY B O 1
ATOM 2570 N N . ILE B 1 95 ? 8.297 -5.898 -10.023 1 94.62 95 ILE B N 1
ATOM 2571 C CA . ILE B 1 95 ? 9.438 -5.055 -10.344 1 94.62 95 ILE B CA 1
ATOM 2572 C C . ILE B 1 95 ? 9.984 -4.41 -9.07 1 94.62 95 ILE B C 1
ATOM 2574 O O . ILE B 1 95 ? 9.273 -4.297 -8.07 1 94.62 95 ILE B O 1
ATOM 2578 N N . ALA B 1 96 ? 11.203 -4.129 -9.047 1 93 96 ALA B N 1
ATOM 2579 C CA . ALA B 1 96 ? 11.938 -3.322 -8.078 1 93 96 ALA B CA 1
ATOM 2580 C C . ALA B 1 96 ? 13.008 -2.479 -8.758 1 93 96 ALA B C 1
ATOM 2582 O O . ALA B 1 96 ? 14.18 -2.865 -8.805 1 93 96 ALA B O 1
ATOM 2583 N N . GLN B 1 97 ? 12.602 -1.387 -9.344 1 90.88 97 GLN B N 1
ATOM 2584 C CA . GLN B 1 97 ? 13.562 -0.625 -10.133 1 90.88 97 GLN B CA 1
ATOM 2585 C C . GLN B 1 97 ? 13.57 0.845 -9.727 1 90.88 97 GLN B C 1
ATOM 2587 O O . GLN B 1 97 ? 12.57 1.359 -9.219 1 90.88 97 GLN B O 1
ATOM 2592 N N . ASN B 1 98 ? 14.75 1.468 -9.891 1 90.38 98 ASN B N 1
ATOM 2593 C CA . ASN B 1 98 ? 14.922 2.902 -9.688 1 90.38 98 ASN B CA 1
ATOM 2594 C C . ASN B 1 98 ? 14.422 3.338 -8.312 1 90.38 98 ASN B C 1
ATOM 2596 O O . ASN B 1 98 ? 13.656 4.293 -8.203 1 90.38 98 ASN B O 1
ATOM 2600 N N . GLY B 1 99 ? 14.891 2.602 -7.316 1 89.12 99 GLY B N 1
ATOM 2601 C CA . GLY B 1 99 ? 14.547 2.924 -5.941 1 89.12 99 GLY B CA 1
ATOM 2602 C C . GLY B 1 99 ? 15.297 4.129 -5.406 1 89.12 99 GLY B C 1
ATOM 2603 O O . GLY B 1 99 ? 16.25 4.602 -6.027 1 89.12 99 GLY B O 1
ATOM 2604 N N . GLY B 1 100 ? 14.812 4.703 -4.316 1 90.56 100 GLY B N 1
ATOM 2605 C CA . GLY B 1 100 ? 15.375 5.844 -3.613 1 90.56 100 GLY B CA 1
ATOM 2606 C C . GLY B 1 100 ? 14.664 6.156 -2.314 1 90.56 100 GLY B C 1
ATOM 2607 O O . GLY B 1 100 ? 13.734 5.441 -1.92 1 90.56 100 GLY B O 1
ATOM 2608 N N . ARG B 1 101 ? 15.211 7.242 -1.7 1 95 101 ARG B N 1
ATOM 2609 C CA . ARG B 1 101 ? 14.516 7.754 -0.525 1 95 101 ARG B CA 1
ATOM 2610 C C . ARG B 1 101 ? 13.148 8.32 -0.901 1 95 101 ARG B C 1
ATOM 2612 O O . ARG B 1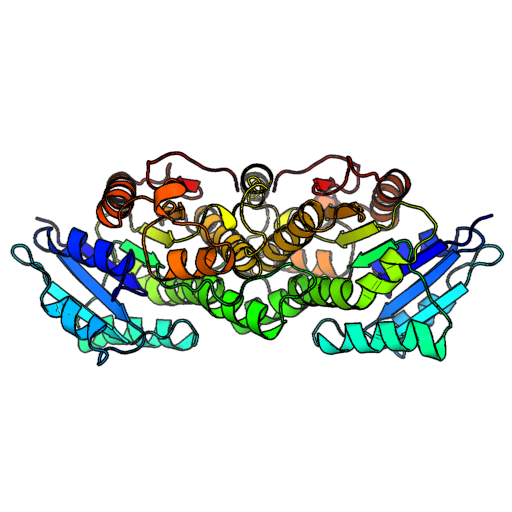 101 ? 12.93 8.719 -2.047 1 95 101 ARG B O 1
ATOM 2619 N N . VAL B 1 102 ? 12.242 8.266 0.081 1 96.81 102 VAL B N 1
ATOM 2620 C CA . VAL B 1 102 ? 10.891 8.766 -0.155 1 96.81 102 VAL B CA 1
ATOM 2621 C C . VAL B 1 102 ? 10.953 10.203 -0.661 1 96.81 102 VAL B C 1
ATOM 2623 O O . VAL B 1 102 ? 10.195 10.594 -1.55 1 96.81 102 VAL B O 1
ATOM 2626 N N . ARG B 1 103 ? 11.914 11.008 -0.253 1 96.88 103 ARG B N 1
ATOM 2627 C CA . ARG B 1 103 ? 12.016 12.422 -0.589 1 96.88 103 ARG B CA 1
ATOM 2628 C C . ARG B 1 103 ? 12.391 12.609 -2.055 1 96.88 103 ARG B C 1
ATOM 2630 O O . ARG B 1 103 ? 12.273 13.711 -2.594 1 96.88 103 ARG B O 1
ATOM 2637 N N . GLU B 1 104 ? 12.812 11.555 -2.734 1 95.19 104 GLU B N 1
ATOM 2638 C CA . GLU B 1 104 ? 13.398 11.789 -4.051 1 95.19 104 GLU B CA 1
ATOM 2639 C C . GLU B 1 104 ? 12.75 10.906 -5.109 1 95.19 104 GLU B C 1
ATOM 2641 O O . GLU B 1 104 ? 12.984 11.078 -6.305 1 95.19 104 GLU B O 1
ATOM 2646 N N . ILE B 1 105 ? 11.977 9.906 -4.699 1 95.5 105 ILE B N 1
ATOM 2647 C CA . ILE B 1 105 ? 11.383 9 -5.676 1 95.5 105 ILE B CA 1
ATOM 2648 C C . ILE B 1 105 ? 10.344 9.75 -6.508 1 95.5 105 ILE B C 1
ATOM 2650 O O . ILE B 1 105 ? 9.648 10.625 -5.996 1 95.5 105 ILE B O 1
ATOM 2654 N N . SER B 1 106 ? 10.266 9.414 -7.797 1 97 106 SER B N 1
ATOM 2655 C CA . SER B 1 106 ? 9.312 10.086 -8.68 1 97 106 SER B CA 1
ATOM 2656 C C . SER B 1 106 ? 7.918 9.492 -8.531 1 97 106 SER B C 1
ATOM 2658 O O . SER B 1 106 ? 7.77 8.297 -8.273 1 97 106 SER B O 1
ATOM 2660 N N . ILE B 1 107 ? 6.93 10.281 -8.766 1 97.62 107 ILE B N 1
ATOM 2661 C CA . ILE B 1 107 ? 5.535 9.852 -8.727 1 97.62 107 ILE B CA 1
ATOM 2662 C C . ILE B 1 107 ? 5.297 8.789 -9.789 1 97.62 107 ILE B C 1
ATOM 2664 O O . ILE B 1 107 ? 4.602 7.801 -9.547 1 97.62 107 ILE B O 1
ATOM 2668 N N . ASP B 1 108 ? 5.91 9.008 -10.93 1 97.5 108 ASP B N 1
ATOM 2669 C CA . ASP B 1 108 ? 5.781 8.039 -12.016 1 97.5 108 ASP B CA 1
ATOM 2670 C C . ASP B 1 108 ? 6.281 6.66 -11.578 1 97.5 108 ASP B C 1
ATOM 2672 O O . ASP B 1 108 ? 5.676 5.641 -11.914 1 97.5 108 ASP B O 1
ATOM 2676 N N . ASN B 1 109 ? 7.371 6.645 -10.891 1 97.19 109 ASN B N 1
ATOM 2677 C CA . ASN B 1 109 ? 7.926 5.367 -10.445 1 97.19 109 ASN B CA 1
ATOM 2678 C C . ASN B 1 109 ? 7.055 4.73 -9.359 1 97.19 109 ASN B C 1
ATOM 2680 O O . ASN B 1 109 ? 6.91 3.508 -9.32 1 97.19 109 ASN B O 1
ATOM 2684 N N . ILE B 1 110 ? 6.469 5.512 -8.43 1 98.44 110 ILE B N 1
ATOM 2685 C CA . ILE B 1 110 ? 5.512 5.004 -7.453 1 98.44 110 ILE B CA 1
ATOM 2686 C C . ILE B 1 110 ? 4.34 4.344 -8.172 1 98.44 110 ILE B C 1
ATOM 2688 O O . ILE B 1 110 ? 3.957 3.217 -7.844 1 98.44 110 ILE B O 1
ATOM 2692 N N . ASN B 1 111 ? 3.84 5.039 -9.172 1 98.19 111 ASN B N 1
ATOM 2693 C CA . ASN B 1 111 ? 2.693 4.547 -9.922 1 98.19 111 ASN B CA 1
ATOM 2694 C C . ASN B 1 111 ? 3.023 3.258 -10.672 1 98.19 111 ASN B C 1
ATOM 2696 O O . ASN B 1 111 ? 2.205 2.338 -10.727 1 98.19 111 ASN B O 1
ATOM 2700 N N . LEU B 1 112 ? 4.16 3.24 -11.234 1 97.94 112 LEU B N 1
ATOM 2701 C CA . LEU B 1 112 ? 4.574 2.053 -11.977 1 97.94 112 LEU B CA 1
ATOM 2702 C C . LEU B 1 112 ? 4.629 0.834 -11.062 1 97.94 112 LEU B C 1
ATOM 2704 O O . LEU B 1 112 ? 4.105 -0.229 -11.406 1 97.94 112 LEU B O 1
ATOM 2708 N N . HIS B 1 113 ? 5.227 0.921 -9.891 1 97.88 113 HIS B N 1
ATOM 2709 C CA . HIS B 1 113 ? 5.32 -0.188 -8.945 1 97.88 113 HIS B CA 1
ATOM 2710 C C . HIS B 1 113 ? 3.943 -0.591 -8.438 1 97.88 113 HIS B C 1
ATOM 2712 O O . HIS B 1 113 ? 3.664 -1.78 -8.266 1 97.88 113 HIS B O 1
ATOM 2718 N N . HIS B 1 114 ? 3.129 0.421 -8.172 1 98.56 114 HIS B N 1
ATOM 2719 C CA . HIS B 1 114 ? 1.75 0.154 -7.777 1 98.56 114 HIS B CA 1
ATOM 2720 C C . HIS B 1 114 ? 1.038 -0.709 -8.812 1 98.56 114 HIS B C 1
ATOM 2722 O O . HIS B 1 114 ? 0.392 -1.699 -8.461 1 98.56 114 HIS B O 1
ATOM 2728 N N . GLN B 1 115 ? 1.172 -0.352 -10.055 1 98.56 115 GLN B N 1
ATOM 2729 C CA . GLN B 1 115 ? 0.484 -1.055 -11.133 1 98.56 115 GLN B CA 1
ATOM 2730 C C . GLN B 1 115 ? 0.964 -2.498 -11.242 1 98.56 115 GLN B C 1
ATOM 2732 O O . GLN B 1 115 ? 0.153 -3.424 -11.312 1 98.56 115 GLN B O 1
ATOM 2737 N N . VAL B 1 116 ? 2.186 -2.699 -11.172 1 98.31 116 VAL B N 1
ATOM 2738 C CA . VAL B 1 116 ? 2.758 -4.008 -11.469 1 98.31 116 VAL B CA 1
ATOM 2739 C C . VAL B 1 116 ? 2.697 -4.891 -10.227 1 98.31 116 VAL B C 1
ATOM 2741 O O . VAL B 1 116 ? 2.344 -6.07 -10.305 1 98.31 116 VAL B O 1
ATOM 2744 N N . ASN B 1 117 ? 3.018 -4.312 -9.07 1 98.31 117 ASN B N 1
ATOM 2745 C CA . ASN B 1 117 ? 3.229 -5.141 -7.887 1 98.31 117 ASN B CA 1
ATOM 2746 C C . ASN B 1 117 ? 1.938 -5.324 -7.094 1 98.31 117 ASN B C 1
ATOM 2748 O O . ASN B 1 117 ? 1.805 -6.285 -6.332 1 98.31 117 ASN B O 1
ATOM 2752 N N . ALA B 1 118 ? 1.007 -4.406 -7.227 1 98.69 118 ALA B N 1
ATOM 2753 C CA . ALA B 1 118 ? -0.196 -4.492 -6.402 1 98.69 118 ALA B CA 1
ATOM 2754 C C . ALA B 1 118 ? -1.437 -4.715 -7.266 1 98.69 118 ALA B C 1
ATOM 2756 O O . ALA B 1 118 ? -2.174 -5.684 -7.062 1 98.69 118 ALA B O 1
ATOM 2757 N N . VAL B 1 119 ? -1.611 -3.926 -8.273 1 98.69 119 VAL B N 1
ATOM 2758 C CA . VAL B 1 119 ? -2.822 -3.971 -9.086 1 98.69 119 VAL B CA 1
ATOM 2759 C C . VAL B 1 119 ? -2.846 -5.258 -9.906 1 98.69 119 VAL B C 1
ATOM 2761 O O . VAL B 1 119 ? -3.877 -5.93 -9.992 1 98.69 119 VAL B O 1
ATOM 2764 N N . ALA B 1 120 ? -1.729 -5.594 -10.484 1 98.75 120 ALA B N 1
ATOM 2765 C CA . ALA B 1 120 ? -1.67 -6.742 -11.383 1 98.75 120 ALA B CA 1
ATOM 2766 C C . ALA B 1 120 ? -2.041 -8.031 -10.656 1 98.75 120 ALA B C 1
ATOM 2768 O O . ALA B 1 120 ? -2.844 -8.82 -11.148 1 98.75 120 ALA B O 1
ATOM 2769 N N . PRO B 1 121 ? -1.53 -8.266 -9.453 1 98.81 121 PRO B N 1
ATOM 2770 C CA . PRO B 1 121 ? -1.956 -9.461 -8.719 1 98.81 121 PRO B CA 1
ATOM 2771 C C . PRO B 1 121 ? -3.451 -9.453 -8.398 1 98.81 121 PRO B C 1
ATOM 2773 O O . PRO B 1 121 ? -4.094 -10.508 -8.438 1 98.81 121 PRO B O 1
ATOM 2776 N N . VAL B 1 122 ? -4.047 -8.297 -8.055 1 98.69 122 VAL B N 1
ATOM 2777 C CA . VAL B 1 122 ? -5.48 -8.203 -7.809 1 98.69 122 VAL B CA 1
ATOM 2778 C C . VAL B 1 122 ? -6.246 -8.578 -9.078 1 98.69 122 VAL B C 1
ATOM 2780 O O . VAL B 1 122 ? -7.18 -9.383 -9.031 1 98.69 122 VAL B O 1
ATOM 2783 N N . ALA B 1 123 ? -5.809 -8.008 -10.195 1 98.69 123 ALA B N 1
ATOM 2784 C CA . ALA B 1 123 ? -6.445 -8.305 -11.477 1 98.69 123 ALA B CA 1
ATOM 2785 C C . ALA B 1 123 ? -6.332 -9.789 -11.805 1 98.69 123 ALA B C 1
ATOM 2787 O O . ALA B 1 123 ? -7.273 -10.391 -12.336 1 98.69 123 ALA B O 1
ATOM 2788 N N . LEU B 1 124 ? -5.191 -10.352 -11.516 1 98.81 124 LEU B N 1
ATOM 2789 C CA . LEU B 1 124 ? -4.973 -11.773 -11.766 1 98.81 124 LEU B CA 1
ATOM 2790 C C . LEU B 1 124 ? -5.941 -12.625 -10.953 1 98.81 124 LEU B C 1
ATOM 2792 O O . LEU B 1 124 ? -6.523 -13.578 -11.469 1 98.81 124 LEU B O 1
ATOM 2796 N N . PHE B 1 125 ? -6.113 -12.312 -9.68 1 98.88 125 PHE B N 1
ATOM 2797 C CA . PHE B 1 125 ? -7.066 -13.039 -8.844 1 98.88 125 PHE B CA 1
ATOM 2798 C C . PHE B 1 125 ? -8.477 -12.93 -9.414 1 98.88 125 PHE B C 1
ATOM 2800 O O . PHE B 1 125 ? -9.164 -13.938 -9.578 1 98.88 125 PHE B O 1
ATOM 2807 N N . GLN B 1 126 ? -8.859 -11.68 -9.734 1 98.69 126 GLN B N 1
ATOM 2808 C CA . GLN B 1 126 ? -10.203 -11.445 -10.258 1 98.69 126 GLN B CA 1
ATOM 2809 C C . GLN B 1 126 ? -10.445 -12.25 -11.531 1 98.69 126 GLN B C 1
ATOM 2811 O O . GLN B 1 126 ? -11.523 -12.82 -11.719 1 98.69 126 GLN B O 1
ATOM 2816 N N . ALA B 1 127 ? -9.438 -12.336 -12.336 1 98.5 127 ALA B N 1
ATOM 2817 C CA . ALA B 1 127 ? -9.562 -13.047 -13.602 1 98.5 127 ALA B CA 1
ATOM 2818 C C . ALA B 1 127 ? -9.609 -14.555 -13.383 1 98.5 127 ALA B C 1
ATOM 2820 O O . ALA B 1 127 ? -10.234 -15.281 -14.164 1 98.5 127 ALA B O 1
ATOM 2821 N N . SER B 1 128 ? -8.984 -15.062 -12.312 1 98.56 128 SER B N 1
ATOM 2822 C CA . SER B 1 128 ? -8.781 -16.5 -12.164 1 98.56 128 SER B CA 1
ATOM 2823 C C . SER B 1 128 ? -9.773 -17.094 -11.172 1 98.56 128 SER B C 1
ATOM 2825 O O . SER B 1 128 ? -9.758 -18.312 -10.93 1 98.56 128 SER B O 1
ATOM 2827 N N . ILE B 1 129 ? -10.625 -16.25 -10.594 1 98.44 129 ILE B N 1
ATOM 2828 C CA . ILE B 1 129 ? -11.477 -16.656 -9.477 1 98.44 129 ILE B CA 1
ATOM 2829 C C . ILE B 1 129 ? -12.305 -17.875 -9.875 1 98.44 129 ILE B C 1
ATOM 2831 O O . ILE B 1 129 ? -12.375 -18.859 -9.125 1 98.44 129 ILE B O 1
ATOM 2835 N N . ASP B 1 130 ? -12.922 -17.875 -11.023 1 98.12 130 ASP B N 1
ATOM 2836 C CA . ASP B 1 130 ? -13.797 -18.969 -11.43 1 98.12 130 ASP B CA 1
ATOM 2837 C C . ASP B 1 130 ? -13 -20.25 -11.641 1 98.12 130 ASP B C 1
ATOM 2839 O O . ASP B 1 130 ? -13.469 -21.344 -11.305 1 98.12 130 ASP B O 1
ATOM 2843 N N . LEU B 1 131 ? -11.836 -20.156 -12.203 1 98.69 131 LEU B N 1
ATOM 2844 C CA . LEU B 1 131 ? -10.992 -21.328 -12.422 1 98.69 131 LEU B CA 1
ATOM 2845 C C . LEU B 1 131 ? -10.484 -21.891 -11.094 1 98.69 131 LEU B C 1
ATOM 2847 O O . LEU B 1 131 ? -10.32 -23.094 -10.945 1 98.69 131 LEU B O 1
ATOM 2851 N N . LEU B 1 132 ? -10.164 -21.016 -10.156 1 98.81 132 LEU B N 1
ATOM 2852 C CA . LEU B 1 132 ? -9.75 -21.453 -8.828 1 98.81 132 LEU B CA 1
ATOM 2853 C C . LEU B 1 132 ? -10.891 -22.172 -8.109 1 98.81 132 LEU B C 1
ATOM 2855 O O . LEU B 1 132 ? -10.68 -23.219 -7.496 1 98.81 132 LEU B O 1
ATOM 2859 N N . LYS B 1 133 ? -12.086 -21.672 -8.234 1 98.38 133 LYS B N 1
ATOM 2860 C CA . LYS B 1 133 ? -13.25 -22.281 -7.605 1 98.38 133 LYS B CA 1
ATOM 2861 C C . LYS B 1 133 ? -13.539 -23.656 -8.219 1 98.38 133 LYS B C 1
ATOM 2863 O O . LYS B 1 133 ? -14.133 -24.516 -7.566 1 98.38 133 LYS B O 1
ATOM 2868 N N . ALA B 1 134 ? -13.133 -23.844 -9.438 1 98.12 134 ALA B N 1
ATOM 2869 C CA . ALA B 1 134 ? -13.383 -25.078 -10.156 1 98.12 134 ALA B CA 1
ATOM 2870 C C . ALA B 1 134 ? -12.359 -26.156 -9.773 1 98.12 134 ALA B C 1
ATOM 2872 O O . ALA B 1 134 ? -12.469 -27.312 -10.188 1 98.12 134 ALA B O 1
ATOM 2873 N N . SER B 1 135 ? -11.328 -25.781 -8.961 1 97.75 135 SER B N 1
ATOM 2874 C CA . SER B 1 135 ? -10.32 -26.75 -8.555 1 97.75 135 SER B CA 1
ATOM 2875 C C . SER B 1 135 ? -10.961 -27.938 -7.848 1 97.75 135 SER B C 1
ATOM 2877 O O . SER B 1 135 ? -11.898 -27.781 -7.066 1 97.75 135 SER B O 1
ATOM 2879 N N . LYS B 1 136 ? -10.398 -29.094 -8.086 1 94.38 136 LYS B N 1
ATOM 2880 C CA . LYS B 1 136 ? -10.945 -30.297 -7.469 1 94.38 136 LYS B CA 1
ATOM 2881 C C . LYS B 1 136 ? -10.094 -30.734 -6.281 1 94.38 136 LYS B C 1
ATOM 2883 O O . LYS B 1 136 ? -10.359 -31.781 -5.676 1 94.38 136 LYS B O 1
ATOM 2888 N N . THR B 1 137 ? -9.086 -29.938 -5.98 1 93.19 137 THR B N 1
ATOM 2889 C CA . THR B 1 137 ? -8.203 -30.281 -4.875 1 93.19 137 THR B CA 1
ATOM 2890 C C . THR B 1 137 ? -8.898 -30.047 -3.535 1 93.19 137 THR B C 1
ATOM 2892 O O . THR B 1 137 ? -8.484 -30.594 -2.512 1 93.19 137 THR B O 1
ATOM 2895 N N . GLY B 1 138 ? -9.977 -29.219 -3.539 1 92.62 138 GLY B N 1
ATOM 2896 C CA . GLY B 1 138 ? -10.617 -28.812 -2.299 1 92.62 138 GLY B CA 1
ATOM 2897 C C . GLY B 1 138 ? -9.852 -27.734 -1.545 1 92.62 138 GLY B C 1
ATOM 2898 O O . GLY B 1 138 ? -10.305 -27.266 -0.505 1 92.62 138 GLY B O 1
ATOM 2899 N N . ASN B 1 139 ? -8.672 -27.391 -2.064 1 97 139 ASN B N 1
ATOM 2900 C CA . ASN B 1 139 ? -7.832 -26.359 -1.456 1 97 139 ASN B CA 1
ATOM 2901 C C . ASN B 1 139 ? -7.109 -25.531 -2.512 1 97 139 ASN B C 1
ATOM 2903 O O . ASN B 1 139 ? -5.879 -25.531 -2.57 1 97 139 ASN B O 1
ATOM 2907 N N . PRO B 1 140 ? -7.891 -24.797 -3.365 1 98.44 140 PRO B N 1
ATOM 2908 C CA . PRO B 1 140 ? -7.203 -23.906 -4.305 1 98.44 140 PRO B CA 1
ATOM 2909 C C . PRO B 1 140 ? -6.367 -22.844 -3.6 1 98.44 140 PRO B C 1
ATOM 2911 O O . PRO B 1 140 ? -6.754 -22.359 -2.531 1 98.44 140 PRO B O 1
ATOM 2914 N N . ILE B 1 141 ? -5.199 -22.516 -4.191 1 98.88 141 ILE B N 1
ATOM 2915 C CA . ILE B 1 141 ? -4.219 -21.656 -3.539 1 98.88 141 ILE B CA 1
ATOM 2916 C C . ILE B 1 141 ? -3.906 -20.469 -4.438 1 98.88 141 ILE B C 1
ATOM 2918 O O . ILE B 1 141 ? -3.676 -20.625 -5.637 1 98.88 141 ILE B O 1
ATOM 2922 N N . PHE B 1 142 ? -4.031 -19.266 -3.9 1 98.94 142 PHE B N 1
ATOM 2923 C CA . PHE B 1 142 ? -3.527 -18.047 -4.508 1 98.94 142 PHE B CA 1
ATOM 2924 C C . PHE B 1 1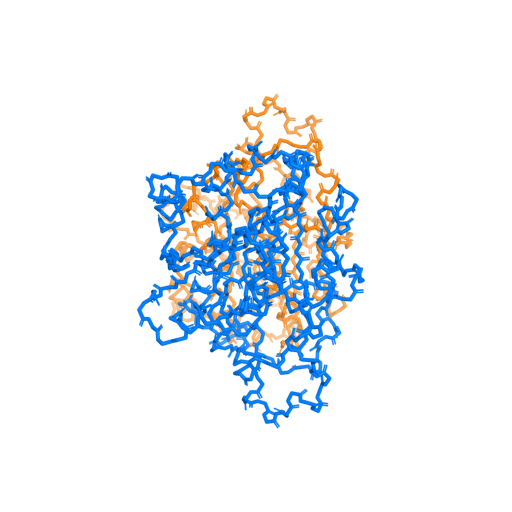42 ? -2.406 -17.438 -3.67 1 98.94 142 PHE B C 1
ATOM 2926 O O . PHE B 1 142 ? -2.637 -17 -2.539 1 98.94 142 PHE B O 1
ATOM 2933 N N . VAL B 1 143 ? -1.185 -17.391 -4.223 1 98.81 143 VAL B N 1
ATOM 2934 C CA . VAL B 1 143 ? -0.059 -16.844 -3.479 1 98.81 143 VAL B CA 1
ATOM 2935 C C . VAL B 1 143 ? 0.603 -15.727 -4.293 1 98.81 143 VAL B C 1
ATOM 2937 O O . VAL B 1 143 ? 0.631 -15.781 -5.523 1 98.81 143 VAL B O 1
ATOM 2940 N N . ALA B 1 144 ? 1.008 -14.734 -3.59 1 98.88 144 ALA B N 1
ATOM 2941 C CA . ALA B 1 144 ? 1.769 -13.664 -4.223 1 98.88 144 ALA B CA 1
ATOM 2942 C C . ALA B 1 144 ? 3.176 -13.57 -3.641 1 98.88 144 ALA B C 1
ATOM 2944 O O . ALA B 1 144 ? 3.375 -13.797 -2.445 1 98.88 144 ALA B O 1
ATOM 2945 N N . ILE B 1 145 ? 4.121 -13.258 -4.52 1 98.75 145 ILE B N 1
ATOM 2946 C CA . ILE B 1 145 ? 5.492 -13.039 -4.07 1 98.75 145 ILE B CA 1
ATOM 2947 C C . ILE B 1 145 ? 5.672 -11.594 -3.627 1 98.75 145 ILE B C 1
ATOM 2949 O O . ILE B 1 145 ? 5.629 -10.672 -4.453 1 98.75 145 ILE B O 1
ATOM 2953 N N . SER B 1 146 ? 5.789 -11.438 -2.379 1 98.19 146 SER B N 1
ATOM 2954 C CA . SER B 1 146 ? 6.094 -10.148 -1.76 1 98.19 146 SER B CA 1
ATOM 2955 C C . SER B 1 146 ? 7.566 -10.055 -1.374 1 98.19 146 SER B C 1
ATOM 2957 O O . SER B 1 146 ? 8.445 -10.43 -2.154 1 98.19 146 SER B O 1
ATOM 2959 N N . THR B 1 147 ? 7.875 -9.43 -0.364 1 96 147 THR B N 1
ATOM 2960 C CA . THR B 1 147 ? 9.227 -9.203 0.133 1 96 147 THR B CA 1
ATOM 2961 C C . THR B 1 147 ? 9.195 -8.719 1.582 1 96 147 THR B C 1
ATOM 2963 O O . THR B 1 147 ? 8.234 -8.078 2.01 1 96 147 THR B O 1
ATOM 2966 N N . LEU B 1 148 ? 10.258 -9.047 2.285 1 94.06 148 LEU B N 1
ATOM 2967 C CA . LEU B 1 148 ? 10.422 -8.5 3.627 1 94.06 148 LEU B CA 1
ATOM 2968 C C . LEU B 1 148 ? 10.422 -6.973 3.594 1 94.06 148 LEU B C 1
ATOM 2970 O O . LEU B 1 148 ? 9.953 -6.328 4.535 1 94.06 148 LEU B O 1
ATOM 2974 N N . ILE B 1 149 ? 10.867 -6.379 2.527 1 93.94 149 ILE B N 1
ATOM 2975 C CA . ILE B 1 149 ? 10.922 -4.93 2.346 1 93.94 149 ILE B CA 1
ATOM 2976 C C . ILE B 1 149 ? 9.508 -4.352 2.355 1 93.94 149 ILE B C 1
ATOM 2978 O O . ILE B 1 149 ? 9.32 -3.168 2.641 1 93.94 149 ILE B O 1
ATOM 2982 N N . GLY B 1 150 ? 8.477 -5.172 2.062 1 96.19 150 GLY B N 1
ATOM 2983 C CA . GLY B 1 150 ? 7.086 -4.742 2.076 1 96.19 150 GLY B CA 1
ATOM 2984 C C . GLY B 1 150 ? 6.426 -4.902 3.43 1 96.19 150 GLY B C 1
ATOM 2985 O O . GLY B 1 150 ? 5.23 -4.633 3.578 1 96.19 150 GLY B O 1
ATOM 2986 N N . SER B 1 151 ? 7.215 -5.438 4.438 1 96.88 151 SER B N 1
ATOM 2987 C CA . SER B 1 151 ? 6.742 -5.535 5.812 1 96.88 151 SER B CA 1
ATOM 2988 C C . SER B 1 151 ? 6.941 -4.223 6.562 1 96.88 151 SER B C 1
ATOM 2990 O O . SER B 1 151 ? 8.07 -3.828 6.844 1 96.88 151 SER B O 1
ATOM 2992 N N . ILE B 1 152 ? 5.855 -3.568 6.926 1 97.88 152 ILE B N 1
ATOM 2993 C CA . ILE B 1 152 ? 5.938 -2.293 7.629 1 97.88 152 ILE B CA 1
ATOM 2994 C C . ILE B 1 152 ? 6.523 -2.51 9.023 1 97.88 152 ILE B C 1
ATOM 2996 O O . ILE B 1 152 ? 7.316 -1.696 9.5 1 97.88 152 ILE B O 1
ATOM 3000 N N . GLY B 1 153 ? 6.188 -3.633 9.609 1 96.44 153 GLY B N 1
ATOM 3001 C CA . GLY B 1 153 ? 6.605 -3.955 10.961 1 96.44 153 GLY B CA 1
ATOM 3002 C C . GLY B 1 153 ? 8.055 -4.391 11.047 1 96.44 153 GLY B C 1
ATOM 3003 O O . GLY B 1 153 ? 8.625 -4.453 12.141 1 96.44 153 GLY B O 1
ATOM 3004 N N . SER B 1 154 ? 8.703 -4.625 9.914 1 94.12 154 SER B N 1
ATOM 3005 C CA . SER B 1 154 ? 10.062 -5.16 9.945 1 94.12 154 SER B CA 1
ATOM 3006 C C . SER B 1 154 ? 11.078 -4.102 9.516 1 94.12 154 SER B C 1
ATOM 3008 O O . SER B 1 154 ? 12.266 -4.395 9.391 1 94.12 154 SER B O 1
ATOM 3010 N N . MET B 1 155 ? 10.672 -2.883 9.391 1 93.56 155 MET B N 1
ATOM 3011 C CA . MET B 1 155 ? 11.539 -1.861 8.812 1 93.56 155 MET B CA 1
ATOM 3012 C C . MET B 1 155 ? 12.766 -1.622 9.688 1 93.56 155 MET B C 1
ATOM 3014 O O . MET B 1 155 ? 13.844 -1.312 9.18 1 93.56 155 MET B O 1
ATOM 3018 N N . GLU B 1 156 ? 12.523 -1.771 10.969 1 90.81 156 GLU B N 1
ATOM 3019 C CA . GLU B 1 156 ? 13.641 -1.532 11.875 1 90.81 156 GLU B CA 1
ATOM 3020 C C . GLU B 1 156 ? 14.797 -2.482 11.578 1 90.81 156 GLU B C 1
ATOM 3022 O O . GLU B 1 156 ? 15.969 -2.098 11.672 1 90.81 156 GLU B O 1
ATOM 3027 N N . ALA B 1 157 ? 14.453 -3.678 11.18 1 85.38 157 ALA B N 1
ATOM 3028 C CA . ALA B 1 157 ? 15.461 -4.707 10.93 1 85.38 157 ALA B CA 1
ATOM 3029 C C . ALA B 1 157 ? 16.203 -4.438 9.625 1 85.38 157 ALA B C 1
ATOM 3031 O O . ALA B 1 157 ? 17.266 -5.008 9.383 1 85.38 157 ALA B O 1
ATOM 3032 N N . LEU B 1 158 ? 15.695 -3.533 8.844 1 83.19 158 LEU B N 1
ATOM 3033 C CA . LEU B 1 158 ? 16.266 -3.287 7.52 1 83.19 158 LEU B CA 1
ATOM 3034 C C . LEU B 1 158 ? 17.047 -1.983 7.5 1 83.19 158 LEU B C 1
ATOM 3036 O O . LEU B 1 158 ? 17.531 -1.558 6.445 1 83.19 158 LEU B O 1
ATOM 3040 N N . THR B 1 159 ? 17.156 -1.277 8.578 1 79.88 159 THR B N 1
ATOM 3041 C CA . THR B 1 159 ? 17.828 0.013 8.664 1 79.88 159 THR B CA 1
ATOM 3042 C C . THR B 1 159 ? 19.281 -0.102 8.195 1 79.88 159 THR B C 1
ATOM 3044 O O . THR B 1 159 ? 19.859 0.878 7.73 1 79.88 159 THR B O 1
ATOM 3047 N N . GLY B 1 160 ? 19.828 -1.278 8.117 1 70.06 160 GLY B N 1
ATOM 3048 C CA . GLY B 1 160 ? 21.203 -1.459 7.68 1 70.06 160 GLY B CA 1
ATOM 3049 C C . GLY B 1 160 ? 21.328 -1.663 6.184 1 70.06 160 GLY B C 1
ATOM 3050 O O . GLY B 1 160 ? 22.438 -1.703 5.645 1 70.06 160 GLY B O 1
ATOM 3051 N N . PHE B 1 161 ? 20.141 -1.622 5.512 1 72.44 161 PHE B N 1
ATOM 3052 C CA . PHE B 1 161 ? 20.125 -1.805 4.066 1 72.44 161 PHE B CA 1
ATOM 3053 C C . PHE B 1 161 ? 20.016 -0.463 3.352 1 72.44 161 PHE B C 1
ATOM 3055 O O . PHE B 1 161 ? 19.562 0.524 3.939 1 72.44 161 PHE B O 1
ATOM 3062 N N . PRO B 1 162 ? 20.562 -0.446 2.111 1 70.38 162 PRO B N 1
ATOM 3063 C CA . PRO B 1 162 ? 20.453 0.82 1.382 1 70.38 162 PRO B CA 1
ATOM 3064 C C . PRO B 1 162 ? 19.031 1.359 1.332 1 70.38 162 PRO B C 1
ATOM 3066 O O . PRO B 1 162 ? 18.078 0.583 1.231 1 70.38 162 PRO B O 1
ATOM 3069 N N . ALA B 1 163 ? 19.016 2.66 1.465 1 70.88 163 ALA B N 1
ATOM 3070 C CA . ALA B 1 163 ? 17.719 3.33 1.466 1 70.88 163 ALA B CA 1
ATOM 3071 C C . ALA B 1 163 ? 17.125 3.367 0.063 1 70.88 163 ALA B C 1
ATOM 3073 O O . ALA B 1 163 ? 16.875 4.445 -0.486 1 70.88 163 ALA B O 1
ATOM 3074 N N . THR B 1 164 ? 16.938 2.275 -0.585 1 76.56 164 THR B N 1
ATOM 3075 C CA . THR B 1 164 ? 16.453 2.236 -1.959 1 76.56 164 THR B CA 1
ATOM 3076 C C . THR B 1 164 ? 15.188 1.391 -2.061 1 76.56 164 THR B C 1
ATOM 3078 O O . THR B 1 164 ? 14.867 0.873 -3.131 1 76.56 164 THR B O 1
ATOM 3081 N N . HIS B 1 165 ? 14.492 1.448 -0.918 1 82.25 165 HIS B N 1
ATOM 3082 C CA . HIS B 1 165 ? 13.406 0.477 -0.884 1 82.25 165 HIS B CA 1
ATOM 3083 C C . HIS B 1 165 ? 12.125 1.07 -1.446 1 82.25 165 HIS B C 1
ATOM 3085 O O . HIS B 1 165 ? 11.219 0.334 -1.852 1 82.25 165 HIS B O 1
ATOM 3091 N N . SER B 1 166 ? 12.172 2.488 -1.377 1 84.88 166 SER B N 1
ATOM 3092 C CA . SER B 1 166 ? 11.008 3.117 -1.984 1 84.88 166 SER B CA 1
ATOM 3093 C C . SER B 1 166 ? 11.219 3.35 -3.477 1 84.88 166 SER B C 1
ATOM 3095 O O . SER B 1 166 ? 12.305 3.748 -3.902 1 84.88 166 SER B O 1
ATOM 3097 N N . PRO B 1 167 ? 9.984 2.934 -4.211 1 94.62 167 PRO B N 1
ATOM 3098 C CA . PRO B 1 167 ? 8.539 2.662 -4.168 1 94.62 167 PRO B CA 1
ATOM 3099 C C . PRO B 1 167 ? 8.227 1.172 -4.082 1 94.62 167 PRO B C 1
ATOM 3101 O O . PRO B 1 167 ? 7.082 0.796 -3.799 1 94.62 167 PRO B O 1
ATOM 3104 N N . TYR B 1 168 ? 9.297 0.33 -4.184 1 95 168 TYR B N 1
ATOM 3105 C CA . TYR B 1 168 ? 9.133 -1.119 -4.199 1 95 168 TYR B CA 1
ATOM 3106 C C . TYR B 1 168 ? 8.422 -1.602 -2.943 1 95 168 TYR B C 1
ATOM 3108 O O . TYR B 1 168 ? 7.371 -2.244 -3.025 1 95 168 TYR B O 1
ATOM 3116 N N . GLY B 1 169 ? 8.891 -1.183 -1.737 1 96.06 169 GLY B N 1
ATOM 3117 C CA . GLY B 1 169 ? 8.312 -1.601 -0.471 1 96.06 169 GLY B CA 1
ATOM 3118 C C . GLY B 1 169 ? 6.867 -1.172 -0.305 1 96.06 169 GLY B C 1
ATOM 3119 O O . GLY B 1 169 ? 6.027 -1.96 0.131 1 96.06 169 GLY B O 1
ATOM 3120 N N . GLY B 1 170 ? 6.566 0.083 -0.664 1 98.06 170 GLY B N 1
ATOM 3121 C CA . GLY B 1 170 ? 5.203 0.575 -0.565 1 98.06 170 GLY B CA 1
ATOM 3122 C C . GLY B 1 170 ? 4.219 -0.223 -1.4 1 98.06 170 GLY B C 1
ATOM 3123 O O . GLY B 1 170 ? 3.127 -0.555 -0.933 1 98.06 170 GLY B O 1
ATOM 3124 N N . SER B 1 171 ? 4.609 -0.536 -2.639 1 98.56 171 SER B N 1
ATOM 3125 C CA . SER B 1 171 ? 3.74 -1.304 -3.525 1 98.56 171 SER B CA 1
ATOM 3126 C C . SER B 1 171 ? 3.502 -2.709 -2.984 1 98.56 171 SER B C 1
ATOM 3128 O O . SER B 1 171 ? 2.408 -3.258 -3.127 1 98.56 171 SER B O 1
ATOM 3130 N N . LYS B 1 172 ? 4.52 -3.283 -2.375 1 98.62 172 LYS B N 1
ATOM 3131 C CA . LYS B 1 172 ? 4.391 -4.641 -1.851 1 98.62 172 LYS B CA 1
ATOM 3132 C C . LYS B 1 172 ? 3.619 -4.648 -0.535 1 98.62 172 LYS B C 1
ATOM 3134 O O . LYS B 1 172 ? 2.918 -5.617 -0.229 1 98.62 172 LYS B O 1
ATOM 3139 N N . ALA B 1 173 ? 3.686 -3.551 0.252 1 98.75 173 ALA B N 1
ATOM 3140 C CA . ALA B 1 173 ? 2.809 -3.422 1.413 1 98.75 173 ALA B CA 1
ATOM 3141 C C . ALA B 1 173 ? 1.342 -3.396 0.992 1 98.75 173 ALA B C 1
ATOM 3143 O O . ALA B 1 173 ? 0.492 -4.012 1.643 1 98.75 173 ALA B O 1
ATOM 3144 N N . GLU B 1 174 ? 1.072 -2.664 -0.06 1 98.88 174 GLU B N 1
ATOM 3145 C CA . GLU B 1 174 ? -0.279 -2.631 -0.611 1 98.88 174 GLU B CA 1
ATOM 3146 C C . GLU B 1 174 ? -0.713 -4.012 -1.092 1 98.88 174 GLU B C 1
ATOM 3148 O O . GLU B 1 174 ? -1.837 -4.445 -0.826 1 98.88 174 GLU B O 1
ATOM 3153 N N . LEU B 1 175 ? 0.166 -4.719 -1.752 1 98.88 175 LEU B N 1
ATOM 3154 C CA . LEU B 1 175 ? -0.076 -6.098 -2.162 1 98.88 175 LEU B CA 1
ATOM 3155 C C . LEU B 1 175 ? -0.428 -6.969 -0.962 1 98.88 175 LEU B C 1
ATOM 3157 O O . LEU B 1 175 ? -1.403 -7.723 -1 1 98.88 175 LEU B O 1
ATOM 3161 N N . ASN B 1 176 ? 0.421 -6.871 0.091 1 98.88 176 ASN B N 1
ATOM 3162 C CA . ASN B 1 176 ? 0.19 -7.641 1.31 1 98.88 176 ASN B CA 1
ATOM 3163 C C . ASN B 1 176 ? -1.222 -7.43 1.848 1 98.88 176 ASN B C 1
ATOM 3165 O O . ASN B 1 176 ? -1.875 -8.383 2.279 1 98.88 176 ASN B O 1
ATOM 3169 N N . TYR B 1 177 ? -1.667 -6.203 1.785 1 98.69 177 TYR B N 1
ATOM 3170 C CA . TYR B 1 177 ? -3.006 -5.887 2.271 1 98.69 177 TYR B CA 1
ATOM 3171 C C . TYR B 1 177 ? -4.066 -6.641 1.477 1 98.69 177 TYR B C 1
ATOM 3173 O O . TYR B 1 177 ? -4.93 -7.305 2.057 1 98.69 177 TYR B O 1
ATOM 3181 N N . PHE B 1 178 ? -4.023 -6.547 0.188 1 98.62 178 PHE B N 1
ATOM 3182 C CA . PHE B 1 178 ? -5.059 -7.125 -0.664 1 98.62 178 PHE B CA 1
ATOM 3183 C C . PHE B 1 178 ? -5.094 -8.641 -0.514 1 98.62 178 PHE B C 1
ATOM 3185 O O . PHE B 1 178 ? -6.168 -9.234 -0.425 1 98.62 178 PHE B O 1
ATOM 3192 N N . VAL B 1 179 ? -3.943 -9.242 -0.459 1 98.75 179 VAL B N 1
ATOM 3193 C CA . VAL B 1 179 ? -3.922 -10.695 -0.401 1 98.75 179 VAL B CA 1
ATOM 3194 C C . VAL B 1 179 ? -4.434 -11.172 0.959 1 98.75 179 VAL B C 1
ATOM 3196 O O . VAL B 1 179 ? -5.164 -12.156 1.047 1 98.75 179 VAL B O 1
ATOM 3199 N N . ARG B 1 180 ? -3.984 -10.484 2.029 1 98.06 180 ARG B N 1
ATOM 3200 C CA . ARG B 1 180 ? -4.535 -10.875 3.322 1 98.06 180 ARG B CA 1
ATOM 3201 C C . ARG B 1 180 ? -6.047 -10.672 3.357 1 98.06 180 ARG B C 1
ATOM 3203 O O . ARG B 1 180 ? -6.773 -11.477 3.951 1 98.06 180 ARG B O 1
ATOM 3210 N N . ARG B 1 181 ? -6.492 -9.609 2.787 1 96.75 181 ARG B N 1
ATOM 3211 C CA . ARG B 1 181 ? -7.93 -9.352 2.746 1 96.75 181 ARG B CA 1
ATOM 3212 C C . ARG B 1 181 ? -8.672 -10.508 2.092 1 96.75 181 ARG B C 1
ATOM 3214 O O . ARG B 1 181 ? -9.773 -10.867 2.521 1 96.75 181 ARG B O 1
ATOM 3221 N N . LEU B 1 182 ? -8.117 -11.125 1.069 1 97.12 182 LEU B N 1
ATOM 3222 C CA . LEU B 1 182 ? -8.719 -12.281 0.419 1 97.12 182 LEU B CA 1
ATOM 3223 C C . LEU B 1 182 ? -9.008 -13.383 1.432 1 97.12 182 LEU B C 1
ATOM 3225 O O . LEU B 1 182 ? -10.023 -14.078 1.333 1 97.12 182 LEU B O 1
ATOM 3229 N N . HIS B 1 183 ? -8.086 -13.57 2.355 1 96.81 183 HIS B N 1
ATOM 3230 C CA . HIS B 1 183 ? -8.258 -14.609 3.371 1 96.81 183 HIS B CA 1
ATOM 3231 C C . HIS B 1 183 ? -9.578 -14.445 4.109 1 96.81 183 HIS B C 1
ATOM 3233 O O . HIS B 1 183 ? -10.281 -15.43 4.359 1 96.81 183 HIS B O 1
ATOM 3239 N N . PHE B 1 184 ? -9.914 -13.234 4.418 1 94.94 184 PHE B N 1
ATOM 3240 C CA . PHE B 1 184 ? -11.117 -12.984 5.199 1 94.94 184 PHE B CA 1
ATOM 3241 C C . PHE B 1 184 ? -12.352 -12.984 4.305 1 94.94 184 PHE B C 1
ATOM 3243 O O . PHE B 1 184 ? -13.445 -13.352 4.738 1 94.94 184 PHE B O 1
ATOM 3250 N N . GLU B 1 185 ? -12.18 -12.648 3.066 1 94.69 185 GLU B N 1
ATOM 3251 C CA . GLU B 1 185 ? -13.32 -12.492 2.17 1 94.69 185 GLU B CA 1
ATOM 3252 C C . GLU B 1 185 ? -13.656 -13.805 1.473 1 94.69 185 GLU B C 1
ATOM 3254 O O . GLU B 1 185 ? -14.812 -14.031 1.09 1 94.69 185 GLU B O 1
ATOM 3259 N N . GLU B 1 186 ? -12.641 -14.57 1.192 1 96.19 186 GLU B N 1
ATOM 3260 C CA . GLU B 1 186 ? -12.773 -15.797 0.421 1 96.19 186 GLU B CA 1
ATOM 3261 C C . GLU B 1 186 ? -12.398 -17.016 1.258 1 96.19 186 GLU B C 1
ATOM 3263 O O . GLU B 1 186 ? -11.312 -17.578 1.101 1 96.19 186 GLU B O 1
ATOM 3268 N N . GLU B 1 187 ? -13.32 -17.578 1.973 1 94.94 187 GLU B N 1
ATOM 3269 C CA . GLU B 1 187 ? -13.047 -18.656 2.91 1 94.94 187 GLU B CA 1
ATOM 3270 C C . GLU B 1 187 ? -12.727 -19.953 2.174 1 94.94 187 GLU B C 1
ATOM 3272 O O . GLU B 1 187 ? -12.109 -20.859 2.738 1 94.94 187 GLU B O 1
ATOM 3277 N N . TRP B 1 188 ? -13.141 -20.031 0.915 1 97.56 188 TRP B N 1
ATOM 3278 C CA . TRP B 1 188 ? -12.922 -21.234 0.106 1 97.56 188 TRP B CA 1
ATOM 3279 C C . TRP B 1 188 ? -11.5 -21.266 -0.436 1 97.56 188 TRP B C 1
ATOM 3281 O O . TRP B 1 188 ? -11.055 -22.297 -0.966 1 97.56 188 TRP B O 1
ATOM 3291 N N . LEU B 1 189 ? -10.742 -20.203 -0.246 1 98.56 189 LEU B N 1
ATOM 3292 C CA . LEU B 1 189 ? -9.445 -20 -0.867 1 98.56 189 LEU B CA 1
ATOM 3293 C C . LEU B 1 189 ? -8.344 -19.938 0.187 1 98.56 189 LEU B C 1
ATOM 3295 O O . LEU B 1 189 ? -8.508 -19.297 1.229 1 98.56 189 LEU B O 1
ATOM 3299 N N . THR B 1 190 ? -7.254 -20.688 -0.014 1 98.81 190 THR B N 1
ATOM 3300 C CA . THR B 1 190 ? -6.023 -20.438 0.729 1 98.81 190 THR B CA 1
ATOM 3301 C C . THR B 1 190 ? -5.18 -19.359 0.042 1 98.81 190 THR B C 1
ATOM 3303 O O . THR B 1 190 ? -4.742 -19.547 -1.096 1 98.81 190 THR B O 1
ATOM 3306 N N . SER B 1 191 ? -5.043 -18.219 0.677 1 98.81 191 SER B N 1
ATOM 3307 C CA . SER B 1 191 ? -4.293 -17.094 0.1 1 98.81 191 SER B CA 1
ATOM 3308 C C . SER B 1 191 ? -3.27 -16.547 1.088 1 98.81 191 SER B C 1
ATOM 3310 O O . SER B 1 191 ? -3.561 -16.406 2.277 1 98.81 191 SER B O 1
ATOM 3312 N N . PHE B 1 192 ? -2.074 -16.328 0.646 1 98.81 192 PHE B N 1
ATOM 3313 C CA . PHE B 1 192 ? -1.028 -15.75 1.483 1 98.81 192 PHE B CA 1
ATOM 3314 C C . PHE B 1 192 ? 0.1 -15.188 0.628 1 98.81 192 PHE B C 1
ATOM 3316 O O . PHE B 1 192 ? 0.033 -15.227 -0.603 1 98.81 192 PHE B O 1
ATOM 3323 N N . VAL B 1 193 ? 1.07 -14.492 1.295 1 98.88 193 VAL B N 1
ATOM 3324 C CA . VAL B 1 193 ? 2.186 -13.891 0.571 1 98.88 193 VAL B CA 1
ATOM 3325 C C . VAL B 1 193 ? 3.502 -14.484 1.07 1 98.88 193 VAL B C 1
ATOM 3327 O O . VAL B 1 193 ? 3.582 -14.977 2.199 1 98.88 193 VAL B O 1
ATOM 3330 N N . PHE B 1 194 ? 4.586 -14.438 0.146 1 98.56 194 PHE B N 1
ATOM 3331 C CA . PHE B 1 194 ? 5.914 -14.922 0.495 1 98.56 194 PHE B CA 1
ATOM 3332 C C . PHE B 1 194 ? 6.934 -13.789 0.481 1 98.56 194 PHE B C 1
ATOM 3334 O O . PHE B 1 194 ? 6.902 -12.93 -0.404 1 98.56 194 PHE B O 1
ATOM 3341 N N . HIS B 1 195 ? 7.773 -13.805 1.383 1 97.88 195 HIS B N 1
ATOM 3342 C CA . HIS B 1 195 ? 9.133 -13.312 1.2 1 97.88 195 HIS B CA 1
ATOM 3343 C C . HIS B 1 195 ? 10.055 -14.414 0.687 1 97.88 195 HIS B C 1
ATOM 3345 O O . HIS B 1 195 ? 10.32 -15.391 1.396 1 97.88 195 HIS B O 1
ATOM 3351 N N . PRO B 1 196 ? 10.5 -14.289 -0.503 1 97.56 196 PRO B N 1
ATOM 3352 C CA . PRO B 1 196 ? 11.266 -15.391 -1.096 1 97.56 196 PRO B CA 1
ATOM 3353 C C . PRO B 1 196 ? 12.688 -15.484 -0.54 1 97.56 196 PRO B C 1
ATOM 3355 O O . PRO B 1 196 ? 13.391 -16.469 -0.797 1 97.56 196 PRO B O 1
ATOM 3358 N N . GLY B 1 197 ? 13.094 -14.508 0.28 1 93.06 197 GLY B N 1
ATOM 3359 C CA . GLY B 1 197 ? 14.484 -14.375 0.672 1 93.06 197 GLY B CA 1
ATOM 3360 C C . GLY B 1 197 ? 15.273 -13.445 -0.226 1 93.06 197 GLY B C 1
ATOM 3361 O O . GLY B 1 197 ? 14.727 -12.859 -1.161 1 93.06 197 GLY B O 1
ATOM 3362 N N . LEU B 1 198 ? 16.469 -13.133 0.19 1 87.69 198 LEU B N 1
ATOM 3363 C CA . LEU B 1 198 ? 17.391 -12.422 -0.7 1 87.69 198 LEU B CA 1
ATOM 3364 C C . LEU B 1 198 ? 17.953 -13.367 -1.764 1 87.69 198 LEU B C 1
ATOM 3366 O O . LEU B 1 198 ? 18.969 -14.016 -1.546 1 87.69 198 LEU B O 1
ATOM 3370 N N . VAL B 1 199 ? 17.234 -13.406 -2.861 1 90.06 199 VAL B N 1
ATOM 3371 C CA . VAL B 1 199 ? 17.5 -14.422 -3.873 1 90.06 199 VAL B CA 1
ATOM 3372 C C . VAL B 1 199 ? 18.438 -13.844 -4.941 1 90.06 199 VAL B C 1
ATOM 3374 O O . VAL B 1 199 ? 18.266 -12.695 -5.371 1 90.06 199 VAL B O 1
ATOM 3377 N N . GLU B 1 200 ? 19.359 -14.586 -5.312 1 84.69 200 GLU B N 1
ATOM 3378 C CA . GLU B 1 200 ? 20.266 -14.188 -6.395 1 84.69 200 GLU B CA 1
ATOM 3379 C C . GLU B 1 200 ? 19.531 -14.125 -7.73 1 84.69 200 GLU B C 1
ATOM 3381 O O . GLU B 1 200 ? 19.438 -15.133 -8.438 1 84.69 200 GLU B O 1
ATOM 3386 N N . THR B 1 201 ? 18.969 -12.969 -8.031 1 82.94 201 THR B N 1
ATOM 3387 C CA . THR B 1 201 ? 18.266 -12.695 -9.273 1 82.94 201 THR B CA 1
ATOM 3388 C C . THR B 1 201 ? 18.688 -11.352 -9.852 1 82.94 201 THR B C 1
ATOM 3390 O O . THR B 1 201 ? 19.391 -10.578 -9.195 1 82.94 201 THR B O 1
ATOM 3393 N N . ASP B 1 202 ? 18.328 -11.156 -11.07 1 72.81 202 ASP B N 1
ATOM 3394 C CA . ASP B 1 202 ? 18.578 -9.859 -11.695 1 72.81 202 ASP B CA 1
ATOM 3395 C C . ASP B 1 202 ? 17.906 -8.734 -10.898 1 72.81 202 ASP B C 1
ATOM 3397 O O . ASP B 1 202 ? 18.469 -7.652 -10.75 1 72.81 202 ASP B O 1
ATOM 3401 N N . LEU B 1 203 ? 16.859 -9.023 -10.336 1 72.5 203 LEU B N 1
ATOM 3402 C CA . LEU B 1 203 ? 16.125 -8.039 -9.547 1 72.5 203 LEU B CA 1
ATOM 3403 C C . LEU B 1 203 ? 16.922 -7.645 -8.305 1 72.5 203 LEU B C 1
ATOM 3405 O O . LEU B 1 203 ? 17.078 -6.457 -8.016 1 72.5 203 LEU B O 1
ATOM 3409 N N . ALA B 1 204 ? 17.375 -8.602 -7.586 1 75.56 204 ALA B N 1
ATOM 3410 C CA . ALA B 1 204 ? 18.125 -8.336 -6.367 1 75.56 204 ALA B CA 1
ATOM 3411 C C . ALA B 1 204 ? 19.453 -7.637 -6.68 1 75.56 204 ALA B C 1
ATOM 3413 O O . ALA B 1 204 ? 19.875 -6.742 -5.945 1 75.56 204 ALA B O 1
ATOM 3414 N N . GLN B 1 205 ? 19.984 -8.109 -7.789 1 70.81 205 GLN B N 1
ATOM 3415 C CA . GLN B 1 205 ? 21.25 -7.492 -8.195 1 70.81 205 GLN B CA 1
ATOM 3416 C C . GLN B 1 205 ? 21.062 -6.008 -8.492 1 70.81 205 GLN B C 1
ATOM 3418 O O . GLN B 1 205 ? 21.891 -5.184 -8.117 1 70.81 205 GLN B O 1
ATOM 3423 N N . GLY B 1 206 ? 20.031 -5.777 -9.133 1 68.56 206 GLY B N 1
ATOM 3424 C CA . GLY B 1 206 ? 19.719 -4.391 -9.43 1 68.56 206 GLY B CA 1
ATOM 3425 C C . GLY B 1 206 ? 19.469 -3.553 -8.188 1 68.56 206 GLY B C 1
ATOM 3426 O O . GLY B 1 206 ? 19.859 -2.383 -8.141 1 68.56 206 GLY B O 1
ATOM 3427 N N . ALA B 1 207 ? 19 -4.141 -7.172 1 66.44 207 ALA B N 1
ATOM 3428 C CA . ALA B 1 207 ? 18.641 -3.451 -5.938 1 66.44 207 ALA B CA 1
ATOM 3429 C C . ALA B 1 207 ? 19.875 -3.105 -5.113 1 66.44 207 ALA B C 1
ATOM 3431 O O . ALA B 1 207 ? 19.891 -2.113 -4.379 1 66.44 207 ALA B O 1
ATOM 3432 N N . VAL B 1 208 ? 21 -3.881 -5.301 1 66 208 VAL B N 1
ATOM 3433 C CA . VAL B 1 208 ? 22.188 -3.678 -4.469 1 66 208 VAL B CA 1
ATOM 3434 C C . VAL B 1 208 ? 23.297 -3.033 -5.297 1 66 208 VAL B C 1
ATOM 3436 O O . VAL B 1 208 ? 24.328 -2.654 -4.758 1 66 208 VAL B O 1
ATOM 3439 N N . ALA B 1 209 ? 23.141 -3.059 -6.547 1 62.31 209 ALA B N 1
ATOM 3440 C CA . ALA B 1 209 ? 24.188 -2.543 -7.434 1 62.31 209 ALA B CA 1
ATOM 3441 C C . ALA B 1 209 ? 24.641 -1.15 -7 1 62.31 209 ALA B C 1
ATOM 3443 O O . ALA B 1 209 ? 25.828 -0.846 -7.004 1 62.31 209 ALA B O 1
ATOM 3444 N N . GLY B 1 210 ? 23.812 -0.354 -6.562 1 57.34 210 GLY B N 1
ATOM 3445 C CA . GLY B 1 210 ? 24.188 1.006 -6.215 1 57.34 210 GLY B CA 1
ATOM 3446 C C . GLY B 1 210 ? 24.906 1.103 -4.883 1 57.34 210 GLY B C 1
ATOM 3447 O O . GLY B 1 210 ? 25.594 2.088 -4.609 1 57.34 210 GLY B O 1
ATOM 3448 N N . ALA B 1 211 ? 24.766 0.035 -4.133 1 59.84 211 ALA B N 1
ATOM 3449 C CA . ALA B 1 211 ? 25.328 0.109 -2.787 1 59.84 211 ALA B CA 1
ATOM 3450 C C . ALA B 1 211 ? 26.688 -0.566 -2.725 1 59.84 211 ALA B C 1
ATOM 3452 O O . ALA B 1 211 ? 27.344 -0.57 -1.676 1 59.84 211 ALA B O 1
ATOM 3453 N N . GLY B 1 212 ? 27.156 -1.029 -3.854 1 61.94 212 GLY B N 1
ATOM 3454 C CA . GLY B 1 212 ? 28.438 -1.692 -3.873 1 61.94 212 GLY B CA 1
ATOM 3455 C C . GLY B 1 212 ? 28.469 -2.979 -3.068 1 61.94 212 GLY B C 1
ATOM 3456 O O . GLY B 1 212 ? 29.531 -3.459 -2.688 1 61.94 212 GLY B O 1
ATOM 3457 N N . LEU B 1 213 ? 27.344 -3.443 -2.758 1 65.12 213 LEU B N 1
ATOM 3458 C CA . LEU B 1 213 ? 27.266 -4.66 -1.957 1 65.12 213 LEU B CA 1
ATOM 3459 C C . LEU B 1 213 ? 27.109 -5.887 -2.85 1 65.12 213 LEU B C 1
ATOM 3461 O O . LEU B 1 213 ? 26.484 -5.82 -3.904 1 65.12 213 LEU B O 1
ATOM 3465 N N . LYS B 1 214 ? 28.016 -6.895 -2.48 1 65.62 214 LYS B N 1
ATOM 3466 C CA . LYS B 1 214 ? 27.812 -8.195 -3.113 1 65.62 214 LYS B CA 1
ATOM 3467 C C . LYS B 1 214 ? 26.719 -8.984 -2.398 1 65.62 214 LYS B C 1
ATOM 3469 O O . LYS B 1 214 ? 26.734 -9.109 -1.172 1 65.62 214 LYS B O 1
ATOM 3474 N N . LEU B 1 215 ? 25.672 -9.578 -3.189 1 71.12 215 LEU B N 1
ATOM 3475 C CA . LEU B 1 215 ? 24.531 -10.297 -2.625 1 71.12 215 LEU B CA 1
ATOM 3476 C C . LEU B 1 215 ? 24.984 -11.438 -1.728 1 71.12 215 LEU B C 1
ATOM 3478 O O . LEU B 1 215 ? 24.406 -11.688 -0.673 1 71.12 215 LEU B O 1
ATOM 3482 N N . SER B 1 216 ? 25.953 -12.109 -2.16 1 67.81 216 SER B N 1
ATOM 3483 C CA . SER B 1 216 ? 26.469 -13.234 -1.389 1 67.81 216 SER B CA 1
ATOM 3484 C C . SER B 1 216 ? 26.984 -12.781 -0.025 1 67.81 216 SER B C 1
ATOM 3486 O O . SER B 1 216 ? 26.891 -13.523 0.955 1 67.81 216 SER B O 1
ATOM 3488 N N . ASP B 1 217 ? 27.453 -11.617 -0.052 1 68.62 217 ASP B N 1
ATOM 3489 C CA . ASP B 1 217 ? 28.047 -11.086 1.176 1 68.62 217 ASP B CA 1
ATOM 3490 C C . ASP B 1 217 ? 26.969 -10.695 2.178 1 68.62 217 ASP B C 1
ATOM 3492 O O . ASP B 1 217 ? 27.25 -10.516 3.365 1 68.62 217 ASP B O 1
ATOM 3496 N N . ILE B 1 218 ? 25.828 -10.773 1.561 1 70.56 218 ILE B N 1
ATOM 3497 C CA . ILE B 1 218 ? 24.797 -10.273 2.465 1 70.56 218 ILE B CA 1
ATOM 3498 C C . ILE B 1 218 ? 23.719 -11.336 2.65 1 70.56 218 ILE B C 1
ATOM 3500 O O . ILE B 1 218 ? 22.547 -11.008 2.896 1 70.56 218 ILE B O 1
ATOM 3504 N N . GLY B 1 219 ? 24.047 -12.672 2.408 1 78.25 219 GLY B N 1
ATOM 3505 C CA . GLY B 1 219 ? 23.156 -13.75 2.803 1 78.25 219 GLY B CA 1
ATOM 3506 C C . GLY B 1 219 ? 22.141 -14.117 1.731 1 78.25 219 GLY B C 1
ATOM 3507 O O . GLY B 1 219 ? 21.062 -14.609 2.037 1 78.25 219 GLY B O 1
ATOM 3508 N N . ALA B 1 220 ? 22.594 -13.836 0.503 1 87.12 220 ALA B N 1
ATOM 3509 C CA . ALA B 1 220 ? 21.703 -14.211 -0.597 1 87.12 220 ALA B CA 1
ATOM 3510 C C . ALA B 1 220 ? 21.625 -15.727 -0.752 1 87.12 220 ALA B C 1
ATOM 3512 O O . ALA B 1 220 ? 22.594 -16.438 -0.513 1 87.12 220 ALA B O 1
ATOM 3513 N N . ILE B 1 221 ? 20.453 -16.219 -1.092 1 92.5 221 ILE B N 1
ATOM 3514 C CA . ILE B 1 221 ? 20.25 -17.641 -1.325 1 92.5 221 ILE B CA 1
ATOM 3515 C C . ILE B 1 221 ? 20 -17.891 -2.812 1 92.5 221 ILE B C 1
ATOM 3517 O O . ILE B 1 221 ? 19.75 -16.953 -3.572 1 92.5 221 ILE B O 1
ATOM 3521 N N . SER B 1 222 ? 20.156 -19.219 -3.188 1 94.19 222 SER B N 1
ATOM 3522 C CA . SER B 1 222 ? 19.922 -19.562 -4.586 1 94.19 222 SER B CA 1
ATOM 3523 C C . SER B 1 222 ? 18.422 -19.578 -4.91 1 94.19 222 SER B C 1
ATOM 3525 O O . SER B 1 222 ? 17.594 -19.719 -4.016 1 94.19 222 SER B O 1
ATOM 3527 N N . VAL B 1 223 ? 18.156 -19.453 -6.176 1 96.44 223 VAL B N 1
ATOM 3528 C CA . VAL B 1 223 ? 16.781 -19.594 -6.645 1 96.44 223 VAL B CA 1
ATOM 3529 C C . VAL B 1 223 ? 16.219 -20.953 -6.234 1 96.44 223 VAL B C 1
ATOM 3531 O O . VAL B 1 223 ? 15.086 -21.031 -5.746 1 96.44 223 VAL B O 1
ATOM 3534 N N . ASP B 1 224 ? 17.031 -22 -6.363 1 97.12 224 ASP B N 1
ATOM 3535 C CA . ASP B 1 224 ? 16.594 -23.359 -6.039 1 97.12 224 ASP B CA 1
ATOM 3536 C C . ASP B 1 224 ? 16.219 -23.484 -4.566 1 97.12 224 ASP B C 1
ATOM 3538 O O . ASP B 1 224 ? 15.203 -24.094 -4.227 1 97.12 224 ASP B O 1
ATOM 3542 N N . THR B 1 225 ? 17.016 -22.906 -3.703 1 97.12 225 THR B N 1
ATOM 3543 C CA . THR B 1 225 ? 16.75 -22.938 -2.271 1 97.12 225 THR B CA 1
ATOM 3544 C C . THR B 1 225 ? 15.445 -22.203 -1.952 1 97.12 225 THR B C 1
ATOM 3546 O O . THR B 1 225 ? 14.594 -22.734 -1.225 1 97.12 225 THR B O 1
ATOM 3549 N N . SER B 1 226 ? 15.281 -21 -2.463 1 98 226 SER B N 1
ATOM 3550 C CA . SER B 1 226 ? 14.086 -20.188 -2.252 1 98 226 SER B CA 1
ATOM 3551 C C . SER B 1 226 ? 12.836 -20.922 -2.729 1 98 226 SER B C 1
ATOM 3553 O O . SER B 1 226 ? 11.891 -21.109 -1.962 1 98 226 SER B O 1
ATOM 3555 N N . VAL B 1 227 ? 12.875 -21.422 -3.943 1 98.62 227 VAL B N 1
ATOM 3556 C CA . VAL B 1 227 ? 11.711 -22.031 -4.578 1 98.62 227 VAL B CA 1
ATOM 3557 C C . VAL B 1 227 ? 11.367 -23.344 -3.875 1 98.62 227 VAL B C 1
ATOM 3559 O O . VAL B 1 227 ? 10.195 -23.656 -3.658 1 98.62 227 VAL B O 1
ATOM 3562 N N . ALA B 1 228 ? 12.406 -24.141 -3.502 1 98.44 228 ALA B N 1
ATOM 3563 C CA . ALA B 1 228 ? 12.156 -25.375 -2.773 1 98.44 228 ALA B CA 1
ATOM 3564 C C . ALA B 1 228 ? 11.414 -25.109 -1.466 1 98.44 228 ALA B C 1
ATOM 3566 O O . ALA B 1 228 ? 10.477 -25.828 -1.114 1 98.44 228 ALA B O 1
ATOM 3567 N N . GLY B 1 229 ? 11.883 -24.078 -0.719 1 98.56 229 GLY B N 1
ATOM 3568 C CA . GLY B 1 229 ? 11.211 -23.703 0.513 1 98.56 229 GLY B CA 1
ATOM 3569 C C . GLY B 1 229 ? 9.773 -23.266 0.296 1 98.56 229 GLY B C 1
ATOM 3570 O O . GLY B 1 229 ? 8.867 -23.734 0.982 1 98.56 229 GLY B O 1
ATOM 3571 N N . MET B 1 230 ? 9.531 -22.422 -0.691 1 98.75 230 MET B N 1
ATOM 3572 C CA . MET B 1 230 ? 8.195 -21.875 -0.952 1 98.75 230 MET B CA 1
ATOM 3573 C C . MET B 1 230 ? 7.25 -22.969 -1.436 1 98.75 230 MET B C 1
ATOM 3575 O O . MET B 1 230 ? 6.102 -23.047 -0.996 1 98.75 230 MET B O 1
ATOM 3579 N N . VAL B 1 231 ? 7.75 -23.875 -2.338 1 98.75 231 VAL B N 1
ATOM 3580 C CA . VAL B 1 231 ? 6.918 -24.969 -2.824 1 98.75 231 VAL B CA 1
ATOM 3581 C C . VAL B 1 231 ? 6.586 -25.906 -1.673 1 98.75 231 VAL B C 1
ATOM 3583 O O . VAL B 1 231 ? 5.469 -26.422 -1.592 1 98.75 231 VAL B O 1
ATOM 3586 N N . GLY B 1 232 ? 7.598 -26.156 -0.77 1 98.5 232 GLY B N 1
ATOM 3587 C CA . GLY B 1 232 ? 7.309 -26.938 0.423 1 98.5 232 GLY B CA 1
ATOM 3588 C C . GLY B 1 232 ? 6.16 -26.375 1.238 1 98.5 232 GLY B C 1
ATOM 3589 O O . GLY B 1 232 ? 5.301 -27.125 1.706 1 98.5 232 GLY B O 1
ATOM 3590 N N . THR B 1 233 ? 6.133 -25.078 1.435 1 98.5 233 THR B N 1
ATOM 3591 C CA . THR B 1 233 ? 5.051 -24.422 2.158 1 98.5 233 THR B CA 1
ATOM 3592 C C . THR B 1 233 ? 3.74 -24.531 1.385 1 98.5 233 THR B C 1
ATOM 3594 O O . THR B 1 233 ? 2.691 -24.812 1.966 1 98.5 233 THR B O 1
ATOM 3597 N N . ILE B 1 234 ? 3.781 -24.312 0.041 1 98.5 234 ILE B N 1
ATOM 3598 C CA . ILE B 1 234 ? 2.592 -24.391 -0.802 1 98.5 234 ILE B CA 1
ATOM 3599 C C . ILE B 1 234 ? 1.978 -25.781 -0.709 1 98.5 234 ILE B C 1
ATOM 3601 O O . ILE B 1 234 ? 0.762 -25.922 -0.555 1 98.5 234 ILE B O 1
ATOM 3605 N N . ASP B 1 235 ? 2.777 -26.812 -0.714 1 97.75 235 ASP B N 1
ATOM 3606 C CA . ASP B 1 235 ? 2.322 -28.203 -0.703 1 97.75 235 ASP B CA 1
ATOM 3607 C C . ASP B 1 235 ? 1.601 -28.531 0.602 1 97.75 235 ASP B C 1
ATOM 3609 O O . ASP B 1 235 ? 0.719 -29.391 0.629 1 97.75 235 ASP B O 1
ATOM 3613 N N . LYS B 1 236 ? 1.966 -27.812 1.626 1 97.62 236 LYS B N 1
ATOM 3614 C CA . LYS B 1 236 ? 1.407 -28.125 2.939 1 97.62 236 LYS B CA 1
ATOM 3615 C C . LYS B 1 236 ? 0.394 -27.078 3.369 1 97.62 236 LYS B C 1
ATOM 3617 O O . LYS B 1 236 ? -0.192 -27.172 4.449 1 97.62 236 LYS B O 1
ATOM 3622 N N . ALA B 1 237 ? 0.186 -26.078 2.537 1 98.12 237 ALA B N 1
ATOM 3623 C CA . ALA B 1 237 ? -0.631 -24.922 2.924 1 98.12 237 ALA B CA 1
ATOM 3624 C C . ALA B 1 237 ? -2.088 -25.344 3.131 1 98.12 237 ALA B C 1
ATOM 3626 O O . ALA B 1 237 ? -2.631 -26.141 2.363 1 98.12 237 ALA B O 1
ATOM 3627 N N . THR B 1 238 ? -2.66 -24.875 4.176 1 97.06 238 THR B N 1
ATOM 3628 C CA . THR B 1 238 ? -4.07 -25 4.52 1 97.06 238 THR B CA 1
ATOM 3629 C C . THR B 1 238 ? -4.664 -23.656 4.91 1 97.06 238 THR B C 1
ATOM 3631 O O . THR B 1 238 ? -4.008 -22.625 4.762 1 97.06 238 THR B O 1
ATOM 3634 N N . ARG B 1 239 ? -5.848 -23.734 5.379 1 96.81 239 ARG B N 1
ATOM 3635 C CA . ARG B 1 239 ? -6.496 -22.516 5.863 1 96.81 239 ARG B CA 1
ATOM 3636 C C . ARG B 1 239 ? -5.703 -21.891 7.004 1 96.81 239 ARG B C 1
ATOM 3638 O O . ARG B 1 239 ? -5.738 -20.672 7.191 1 96.81 239 ARG B O 1
ATOM 3645 N N . GLU B 1 240 ? -4.91 -22.672 7.703 1 96.62 240 GLU B N 1
ATOM 3646 C CA . GLU B 1 240 ? -4.09 -22.156 8.797 1 96.62 240 GLU B CA 1
ATOM 3647 C C . GLU B 1 240 ? -2.949 -21.297 8.266 1 96.62 240 GLU B C 1
ATOM 3649 O O . GLU B 1 240 ? -2.527 -20.344 8.93 1 96.62 240 GLU B O 1
ATOM 3654 N N . THR B 1 241 ? -2.471 -21.562 7.043 1 98.06 241 THR B N 1
ATOM 3655 C CA . THR B 1 241 ? -1.428 -20.781 6.391 1 98.06 241 THR B CA 1
ATOM 3656 C C . THR B 1 241 ? -2.012 -19.516 5.754 1 98.06 241 THR B C 1
ATOM 3658 O O . THR B 1 241 ? -1.321 -18.516 5.617 1 98.06 241 THR B O 1
ATOM 3661 N N . SER B 1 242 ? -3.324 -19.609 5.438 1 98.5 242 SER B N 1
ATOM 3662 C CA . SER B 1 242 ? -3.975 -18.531 4.719 1 98.5 242 SER B CA 1
ATOM 3663 C C . SER B 1 242 ? -3.949 -17.234 5.531 1 98.5 242 SER B C 1
ATOM 3665 O O . SER B 1 242 ? -4.047 -17.266 6.762 1 98.5 242 SER B O 1
ATOM 3667 N N . GLY B 1 243 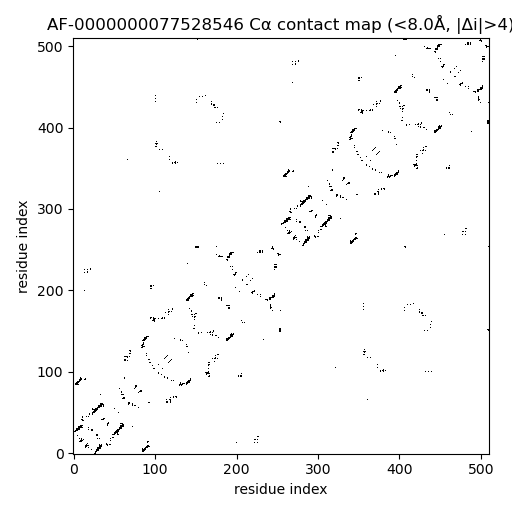? -3.719 -16.156 4.883 1 98.12 243 GLY B N 1
ATOM 3668 C CA . GLY B 1 243 ? -3.748 -14.844 5.516 1 98.12 243 GLY B CA 1
ATOM 3669 C C . GLY B 1 243 ? -2.447 -14.484 6.211 1 98.12 243 GLY B C 1
ATOM 3670 O O . GLY B 1 243 ? -2.393 -13.531 6.988 1 98.12 243 GLY B O 1
ATOM 3671 N N . THR B 1 244 ? -1.412 -15.297 5.969 1 98.62 244 THR B N 1
ATOM 3672 C CA . THR B 1 244 ? -0.154 -15.047 6.66 1 98.62 244 THR B CA 1
ATOM 3673 C C . THR B 1 244 ? 0.889 -14.477 5.707 1 98.62 244 THR B C 1
ATOM 3675 O O . THR B 1 244 ? 0.684 -14.461 4.492 1 98.62 244 THR B O 1
ATOM 3678 N N . PHE B 1 245 ? 1.901 -13.883 6.258 1 98.75 245 PHE B N 1
ATOM 3679 C CA . PHE B 1 245 ? 3.121 -13.461 5.582 1 98.75 245 PHE B CA 1
ATOM 3680 C C . PHE B 1 245 ? 4.25 -14.461 5.824 1 98.75 245 PHE B C 1
ATOM 3682 O O . PHE B 1 245 ? 4.871 -14.445 6.891 1 98.75 245 PHE B O 1
ATOM 3689 N N . GLN B 1 246 ? 4.574 -15.273 4.75 1 98.69 246 GLN B N 1
ATOM 3690 C CA . GLN B 1 246 ? 5.484 -16.406 4.922 1 98.69 246 GLN B CA 1
ATOM 3691 C C . GLN B 1 246 ? 6.883 -16.062 4.414 1 98.69 246 GLN B C 1
ATOM 3693 O O . GLN B 1 246 ? 7.035 -15.453 3.354 1 98.69 246 GLN B O 1
ATOM 3698 N N . ASN B 1 247 ? 7.859 -16.438 5.176 1 97.88 247 ASN B N 1
ATOM 3699 C CA . ASN B 1 247 ? 9.227 -16.516 4.668 1 97.88 247 ASN B CA 1
ATOM 3700 C C . ASN B 1 247 ? 9.445 -17.797 3.865 1 97.88 247 ASN B C 1
ATOM 3702 O O . ASN B 1 247 ? 8.789 -18.812 4.109 1 97.88 247 ASN B O 1
ATOM 3706 N N . TYR B 1 248 ? 10.375 -17.766 2.957 1 97.31 248 TYR B N 1
ATOM 3707 C CA . TYR B 1 248 ? 10.594 -18.922 2.104 1 97.31 248 TYR B CA 1
ATOM 3708 C C . TYR B 1 248 ? 10.852 -20.172 2.938 1 97.31 248 TYR B C 1
ATOM 3710 O O . TYR B 1 248 ? 10.586 -21.297 2.486 1 97.31 248 TYR B O 1
ATOM 3718 N N . ASP B 1 249 ? 11.312 -19.984 4.152 1 95.25 249 ASP B N 1
ATOM 3719 C CA . ASP B 1 249 ? 11.703 -21.125 4.973 1 95.25 249 ASP B CA 1
ATOM 3720 C C . ASP B 1 249 ? 10.555 -21.562 5.879 1 95.25 249 ASP B C 1
ATOM 3722 O O . ASP B 1 249 ? 10.742 -22.422 6.746 1 95.25 249 ASP B O 1
ATOM 3726 N N . GLY B 1 250 ? 9.453 -20.938 5.773 1 94.75 250 GLY B N 1
ATOM 3727 C CA . GLY B 1 250 ? 8.258 -21.375 6.488 1 94.75 250 GLY B CA 1
ATOM 3728 C C . GLY B 1 250 ? 7.961 -20.531 7.719 1 94.75 250 GLY B C 1
ATOM 3729 O O . GLY B 1 250 ? 6.898 -20.688 8.328 1 94.75 250 GLY B O 1
ATOM 3730 N N . THR B 1 251 ? 8.852 -19.641 8.031 1 96.31 251 THR B N 1
ATOM 3731 C CA . THR B 1 251 ? 8.602 -18.766 9.172 1 96.31 251 THR B CA 1
ATOM 3732 C C . THR B 1 251 ? 7.566 -17.703 8.82 1 96.31 251 THR B C 1
ATOM 3734 O O . THR B 1 251 ? 7.559 -17.188 7.699 1 96.31 251 THR B O 1
ATOM 3737 N N . THR B 1 252 ? 6.676 -17.422 9.812 1 97.38 252 THR B N 1
ATOM 3738 C CA . THR B 1 252 ? 5.703 -16.359 9.609 1 97.38 252 THR B CA 1
ATOM 3739 C C . THR B 1 252 ? 6.301 -14.992 9.969 1 97.38 252 THR B C 1
ATOM 3741 O O . THR B 1 252 ? 6.922 -14.844 11.016 1 97.38 252 THR B O 1
ATOM 3744 N N . LEU B 1 253 ? 6.172 -14.039 9.102 1 97.31 253 LEU B N 1
ATOM 3745 C CA . LEU B 1 253 ? 6.742 -12.703 9.258 1 97.31 253 LEU B CA 1
ATOM 3746 C C . LEU B 1 253 ? 5.676 -11.711 9.703 1 97.31 253 LEU B C 1
ATOM 3748 O O . LEU B 1 253 ? 4.488 -11.914 9.445 1 97.31 253 LEU B O 1
ATOM 3752 N N . PRO B 1 254 ? 6.086 -10.672 10.414 1 96.44 254 PRO B N 1
ATOM 3753 C CA . PRO B 1 254 ? 5.133 -9.594 10.703 1 96.44 254 PRO B CA 1
ATOM 3754 C C . PRO B 1 254 ? 4.719 -8.82 9.453 1 96.44 254 PRO B C 1
ATOM 3756 O O . PRO B 1 254 ? 5.434 -8.844 8.453 1 96.44 254 PRO B O 1
ATOM 3759 N N . TRP B 1 255 ? 3.586 -8.211 9.57 1 97.5 255 TRP B N 1
ATOM 3760 C CA . TRP B 1 255 ? 3.125 -7.363 8.477 1 97.5 255 TRP B CA 1
ATOM 3761 C C . TRP B 1 255 ? 3.879 -6.039 8.453 1 97.5 255 TRP B C 1
ATOM 3763 O O . TRP B 1 255 ? 4.148 -5.453 9.508 1 97.5 255 TRP B O 1
#